Protein AF-A0A2E0V5G5-F1 (afdb_monomer_lite)

Foldseek 3Di:
DDDDDDDDDDDDPQLDFLDDDCDVVNVCVLDDDPVPPPDDDPNSVVLVVVLVLVCVQQLNVQFDQVLADPSCTLSNLCVRFKGKDWAAAQWWPAAFLWQQFKKKAFSDAKKKWFQDHDDCLQQLNDPLAFDDPVRVVVLLPDDPVDFDADAPPPPPRPQWDDDPRDTIGGGPPVVVSPVPTDMDMGHHSDMPSLCSNQLRHGHNIIMGGNHGGGMMMIGGSVSSVSCCVRGPPSVVVSVVVCLVPPVLVLQCVQPLSPPFDPVLSNVQSVPKDKDKFADPCCPVVLVVLVPPPDPVVNQVRWTWPDAAQAAQFFKKAWSAAKKFWWADDPPDTDTQDMDHHSDIDDLLQLLVCLVCVPDRGHHLTIITTDRMIIIITGGSVSCSVTRNVPDDPVRSVQSVVQVVQCVVVVNNDGGDDDQRVLCVLCDPFVVVVCVNLVLLQFQWWKKFQQVLDPPPCLLQVQCCSLNRNDRLWDQDADDDDRMGGTLADSLGPNQQLQRPQGQSQFTAGSVSGTDGNPVRFQQPCSSQVRGSSSSKDKAFHAHPVRHFAFDWDQDPVRDTPPPGDPDGRIGIDGDRQSPSHPVTRRSQVSDPRNRMGIHNSNRSNVVSVVNVD

Radius of gyration: 27.02 Å; chains: 1; bounding box: 72×71×85 Å

pLDDT: mean 75.46, std 17.48, range [23.36, 96.69]

Structure (mmCIF, N/CA/C/O backbone):
data_AF-A0A2E0V5G5-F1
#
_entry.id   AF-A0A2E0V5G5-F1
#
loop_
_atom_site.group_PDB
_atom_site.id
_atom_site.type_symbol
_atom_site.label_atom_id
_atom_site.label_alt_id
_atom_site.label_comp_id
_atom_site.label_asym_id
_atom_site.label_entity_id
_atom_site.label_seq_id
_atom_site.pdbx_PDB_ins_code
_atom_site.Cartn_x
_atom_site.Cartn_y
_atom_site.Cartn_z
_atom_site.occupancy
_atom_site.B_iso_or_equiv
_atom_site.auth_seq_id
_atom_site.auth_comp_id
_atom_site.auth_asym_id
_atom_site.auth_atom_id
_atom_site.pdbx_PDB_model_num
ATOM 1 N N . MET A 1 1 ? -32.215 27.831 48.352 1.00 30.62 1 MET A N 1
ATOM 2 C CA . MET A 1 1 ? -31.601 26.959 49.378 1.00 30.62 1 MET A CA 1
ATOM 3 C C . MET A 1 1 ? -31.902 25.544 48.918 1.00 30.62 1 MET A C 1
ATOM 5 O O . MET A 1 1 ? -33.074 25.254 48.778 1.00 30.62 1 MET A O 1
ATOM 9 N N . SER A 1 2 ? -30.975 24.691 48.521 1.00 26.33 2 SER A N 1
ATOM 10 C CA . SER A 1 2 ? -29.578 24.543 48.910 1.00 26.33 2 SER A CA 1
ATOM 11 C C . SER A 1 2 ? -28.760 23.951 47.762 1.00 26.33 2 SER A C 1
ATOM 13 O O . SER A 1 2 ? -29.231 23.102 47.016 1.00 26.33 2 SER A O 1
ATOM 15 N N . ASP A 1 3 ? -27.536 24.447 47.711 1.00 27.39 3 ASP A N 1
ATOM 16 C CA . ASP A 1 3 ? -26.314 23.922 47.117 1.00 27.39 3 ASP A CA 1
ATOM 17 C C . ASP A 1 3 ? -26.135 22.389 47.219 1.00 27.39 3 ASP A C 1
ATOM 19 O O . ASP A 1 3 ? -26.396 21.824 48.284 1.00 27.39 3 ASP A O 1
ATOM 23 N N . SER A 1 4 ? -25.621 21.754 46.156 1.00 25.94 4 SER A N 1
ATOM 24 C CA . SER A 1 4 ? -24.710 20.594 46.249 1.00 25.94 4 SER A CA 1
ATOM 25 C C . SER A 1 4 ? -24.013 20.307 44.902 1.00 25.94 4 SER A C 1
ATOM 27 O O . SER A 1 4 ? -24.471 19.505 44.090 1.00 25.94 4 SER A O 1
ATOM 29 N N . SER A 1 5 ? -22.916 21.025 44.668 1.00 25.86 5 SER A N 1
ATOM 30 C CA . SER A 1 5 ? -21.619 20.549 44.144 1.00 25.86 5 SER A CA 1
ATOM 31 C C . SER A 1 5 ? -21.494 19.128 43.525 1.00 25.86 5 SER A C 1
ATOM 33 O O . SER A 1 5 ? -21.558 18.128 44.239 1.00 25.86 5 SER A O 1
ATOM 35 N N . VAL A 1 6 ? -21.199 19.106 42.211 1.00 32.19 6 VAL A N 1
ATOM 36 C CA . VAL A 1 6 ? -20.215 18.324 41.385 1.00 32.19 6 VAL A CA 1
ATOM 37 C C . VAL A 1 6 ? -19.184 17.466 42.175 1.00 32.19 6 VAL A C 1
ATOM 39 O O . VAL A 1 6 ? -18.849 17.907 43.275 1.00 32.19 6 VAL A O 1
ATOM 42 N N . PRO A 1 7 ? -18.561 16.352 41.671 1.00 33.03 7 PRO A N 1
ATOM 43 C CA . PRO A 1 7 ? -18.404 15.869 40.270 1.00 33.03 7 PRO A CA 1
ATOM 44 C C . PRO A 1 7 ? -18.601 14.355 40.035 1.00 33.03 7 PRO A C 1
ATOM 46 O O . PRO A 1 7 ? -18.129 13.564 40.833 1.00 33.03 7 PRO A O 1
ATOM 49 N N . HIS A 1 8 ? -19.058 13.926 38.852 1.00 28.05 8 HIS A N 1
ATOM 50 C CA . HIS A 1 8 ? -18.564 12.669 38.260 1.00 28.05 8 HIS A CA 1
ATOM 51 C C . HIS A 1 8 ? -18.526 12.758 36.728 1.00 28.05 8 HIS A C 1
ATOM 53 O O . HIS A 1 8 ? -19.554 12.762 36.061 1.00 28.05 8 HIS A O 1
ATOM 59 N N . SER A 1 9 ? -17.292 12.921 36.236 1.00 27.28 9 SER A N 1
ATOM 60 C CA . SER A 1 9 ? -16.777 12.743 34.871 1.00 27.28 9 SER A CA 1
ATOM 61 C C . SER A 1 9 ? -17.809 12.699 33.741 1.00 27.28 9 SER A C 1
ATOM 63 O O . SER A 1 9 ? -18.197 11.623 33.284 1.00 27.28 9 SER A O 1
ATOM 65 N N . ALA A 1 10 ? -18.147 13.876 33.212 1.00 23.36 10 ALA A N 1
ATOM 66 C CA . ALA A 1 10 ? -18.533 13.966 31.811 1.00 23.36 10 ALA A CA 1
ATOM 67 C C . ALA A 1 10 ? -17.409 13.335 30.960 1.00 23.36 10 ALA A C 1
ATOM 69 O O . ALA A 1 10 ? -16.231 13.551 31.284 1.00 23.36 10 ALA A O 1
ATOM 70 N N . PRO A 1 11 ? -17.725 12.546 29.915 1.00 27.70 11 PRO A N 1
ATOM 71 C CA . PRO A 1 11 ? -16.712 12.092 28.973 1.00 27.70 11 PRO A CA 1
ATOM 72 C C . PRO A 1 11 ? -15.940 13.319 28.495 1.00 27.70 11 PRO A C 1
ATOM 74 O O . PRO A 1 11 ? -16.540 14.330 28.116 1.00 27.70 11 PRO A O 1
ATOM 77 N N . ARG A 1 12 ? -14.605 13.268 28.579 1.00 29.23 12 ARG A N 1
ATOM 78 C CA . ARG A 1 12 ? -13.773 14.332 28.016 1.00 29.23 12 ARG A CA 1
ATOM 79 C C . ARG A 1 12 ? -14.174 14.414 26.555 1.00 29.23 12 ARG A C 1
ATOM 81 O O . ARG A 1 12 ? -14.110 13.417 25.839 1.00 29.23 12 ARG A O 1
ATOM 88 N N . ARG A 1 13 ? -14.671 15.570 26.127 1.00 35.91 13 ARG A N 1
ATOM 89 C CA . ARG A 1 13 ? -15.034 15.806 24.734 1.00 35.91 13 ARG A CA 1
ATOM 90 C C . ARG A 1 13 ? -13.725 15.716 23.944 1.00 35.91 13 ARG A C 1
ATOM 92 O O . ARG A 1 13 ? -12.973 16.681 23.941 1.00 35.91 13 ARG A O 1
ATOM 99 N N . TRP A 1 14 ? -13.443 14.498 23.465 1.00 45.66 14 TRP A N 1
ATOM 100 C CA . TRP A 1 14 ? -12.543 13.967 22.420 1.00 45.66 14 TRP A CA 1
ATOM 101 C C . TRP A 1 14 ? -12.396 12.421 22.538 1.00 45.66 14 TRP A C 1
ATOM 103 O O . TRP A 1 14 ? -11.383 11.858 22.143 1.00 45.66 14 TRP A O 1
ATOM 113 N N . ASP A 1 15 ? -13.451 11.724 22.993 1.00 36.88 15 ASP A N 1
ATOM 114 C CA . ASP A 1 15 ? -13.656 10.271 22.824 1.00 36.88 15 ASP A CA 1
ATOM 115 C C . ASP A 1 15 ? -14.892 9.973 21.934 1.00 36.88 15 ASP A C 1
ATOM 117 O O . ASP A 1 15 ? -15.739 9.142 22.250 1.00 36.88 15 ASP A O 1
ATOM 121 N N . ALA A 1 16 ? -15.013 10.656 20.787 1.00 37.19 16 ALA A N 1
ATOM 122 C CA . ALA A 1 16 ? -15.849 10.220 19.658 1.00 37.19 16 ALA A CA 1
ATOM 123 C C . ALA A 1 16 ? -15.244 10.718 18.323 1.00 37.19 16 ALA A C 1
ATOM 125 O O . ALA A 1 16 ? -14.723 11.831 18.267 1.00 37.19 16 ALA A O 1
ATOM 126 N N . PRO A 1 17 ? -15.217 9.876 17.275 1.00 41.09 17 PRO A N 1
ATOM 127 C CA . PRO A 1 17 ? -14.213 9.891 16.209 1.00 41.09 17 PRO A CA 1
ATOM 128 C C . PRO A 1 17 ? -14.556 10.872 15.083 1.00 41.09 17 PRO A C 1
ATOM 130 O O . PRO A 1 17 ? -15.729 11.071 14.828 1.00 41.09 17 PRO A O 1
ATOM 133 N N . PHE A 1 18 ? -13.537 11.394 14.386 1.00 44.75 18 PHE A N 1
ATOM 134 C CA . PHE A 1 18 ? -13.484 11.849 12.979 1.00 44.75 18 PHE A CA 1
ATOM 135 C C . PHE A 1 18 ? -14.789 11.880 12.110 1.00 44.75 18 PHE A C 1
ATOM 137 O O . PHE A 1 18 ? -14.770 11.372 10.983 1.00 44.75 18 PHE A O 1
ATOM 144 N N . ASP A 1 19 ? -15.917 12.431 12.577 1.00 42.66 19 ASP A N 1
ATOM 145 C CA . ASP A 1 19 ? -17.218 12.349 11.892 1.00 42.66 19 ASP A CA 1
ATOM 146 C C . ASP A 1 19 ? -18.103 13.615 12.023 1.00 42.66 19 ASP A C 1
ATOM 148 O O . ASP A 1 19 ? -18.225 14.224 13.086 1.00 42.66 19 ASP A O 1
ATOM 152 N N . GLN A 1 20 ? -18.708 13.952 10.873 1.00 42.31 20 GLN A N 1
ATOM 153 C CA . GLN A 1 20 ? -19.940 14.680 10.486 1.00 42.31 20 GLN A CA 1
ATOM 154 C C . GLN A 1 20 ? -20.514 15.904 11.235 1.00 42.31 20 GLN A C 1
ATOM 156 O O . GLN A 1 20 ? -21.463 16.496 10.721 1.00 42.31 20 GLN A O 1
ATOM 161 N N . GLY A 1 21 ? -19.979 16.342 12.375 1.00 40.84 21 GLY A N 1
ATOM 162 C CA . GLY A 1 21 ? -20.564 17.457 13.147 1.00 40.84 21 GLY A CA 1
ATOM 163 C C . GLY A 1 21 ? -19.853 18.812 13.045 1.00 40.84 21 GLY A C 1
ATOM 164 O O . GLY A 1 21 ? -20.418 19.835 13.427 1.00 40.84 21 GLY A O 1
ATOM 165 N N . LEU A 1 22 ? -18.610 18.840 12.561 1.00 44.09 22 LEU A N 1
ATOM 166 C CA . LEU A 1 22 ? -17.792 20.053 12.500 1.00 44.09 22 LEU A CA 1
ATOM 167 C C . LEU A 1 22 ? -17.903 20.673 11.105 1.00 44.09 22 LEU A C 1
ATOM 169 O O . LEU A 1 22 ? -17.149 20.335 10.196 1.00 44.09 22 LEU A O 1
ATOM 173 N N . THR A 1 23 ? -18.869 21.571 10.908 1.00 42.75 23 THR A N 1
ATOM 174 C CA . THR A 1 23 ? -18.924 22.370 9.676 1.00 42.75 23 THR A CA 1
ATOM 175 C C . THR A 1 23 ? -17.701 23.289 9.606 1.00 42.75 23 THR A C 1
ATOM 177 O O . THR A 1 23 ? -17.182 23.728 10.639 1.00 42.75 23 THR A O 1
ATOM 180 N N . SER A 1 24 ? -17.233 23.626 8.397 1.00 39.62 24 SER A N 1
ATOM 181 C CA . SER A 1 24 ? -16.130 24.589 8.237 1.00 39.62 24 SER A CA 1
ATOM 182 C C . SER A 1 24 ? -16.457 25.941 8.882 1.00 39.62 24 SER A C 1
ATOM 184 O O . SER A 1 24 ? -15.556 26.640 9.327 1.00 39.62 24 SER A O 1
ATOM 186 N N . GLU A 1 25 ? -17.743 26.285 8.986 1.00 43.31 25 GLU A N 1
ATOM 187 C CA . GLU A 1 25 ? -18.262 27.453 9.703 1.00 43.31 25 GLU A CA 1
ATOM 188 C C . GLU A 1 25 ? -18.026 27.358 11.218 1.00 43.31 25 GLU A C 1
ATOM 190 O O . GLU A 1 25 ? -17.579 28.332 11.820 1.00 43.31 25 GLU A O 1
ATOM 195 N N . LEU A 1 26 ? -18.242 26.189 11.840 1.00 48.34 26 LEU A N 1
ATOM 196 C CA . LEU A 1 26 ? -17.970 25.985 13.266 1.00 48.34 26 LEU A CA 1
ATOM 197 C C . LEU A 1 26 ? -16.462 26.047 13.551 1.00 48.34 26 LEU A C 1
ATOM 199 O O . LEU A 1 26 ? -16.034 26.744 14.468 1.00 48.34 26 LEU A O 1
ATOM 203 N N . VAL A 1 27 ? -15.644 25.396 12.718 1.00 49.78 27 VAL A N 1
ATOM 204 C CA . VAL A 1 27 ? -14.173 25.454 12.809 1.00 49.78 27 VAL A CA 1
ATOM 205 C C . VAL A 1 27 ? -13.663 26.884 12.599 1.00 49.78 27 VAL A C 1
ATOM 207 O O . VAL A 1 27 ? -12.848 27.368 13.380 1.00 49.78 27 VAL A O 1
ATOM 210 N N . SER A 1 28 ? -14.202 27.606 11.612 1.00 49.34 28 SER A N 1
ATOM 211 C CA . SER A 1 28 ? -13.874 29.013 11.361 1.00 49.34 28 SER A CA 1
ATOM 212 C C . SER A 1 28 ? -14.327 29.939 12.496 1.00 49.34 28 SER A C 1
ATOM 214 O O . SER A 1 28 ? -13.685 30.960 12.729 1.00 49.34 28 SER A O 1
ATOM 216 N N . SER A 1 29 ? -15.402 29.600 13.215 1.00 53.12 29 SER A N 1
ATOM 217 C CA . SER A 1 29 ? -15.875 30.358 14.383 1.00 53.12 29 SER A CA 1
ATOM 218 C C . SER A 1 29 ? -15.036 30.118 15.648 1.00 53.12 29 SER A C 1
ATOM 220 O O . SER A 1 29 ? -14.951 30.997 16.503 1.00 53.12 29 SER A O 1
ATOM 222 N N . LEU A 1 30 ? -14.378 28.954 15.748 1.00 50.50 30 LEU A N 1
ATOM 223 C CA . LEU A 1 30 ? -13.464 28.581 16.838 1.00 50.50 30 LEU A CA 1
ATOM 224 C C . LEU A 1 30 ? -12.043 29.140 16.656 1.00 50.50 30 LEU A C 1
ATOM 226 O O . LEU A 1 30 ? -11.263 29.154 17.608 1.00 50.50 30 LEU A O 1
ATOM 230 N N . LEU A 1 31 ? -11.719 29.642 15.462 1.00 56.09 31 LEU A N 1
ATOM 231 C CA . LEU A 1 31 ? -10.439 30.257 15.106 1.00 56.09 31 LEU A CA 1
ATOM 232 C C . LEU A 1 31 ? -10.559 31.787 14.940 1.00 56.09 31 LEU A C 1
ATOM 234 O O . LEU A 1 31 ? -10.153 32.309 13.899 1.00 56.09 31 LEU A O 1
ATOM 238 N N . PRO A 1 32 ? -11.136 32.559 15.884 1.00 48.06 32 PRO A N 1
ATOM 239 C CA . PRO A 1 32 ? -11.338 33.969 15.618 1.00 48.06 32 PRO A CA 1
ATOM 240 C C . PRO A 1 32 ? -10.018 34.750 15.753 1.00 48.06 32 PRO A C 1
ATOM 242 O O . PRO A 1 32 ? -9.059 34.317 16.405 1.00 48.06 32 PRO A O 1
ATOM 245 N N . ALA A 1 33 ? -9.979 35.927 15.121 1.00 51.75 33 ALA A N 1
ATOM 246 C CA . ALA A 1 33 ? -8.854 36.857 15.163 1.00 51.75 33 ALA A CA 1
ATOM 247 C C . ALA A 1 33 ? -8.411 37.152 16.616 1.00 51.75 33 ALA A C 1
ATOM 249 O O . ALA A 1 33 ? -9.256 37.172 17.523 1.00 51.75 33 ALA A O 1
ATOM 250 N N . PRO A 1 34 ? -7.106 37.408 16.853 1.00 49.06 34 PRO A N 1
ATOM 251 C CA . PRO A 1 34 ? -6.499 37.485 18.188 1.00 49.06 34 PRO A CA 1
ATOM 252 C C . PRO A 1 34 ? -7.183 38.448 19.176 1.00 49.06 34 PRO A C 1
ATOM 254 O O . PRO A 1 34 ? -7.040 38.260 20.380 1.00 49.06 34 PRO A O 1
ATOM 257 N N . GLU A 1 35 ? -7.955 39.422 18.691 1.00 44.25 35 GLU A N 1
ATOM 258 C CA . GLU A 1 35 ? -8.615 40.472 19.479 1.00 44.25 35 GLU A CA 1
ATOM 259 C C . GLU A 1 35 ? -9.948 40.053 20.143 1.00 44.25 35 GLU A C 1
ATOM 261 O O . GLU A 1 35 ? -10.527 40.833 20.888 1.00 44.25 35 GLU A O 1
ATOM 266 N N . SER A 1 36 ? -10.447 38.830 19.915 1.00 52.19 36 SER A N 1
ATOM 267 C CA . SER A 1 36 ? -11.775 38.372 20.394 1.00 52.19 36 SER A CA 1
ATOM 268 C C . SER A 1 36 ? -11.743 37.236 21.433 1.00 52.19 36 SER A C 1
ATOM 270 O O . SER A 1 36 ? -12.770 36.632 21.744 1.00 52.19 36 SER A O 1
ATOM 272 N N . ARG A 1 37 ? -10.564 36.931 21.989 1.00 54.06 37 ARG A N 1
ATOM 273 C CA . ARG A 1 37 ? -10.327 35.751 22.844 1.00 54.06 37 ARG A CA 1
ATOM 274 C C . ARG A 1 37 ? -10.920 35.825 24.260 1.00 54.06 37 ARG A C 1
ATOM 276 O O . ARG A 1 37 ? -10.911 34.810 24.949 1.00 54.06 37 ARG A O 1
ATOM 283 N N . ASP A 1 38 ? -11.459 36.968 24.680 1.00 53.81 38 ASP A N 1
ATOM 284 C CA . ASP A 1 38 ? -11.870 37.197 26.074 1.00 53.81 38 ASP A CA 1
ATOM 285 C C . ASP A 1 38 ? -13.242 36.595 26.459 1.00 53.81 38 ASP A C 1
ATOM 287 O O . ASP A 1 38 ? -13.573 36.581 27.640 1.00 53.81 38 ASP A O 1
ATOM 291 N N . ASN A 1 39 ? -14.032 36.059 25.512 1.00 58.25 39 ASN A N 1
ATOM 292 C CA . ASN A 1 39 ? -15.385 35.514 25.765 1.00 58.25 39 ASN A CA 1
ATOM 293 C C . ASN A 1 39 ? -15.689 34.200 25.006 1.00 58.25 39 ASN A C 1
ATOM 295 O O . ASN A 1 39 ? -16.801 33.994 24.515 1.00 58.25 39 ASN A O 1
ATOM 299 N N . LEU A 1 40 ? -14.712 33.301 24.873 1.00 58.81 40 LEU A N 1
ATOM 300 C CA . LEU A 1 40 ? -14.947 31.991 24.253 1.00 58.81 40 LEU A CA 1
ATOM 301 C C . LEU A 1 40 ? -15.635 31.014 25.230 1.00 58.81 40 LEU A C 1
ATOM 303 O O . LEU A 1 40 ? -15.286 31.000 26.412 1.00 58.81 40 LEU A O 1
ATOM 307 N N . PRO A 1 41 ? -16.564 30.155 24.760 1.00 68.56 41 PRO A N 1
ATOM 308 C CA . PRO A 1 41 ? -17.084 29.044 25.555 1.00 68.56 41 PRO A CA 1
ATOM 309 C C . PRO A 1 41 ? -15.953 28.168 26.117 1.00 68.56 41 PRO A C 1
ATOM 311 O O . PRO A 1 41 ? -14.898 28.019 25.493 1.00 68.56 41 PRO A O 1
ATOM 314 N N . GLU A 1 42 ? -16.169 27.552 27.281 1.00 64.75 42 GLU A N 1
ATOM 315 C CA . GLU A 1 42 ? -15.165 26.706 27.952 1.00 64.75 42 GLU A CA 1
ATOM 316 C C . GLU A 1 42 ? -14.665 25.573 27.038 1.00 64.75 42 GLU A C 1
ATOM 318 O O . GLU A 1 42 ? -13.468 25.301 26.951 1.00 64.75 42 GLU A O 1
ATOM 323 N N . GLU A 1 43 ? -15.579 24.999 26.261 1.00 60.94 43 GLU A N 1
ATOM 324 C CA . GLU A 1 43 ? -15.322 23.938 25.288 1.00 60.94 43 GLU A CA 1
ATOM 325 C C . GLU A 1 43 ? -14.390 24.402 24.156 1.00 60.94 43 GLU A C 1
ATOM 327 O O . GLU A 1 43 ? -13.441 23.707 23.800 1.00 60.94 43 GLU A O 1
ATOM 332 N N . ALA A 1 44 ? -14.612 25.609 23.627 1.00 62.91 44 ALA A N 1
ATOM 333 C CA . ALA A 1 44 ? -13.761 26.217 22.604 1.00 62.91 44 ALA A CA 1
ATOM 334 C C . ALA A 1 44 ? -12.361 26.532 23.152 1.00 62.91 44 ALA A C 1
ATOM 336 O O . ALA A 1 44 ? -11.349 26.335 22.478 1.00 62.91 44 ALA A O 1
ATOM 337 N N . THR A 1 45 ? -12.303 26.986 24.405 1.00 66.00 45 THR A N 1
ATOM 338 C CA . THR A 1 45 ? -11.045 27.276 25.097 1.00 66.00 45 THR A CA 1
ATOM 339 C C . THR A 1 45 ? -10.210 26.009 25.273 1.00 66.00 45 THR A C 1
ATOM 341 O O . THR A 1 45 ? -8.998 26.041 25.059 1.00 66.00 45 THR A O 1
ATOM 344 N N . GLU A 1 46 ? -10.839 24.886 25.622 1.00 66.56 46 GLU A N 1
ATOM 345 C CA . GLU A 1 46 ? -10.148 23.605 25.762 1.00 66.56 46 GLU A CA 1
ATOM 346 C C . GLU A 1 46 ? -9.606 23.094 24.421 1.00 66.56 46 GLU A C 1
ATOM 348 O O . GLU A 1 46 ? -8.436 22.717 24.337 1.00 66.56 46 GLU A O 1
ATOM 353 N N . VAL A 1 47 ? -10.393 23.188 23.345 1.00 69.06 47 VAL A N 1
ATOM 354 C CA . VAL A 1 47 ? -9.937 22.834 21.989 1.00 69.06 47 VAL A CA 1
ATOM 355 C C . VAL A 1 47 ? -8.703 23.647 21.587 1.00 69.06 47 VAL A C 1
ATOM 357 O O . VAL A 1 47 ? -7.715 23.084 21.113 1.00 69.06 47 VAL A O 1
ATOM 360 N N . LEU A 1 48 ? -8.703 24.959 21.835 1.00 70.62 48 LEU A N 1
ATOM 361 C CA . LEU A 1 48 ? -7.554 25.817 21.531 1.00 70.62 48 LEU A CA 1
ATOM 362 C C . LEU A 1 48 ? -6.315 25.473 22.370 1.00 70.62 48 LEU A C 1
ATOM 364 O O . LEU A 1 48 ? -5.195 25.550 21.859 1.00 70.62 48 LEU A O 1
ATOM 368 N N . ARG A 1 49 ? -6.479 25.069 23.639 1.00 72.12 49 ARG A N 1
ATOM 369 C CA . ARG A 1 49 ? -5.355 24.589 24.467 1.00 72.12 49 ARG A CA 1
ATOM 370 C C . ARG A 1 49 ? -4.760 23.307 23.899 1.00 72.12 49 ARG A C 1
ATOM 372 O O . ARG A 1 49 ? -3.536 23.202 23.806 1.00 72.12 49 ARG A O 1
ATOM 379 N N . VAL A 1 50 ? -5.606 22.359 23.500 1.00 76.00 50 VAL A N 1
ATOM 380 C CA . VAL A 1 50 ? -5.167 21.093 22.901 1.00 76.00 50 VAL A CA 1
ATOM 381 C C . VAL A 1 50 ? -4.455 21.345 21.573 1.00 76.00 50 VAL A C 1
ATOM 383 O O . VAL A 1 50 ? -3.348 20.845 21.389 1.00 76.00 50 VAL A O 1
ATOM 386 N N . LEU A 1 51 ? -5.013 22.180 20.690 1.00 81.25 51 LEU A N 1
ATOM 387 C CA . LEU A 1 51 ? -4.371 22.560 19.426 1.00 81.25 51 LEU A CA 1
ATOM 388 C C . LEU A 1 51 ? -3.016 23.228 19.644 1.00 81.25 51 LEU A C 1
ATOM 390 O O . LEU A 1 51 ? -2.039 22.877 18.985 1.00 81.25 51 LEU A O 1
ATOM 394 N N . LYS A 1 52 ? -2.927 24.153 20.605 1.00 81.50 52 LYS A N 1
ATOM 395 C CA . LYS A 1 52 ? -1.658 24.788 20.964 1.00 81.50 52 LYS A CA 1
ATOM 396 C C . LYS A 1 52 ? -0.625 23.744 21.392 1.00 81.50 52 LYS A C 1
ATOM 398 O O . LYS A 1 52 ? 0.496 23.763 20.897 1.00 81.50 52 LYS A O 1
ATOM 403 N N . ARG A 1 53 ? -1.015 22.803 22.254 1.00 82.06 53 ARG A N 1
ATOM 404 C CA . ARG A 1 53 ? -0.143 21.717 22.720 1.00 82.06 53 ARG A CA 1
ATOM 405 C C . ARG A 1 53 ? 0.298 20.793 21.582 1.00 82.06 53 ARG A C 1
ATOM 407 O O . ARG A 1 53 ? 1.464 20.424 21.522 1.00 82.06 53 ARG A O 1
ATOM 414 N N . ILE A 1 54 ? -0.610 20.451 20.665 1.00 87.06 54 ILE A N 1
ATOM 415 C CA . ILE A 1 54 ? -0.302 19.664 19.461 1.00 87.06 54 ILE A CA 1
ATOM 416 C C . ILE A 1 54 ? 0.734 20.392 18.599 1.00 87.06 54 ILE A C 1
ATOM 418 O O . ILE A 1 54 ? 1.724 19.794 18.190 1.00 87.06 54 ILE A O 1
ATOM 422 N N . ARG A 1 55 ? 0.548 21.694 18.368 1.00 86.12 55 ARG A N 1
ATOM 423 C CA . ARG A 1 55 ? 1.484 22.522 17.595 1.00 86.12 55 ARG A CA 1
ATOM 424 C C . ARG A 1 55 ? 2.835 22.694 18.272 1.00 86.12 55 ARG A C 1
ATOM 426 O O . ARG A 1 55 ? 3.820 22.938 17.597 1.00 86.12 55 ARG A O 1
ATOM 433 N N . GLU A 1 56 ? 2.899 22.586 19.591 1.00 86.44 56 GLU A N 1
ATOM 434 C CA . GLU A 1 56 ? 4.160 22.639 20.331 1.00 86.44 56 GLU A CA 1
ATOM 435 C C . GLU A 1 56 ? 4.933 21.312 20.291 1.00 86.44 56 GLU A C 1
ATOM 437 O O . GLU A 1 56 ? 6.120 21.299 20.635 1.00 86.44 56 GLU A O 1
ATOM 442 N N . ALA A 1 57 ? 4.311 20.217 19.836 1.00 86.06 57 ALA A N 1
ATOM 443 C CA . ALA A 1 57 ? 4.985 18.936 19.684 1.00 86.06 57 ALA A CA 1
ATOM 444 C C . ALA A 1 57 ? 6.164 19.065 18.697 1.00 86.06 57 ALA A C 1
ATOM 446 O O . ALA A 1 57 ? 5.981 19.621 17.612 1.00 86.06 57 ALA A O 1
ATOM 447 N N . PRO A 1 58 ? 7.361 18.533 19.019 1.00 84.88 58 PRO A N 1
ATOM 448 C CA . PRO A 1 58 ? 8.554 18.636 18.175 1.00 84.88 58 PRO A CA 1
ATOM 449 C C . PRO A 1 58 ? 8.325 18.318 16.695 1.00 84.88 58 PRO A C 1
ATOM 451 O O . PRO A 1 58 ? 8.812 19.057 15.844 1.00 84.88 58 PRO A O 1
ATOM 454 N N . ALA A 1 59 ? 7.528 17.288 16.393 1.00 83.81 59 ALA A N 1
ATOM 455 C CA . ALA A 1 59 ? 7.191 16.903 15.025 1.00 83.81 59 ALA A CA 1
ATOM 456 C C . ALA A 1 59 ? 6.407 17.974 14.237 1.00 83.81 59 ALA A C 1
ATOM 458 O O . ALA A 1 59 ? 6.503 18.005 13.019 1.00 83.81 59 ALA A O 1
ATOM 459 N N . LEU A 1 60 ? 5.630 18.844 14.895 1.00 89.19 60 LEU A N 1
ATOM 460 C CA . LEU A 1 60 ? 4.739 19.825 14.249 1.00 89.19 60 LEU A CA 1
ATOM 461 C C . LEU A 1 60 ? 5.155 21.284 14.496 1.00 89.19 60 LEU A C 1
ATOM 463 O O . LEU A 1 60 ? 4.667 22.192 13.828 1.00 89.19 60 LEU A O 1
ATOM 467 N N . LYS A 1 61 ? 6.076 21.522 15.432 1.00 90.12 61 LYS A N 1
ATOM 468 C CA . LYS A 1 61 ? 6.462 22.859 15.902 1.00 90.12 61 LYS A CA 1
ATOM 469 C C . LYS A 1 61 ? 7.067 23.759 14.833 1.00 90.12 61 LYS A C 1
ATOM 471 O O . LYS A 1 61 ? 6.898 24.974 14.903 1.00 90.12 61 LYS A O 1
ATOM 476 N N . ALA A 1 62 ? 7.786 23.178 13.878 1.00 90.31 62 ALA A N 1
ATOM 477 C CA . ALA A 1 62 ? 8.445 23.924 12.810 1.00 90.31 62 ALA A CA 1
ATOM 478 C C . ALA A 1 62 ? 7.498 24.317 11.664 1.00 90.31 62 ALA A C 1
ATOM 480 O O . ALA A 1 62 ? 7.902 25.077 10.790 1.00 90.31 62 ALA A O 1
ATOM 481 N N . ILE A 1 63 ? 6.258 23.814 11.656 1.00 92.50 63 ILE A N 1
ATOM 482 C CA . ILE A 1 63 ? 5.311 24.059 10.571 1.00 92.50 63 ILE A CA 1
ATOM 483 C C . ILE A 1 63 ? 4.888 25.526 10.570 1.00 92.50 63 ILE A C 1
ATOM 485 O O . ILE A 1 63 ? 4.318 26.014 11.548 1.00 92.50 63 ILE A O 1
ATOM 489 N N . ASP A 1 64 ? 5.112 26.201 9.444 1.00 90.06 64 ASP A N 1
ATOM 490 C CA . ASP A 1 64 ? 4.608 27.548 9.186 1.00 90.06 64 ASP A CA 1
ATOM 491 C C . ASP A 1 64 ? 3.129 27.499 8.745 1.00 90.06 64 ASP A C 1
ATOM 493 O O . ASP A 1 64 ? 2.834 27.068 7.625 1.00 90.06 64 ASP A O 1
ATOM 497 N N . PRO A 1 65 ? 2.171 27.964 9.575 1.00 88.88 65 PRO A N 1
ATOM 498 C CA . PRO A 1 65 ? 0.752 27.923 9.231 1.00 88.88 65 PRO A CA 1
ATOM 499 C C . PRO A 1 65 ? 0.382 28.822 8.044 1.00 88.88 65 PRO A C 1
ATOM 501 O O . PRO A 1 65 ? -0.663 28.606 7.439 1.00 88.88 65 PRO A O 1
ATOM 504 N N . SER A 1 66 ? 1.207 29.819 7.697 1.00 87.44 66 SER A N 1
ATOM 505 C CA . SER A 1 66 ? 0.912 30.767 6.611 1.00 87.44 66 SER A CA 1
ATOM 506 C C . SER A 1 66 ? 1.035 30.159 5.209 1.00 87.44 66 SER A C 1
ATOM 508 O O . SER A 1 66 ? 0.538 30.730 4.241 1.00 87.44 66 SER A O 1
ATOM 510 N N . ARG A 1 67 ? 1.664 28.982 5.092 1.00 88.88 67 ARG A N 1
ATOM 511 C CA . ARG A 1 67 ? 1.789 28.236 3.830 1.00 88.88 67 ARG A CA 1
ATOM 512 C C . ARG A 1 67 ? 0.520 27.475 3.440 1.00 88.88 67 ARG A C 1
ATOM 514 O O . ARG A 1 67 ? 0.438 26.965 2.323 1.00 88.88 67 ARG A O 1
ATOM 521 N N . PHE A 1 68 ? -0.447 27.368 4.350 1.00 88.38 68 PHE A N 1
ATOM 522 C CA . PHE A 1 68 ? -1.679 26.622 4.132 1.00 88.38 68 PHE A CA 1
ATOM 523 C C . PHE A 1 68 ? -2.732 27.502 3.442 1.00 88.38 68 PHE A C 1
ATOM 525 O O . PHE A 1 68 ? -2.882 28.665 3.814 1.00 88.38 68 PHE A O 1
ATOM 532 N N . PRO A 1 69 ? -3.482 26.976 2.456 1.00 82.75 69 PRO A N 1
ATOM 533 C CA . PRO A 1 69 ? -4.576 27.714 1.832 1.00 82.75 69 PRO A CA 1
ATOM 534 C C . PRO A 1 69 ? -5.683 28.071 2.832 1.00 82.75 69 PRO A C 1
ATOM 536 O O . PRO A 1 69 ? -5.998 27.273 3.712 1.00 82.75 69 PRO A O 1
ATOM 539 N N . ASP A 1 70 ? -6.369 29.198 2.626 1.00 77.19 70 ASP A N 1
ATOM 540 C CA . ASP A 1 70 ? -7.449 29.663 3.520 1.00 77.19 70 ASP A CA 1
ATOM 541 C C . ASP A 1 70 ? -8.594 28.648 3.699 1.00 77.19 70 ASP A C 1
ATOM 543 O O . ASP A 1 70 ? -9.225 28.587 4.751 1.00 77.19 70 ASP A O 1
ATOM 547 N N . HIS A 1 71 ? -8.865 27.832 2.676 1.00 76.06 71 HIS A N 1
ATOM 548 C CA . HIS A 1 71 ? -9.898 26.791 2.713 1.00 76.06 71 HIS A CA 1
ATOM 549 C C . HIS A 1 71 ? -9.435 25.491 3.394 1.00 76.06 71 HIS A C 1
ATOM 551 O O . HIS A 1 71 ? -10.251 24.594 3.602 1.00 76.06 71 HIS A O 1
ATOM 557 N N . LEU A 1 72 ? -8.144 25.370 3.718 1.00 78.50 72 LEU A N 1
ATOM 558 C CA . LEU A 1 72 ? -7.548 24.210 4.377 1.00 78.50 72 LEU A CA 1
ATOM 559 C C . LEU A 1 72 ? -6.413 24.640 5.337 1.00 78.50 72 LEU A C 1
ATOM 561 O O . LEU A 1 72 ? -5.254 24.271 5.131 1.00 78.50 72 LEU A O 1
ATOM 565 N N . PRO A 1 73 ? -6.716 25.440 6.379 1.00 85.94 73 PRO A N 1
ATOM 566 C CA . PRO A 1 73 ? -5.712 25.914 7.327 1.00 85.94 73 PRO A CA 1
ATOM 567 C C . PRO A 1 73 ? -5.163 24.761 8.180 1.00 85.94 73 PRO A C 1
ATOM 569 O O . PRO A 1 73 ? -5.868 23.783 8.433 1.00 85.94 73 PRO A O 1
ATOM 572 N N . LEU A 1 74 ? -3.938 24.908 8.703 1.00 87.75 74 LEU A N 1
ATOM 573 C CA . LEU A 1 74 ? -3.285 23.902 9.558 1.00 87.75 74 LEU A CA 1
ATOM 574 C C . LEU A 1 74 ? -4.188 23.419 10.703 1.00 87.75 74 LEU A C 1
ATOM 576 O O . LEU A 1 74 ? -4.357 22.218 10.899 1.00 87.75 74 LEU A O 1
ATOM 580 N N . ASP A 1 75 ? -4.791 24.350 11.442 1.00 85.12 75 ASP A N 1
ATOM 581 C CA . ASP A 1 75 ? -5.665 24.009 12.567 1.00 85.12 75 ASP A CA 1
ATOM 582 C C . ASP A 1 75 ? -6.923 23.266 12.084 1.00 85.12 75 ASP A C 1
ATOM 584 O O . ASP A 1 75 ? -7.389 22.345 12.748 1.00 85.12 75 ASP A O 1
ATOM 588 N N . GLY A 1 76 ? -7.428 23.595 10.890 1.00 80.25 76 GLY A N 1
ATOM 589 C CA . GLY A 1 76 ? -8.521 22.866 10.249 1.00 80.25 76 GLY A CA 1
ATOM 590 C C . GLY A 1 76 ? -8.139 21.426 9.909 1.00 80.25 76 GLY A C 1
ATOM 591 O O . GLY A 1 76 ? -8.922 20.517 10.171 1.00 80.25 76 GLY A O 1
ATOM 592 N N . ILE A 1 77 ? -6.928 21.195 9.399 1.00 83.88 77 ILE A N 1
ATOM 593 C CA . ILE A 1 77 ? -6.419 19.839 9.148 1.00 83.88 77 ILE A CA 1
ATOM 594 C C . ILE A 1 77 ? -6.308 19.062 10.464 1.00 83.88 77 ILE A C 1
ATOM 596 O O . ILE A 1 77 ? -6.797 17.943 10.564 1.00 83.88 77 ILE A O 1
ATOM 600 N N . LEU A 1 78 ? -5.709 19.651 11.501 1.00 86.31 78 LEU A N 1
ATOM 601 C CA . LEU A 1 78 ? -5.538 18.977 12.793 1.00 86.31 78 LEU A CA 1
ATOM 602 C C . LEU A 1 78 ? -6.878 18.663 13.477 1.00 86.31 78 LEU A C 1
ATOM 604 O O . LEU A 1 78 ? -6.995 17.634 14.133 1.00 86.31 78 LEU A O 1
ATOM 608 N N . LEU A 1 79 ? -7.886 19.522 13.319 1.00 78.12 79 LEU A N 1
ATOM 609 C CA . LEU A 1 79 ? -9.221 19.303 13.882 1.00 78.12 79 LEU A CA 1
ATOM 610 C C . LEU A 1 79 ? -10.008 18.210 13.156 1.00 78.12 79 LEU A C 1
ATOM 612 O O . LEU A 1 79 ? -10.738 17.463 13.801 1.00 78.12 79 LEU A O 1
ATOM 616 N N . ASN A 1 80 ? -9.891 18.133 11.830 1.00 74.69 80 ASN A N 1
ATOM 617 C CA . ASN A 1 80 ? -10.687 17.205 11.025 1.00 74.69 80 ASN A CA 1
ATOM 618 C C . ASN A 1 80 ? -9.991 15.855 10.813 1.00 74.69 80 ASN A C 1
ATOM 620 O O . ASN A 1 80 ? -10.660 14.826 10.723 1.00 74.69 80 ASN A O 1
ATOM 624 N N . ASP A 1 81 ? -8.657 15.853 10.759 1.00 81.19 81 ASP A N 1
ATOM 625 C CA . ASP A 1 81 ? -7.836 14.706 10.371 1.00 81.19 81 ASP A CA 1
ATOM 626 C C . ASP A 1 81 ? -6.823 14.278 11.441 1.00 81.19 81 ASP A C 1
ATOM 628 O O . ASP A 1 81 ? -5.981 13.411 11.175 1.00 81.19 81 ASP A O 1
ATOM 632 N N . ALA A 1 82 ? -6.951 14.764 12.678 1.00 84.69 82 ALA A N 1
ATOM 633 C CA . ALA A 1 82 ? -6.257 14.184 13.822 1.00 84.69 82 ALA A CA 1
ATOM 634 C C . ALA A 1 82 ? -7.166 13.992 15.044 1.00 84.69 82 ALA A C 1
ATOM 636 O O . ALA A 1 82 ? -8.216 14.613 15.180 1.00 84.69 82 ALA A O 1
ATOM 637 N N . ARG A 1 83 ? -6.750 13.106 15.954 1.00 83.44 83 ARG A N 1
ATOM 638 C CA . ARG A 1 83 ? -7.376 12.916 17.268 1.00 83.44 83 ARG A CA 1
ATOM 639 C C . ARG A 1 83 ? -6.340 12.657 18.351 1.00 83.44 83 ARG A C 1
ATOM 641 O O . ARG A 1 83 ? -5.301 12.060 18.083 1.00 83.44 83 ARG A O 1
ATOM 648 N N . VAL A 1 84 ? -6.645 13.047 19.581 1.00 84.06 84 VAL A N 1
ATOM 649 C CA . VAL A 1 84 ? -5.842 12.697 20.759 1.00 84.06 84 VAL A CA 1
ATOM 650 C C . VAL A 1 84 ? -6.450 11.462 21.411 1.00 84.06 84 VAL A C 1
ATOM 652 O O . VAL A 1 84 ? -7.660 11.397 21.586 1.00 84.06 84 VAL A O 1
ATOM 655 N N . LEU A 1 85 ? -5.621 10.481 21.750 1.00 84.25 85 LEU A N 1
ATOM 656 C CA . LEU A 1 85 ? -6.016 9.251 22.427 1.00 84.25 85 LEU A CA 1
ATOM 657 C C . LEU A 1 85 ? -5.207 9.091 23.710 1.00 84.25 85 LEU A C 1
ATOM 659 O O . LEU A 1 85 ? -4.010 9.377 23.726 1.00 84.25 85 LEU A O 1
ATOM 663 N N . THR A 1 86 ? -5.840 8.548 24.746 1.00 86.75 86 THR A N 1
ATOM 664 C CA . THR A 1 86 ? -5.172 8.193 26.005 1.00 86.75 86 THR A CA 1
ATOM 665 C C . THR A 1 86 ? -5.074 6.678 26.137 1.00 86.75 86 THR A C 1
ATOM 667 O O . THR A 1 86 ? -6.079 5.965 26.052 1.00 86.75 86 THR A O 1
ATOM 670 N N . LYS A 1 87 ? -3.857 6.180 26.352 1.00 86.75 87 LYS A N 1
ATOM 671 C CA . LYS A 1 87 ? -3.524 4.754 26.387 1.00 86.75 87 LYS A CA 1
ATOM 672 C C . LYS A 1 87 ? -3.081 4.315 27.779 1.00 86.75 87 LYS A C 1
ATOM 674 O O . LYS A 1 87 ? -2.339 5.026 28.453 1.00 86.75 87 LYS A O 1
ATOM 679 N N . HIS A 1 88 ? -3.531 3.131 28.187 1.00 90.25 88 HIS A N 1
ATOM 680 C CA . HIS A 1 88 ? -3.093 2.485 29.429 1.00 90.25 88 HIS A CA 1
ATOM 681 C C . HIS A 1 88 ? -1.781 1.745 29.239 1.00 90.25 88 HIS A C 1
ATOM 683 O O . HIS A 1 88 ? -1.426 1.389 28.120 1.00 90.25 88 HIS A O 1
ATOM 689 N N . LYS A 1 89 ? -1.083 1.427 30.322 1.00 91.56 89 LYS A N 1
ATOM 690 C CA . LYS A 1 89 ? 0.151 0.650 30.248 1.00 91.56 89 LYS A CA 1
ATOM 691 C C . LYS A 1 89 ? -0.066 -0.693 29.537 1.00 91.56 89 LYS A C 1
ATOM 693 O O . LYS A 1 89 ? -1.007 -1.426 29.839 1.00 91.56 89 LYS A O 1
ATOM 698 N N . ASN A 1 90 ? 0.844 -1.043 28.626 1.00 90.44 90 ASN A N 1
ATOM 699 C CA . ASN A 1 90 ? 0.808 -2.241 27.777 1.00 90.44 90 ASN A CA 1
ATOM 700 C C . ASN A 1 90 ? -0.377 -2.313 26.794 1.00 90.44 90 ASN A C 1
ATOM 702 O O . ASN A 1 90 ? -0.609 -3.366 26.189 1.00 90.44 90 ASN A O 1
ATOM 706 N N . GLU A 1 91 ? -1.137 -1.230 26.627 1.00 86.56 91 GLU A N 1
ATOM 707 C CA . GLU A 1 91 ? -2.141 -1.138 25.573 1.00 86.56 91 GLU A CA 1
ATOM 708 C C . GLU A 1 91 ? -1.437 -1.070 24.212 1.00 86.56 91 GLU A C 1
ATOM 710 O O . GLU A 1 91 ? -0.447 -0.361 24.025 1.00 86.56 91 GLU A O 1
ATOM 715 N N . ILE A 1 92 ? -1.930 -1.834 23.243 1.00 85.31 92 ILE A N 1
ATOM 716 C CA . ILE A 1 92 ? -1.354 -1.856 21.907 1.00 85.31 92 ILE A CA 1
ATOM 717 C C . ILE A 1 92 ? -1.791 -0.600 21.148 1.00 85.31 92 ILE A C 1
ATOM 719 O O . ILE A 1 92 ? -2.982 -0.334 20.974 1.00 85.31 92 ILE A O 1
ATOM 723 N N . ILE A 1 93 ? -0.808 0.162 20.670 1.00 89.00 93 ILE A N 1
ATOM 724 C CA . ILE A 1 93 ? -1.006 1.352 19.838 1.00 89.00 93 ILE A CA 1
ATOM 725 C C . ILE A 1 93 ? -0.982 0.958 18.359 1.00 89.00 93 ILE A C 1
ATOM 727 O O . ILE A 1 93 ? -1.857 1.347 17.589 1.00 89.00 93 ILE A O 1
ATOM 731 N N . VAL A 1 94 ? 0.010 0.155 17.966 1.00 86.25 94 VAL A N 1
ATOM 732 C CA . VAL A 1 94 ? 0.213 -0.327 16.595 1.00 86.25 94 VAL A CA 1
ATOM 733 C C . VAL A 1 94 ? 0.529 -1.814 16.636 1.00 86.25 94 VAL A C 1
ATOM 735 O O . VAL A 1 94 ? 1.311 -2.252 17.475 1.00 86.25 94 VAL A O 1
ATOM 738 N N . ARG A 1 95 ? -0.035 -2.595 15.713 1.00 82.38 95 ARG A N 1
ATOM 739 C CA . ARG A 1 95 ? 0.288 -4.018 15.544 1.00 82.38 95 ARG A CA 1
ATOM 740 C C . ARG A 1 95 ? 1.063 -4.228 14.259 1.00 82.38 95 ARG A C 1
ATOM 742 O O . ARG A 1 95 ? 0.631 -3.779 13.201 1.00 82.38 95 ARG A O 1
ATOM 749 N N . GLU A 1 96 ? 2.165 -4.956 14.345 1.00 77.50 96 GLU A N 1
ATOM 750 C CA . GLU A 1 96 ? 2.910 -5.407 13.171 1.00 77.50 96 GLU A CA 1
ATOM 751 C C . GLU A 1 96 ? 2.008 -6.232 12.250 1.00 77.50 96 GLU A C 1
ATOM 753 O O . GLU A 1 96 ? 1.360 -7.169 12.709 1.00 77.50 96 GLU A O 1
ATOM 758 N N . GLY A 1 97 ? 1.981 -5.925 10.957 1.00 68.81 97 GLY A N 1
ATOM 759 C CA . GLY A 1 97 ? 1.141 -6.590 9.959 1.00 68.81 97 GLY A CA 1
ATOM 760 C C . GLY A 1 97 ? -0.192 -5.888 9.695 1.00 68.81 97 GLY A C 1
ATOM 761 O O . GLY A 1 97 ? -0.710 -5.994 8.584 1.00 68.81 97 GLY A O 1
ATOM 762 N N . ASP A 1 98 ? -0.692 -5.074 10.638 1.00 71.62 98 ASP A N 1
ATOM 763 C CA . ASP A 1 98 ? -1.857 -4.227 10.361 1.00 71.62 98 ASP A CA 1
ATOM 764 C C . ASP A 1 98 ? -1.493 -3.226 9.261 1.00 71.62 98 ASP A C 1
ATOM 766 O O . ASP A 1 98 ? -0.359 -2.766 9.169 1.00 71.62 98 ASP A O 1
ATOM 770 N N . TYR A 1 99 ? -2.441 -2.851 8.412 1.00 68.88 99 TYR A N 1
ATOM 771 C CA . TYR A 1 99 ? -2.173 -1.849 7.383 1.00 68.88 99 TYR A CA 1
ATOM 772 C C . TYR A 1 99 ? -2.096 -0.444 7.986 1.00 68.88 99 TYR A C 1
ATOM 774 O O . TYR A 1 99 ? -2.999 -0.030 8.715 1.00 68.88 99 TYR A O 1
ATOM 782 N N . GLY A 1 100 ? -1.038 0.309 7.680 1.00 73.06 100 GLY A N 1
ATOM 783 C CA . GLY A 1 100 ? -0.898 1.675 8.174 1.00 73.06 100 GLY A CA 1
ATOM 784 C C . GLY A 1 100 ? -1.792 2.664 7.428 1.00 73.06 100 GLY A C 1
ATOM 785 O O . GLY A 1 100 ? -1.684 2.811 6.217 1.00 73.06 100 GLY A O 1
ATOM 786 N N . ASN A 1 101 ? -2.655 3.372 8.156 1.00 75.81 101 ASN A N 1
ATOM 787 C CA . ASN A 1 101 ? -3.496 4.459 7.634 1.00 75.81 101 ASN A CA 1
ATOM 788 C C . ASN A 1 101 ? -3.393 5.764 8.446 1.00 75.81 101 ASN A C 1
ATOM 790 O O . ASN A 1 101 ? -4.018 6.755 8.078 1.00 75.81 101 ASN A O 1
ATOM 794 N N . SER A 1 102 ? -2.595 5.765 9.515 1.00 86.31 102 SER A N 1
ATOM 795 C CA . SER A 1 102 ? -2.381 6.915 10.397 1.00 86.31 102 SER A CA 1
ATOM 796 C C . SER A 1 102 ? -0.915 7.008 10.826 1.00 86.31 102 SER A C 1
ATOM 798 O O . SER A 1 102 ? -0.221 5.991 10.914 1.00 86.31 102 SER A O 1
ATOM 800 N N . ALA A 1 103 ? -0.439 8.205 11.125 1.00 91.62 103 ALA A N 1
ATOM 801 C CA . ALA A 1 103 ? 0.800 8.420 11.861 1.00 91.62 103 ALA A CA 1
ATOM 802 C C . ALA A 1 103 ? 0.477 8.821 13.303 1.00 91.62 103 ALA A C 1
ATOM 804 O O . ALA A 1 103 ? -0.624 9.294 13.583 1.00 91.62 103 ALA A O 1
ATOM 805 N N . PHE A 1 104 ? 1.423 8.628 14.212 1.00 93.06 104 PHE A N 1
ATOM 806 C CA . PHE A 1 104 ? 1.226 8.883 15.631 1.00 93.06 104 PHE A CA 1
ATOM 807 C C . PHE A 1 104 ? 2.352 9.739 16.195 1.00 93.06 104 PHE A C 1
ATOM 809 O O . PHE A 1 104 ? 3.513 9.504 15.874 1.00 93.06 104 PHE A O 1
ATOM 816 N N . VAL A 1 105 ? 2.019 10.692 17.063 1.00 93.00 105 VAL A N 1
ATOM 817 C CA . VAL A 1 105 ? 2.988 11.490 17.829 1.00 93.00 105 VAL A CA 1
ATOM 818 C C . VAL A 1 105 ? 2.737 11.263 19.314 1.00 93.00 105 VAL A C 1
ATOM 820 O O . VAL A 1 105 ? 1.602 11.415 19.766 1.00 93.00 105 VAL A O 1
ATOM 823 N N . ILE A 1 106 ? 3.768 10.931 20.095 1.00 92.19 106 ILE A N 1
ATOM 824 C CA . ILE A 1 106 ? 3.626 10.888 21.559 1.00 92.19 106 ILE A CA 1
ATOM 825 C C . ILE A 1 106 ? 3.539 12.328 22.077 1.00 92.19 106 ILE A C 1
ATOM 827 O O . ILE A 1 106 ? 4.503 13.080 21.973 1.00 92.19 106 ILE A O 1
ATOM 831 N N . LEU A 1 107 ? 2.398 12.734 22.635 1.00 89.69 107 LEU A N 1
ATOM 832 C CA . LEU A 1 107 ? 2.239 14.060 23.246 1.00 89.69 107 LEU A CA 1
ATOM 833 C C . LEU A 1 107 ? 2.700 14.064 24.703 1.00 89.69 107 LEU A C 1
ATOM 835 O O . LEU A 1 107 ? 3.228 15.067 25.182 1.00 89.69 107 LEU A O 1
ATOM 839 N N . ARG A 1 108 ? 2.487 12.949 25.407 1.00 90.31 108 ARG A N 1
ATOM 840 C CA . ARG A 1 108 ? 2.900 12.759 26.795 1.00 90.31 108 ARG A CA 1
ATOM 841 C C . ARG A 1 108 ? 3.159 11.286 27.075 1.00 90.31 108 ARG A C 1
ATOM 843 O O . ARG A 1 108 ? 2.345 10.438 26.724 1.00 90.31 108 ARG A O 1
ATOM 850 N N . GLY A 1 109 ? 4.253 11.035 27.781 1.00 92.19 109 GLY A N 1
ATOM 851 C CA . GLY A 1 109 ? 4.670 9.716 28.234 1.00 92.19 109 GLY A CA 1
ATOM 852 C C . GLY A 1 109 ? 5.644 9.039 27.270 1.00 92.19 109 GLY A C 1
ATOM 853 O O . GLY A 1 109 ? 6.349 9.730 26.520 1.00 92.19 109 GLY A O 1
ATOM 854 N N . SER A 1 110 ? 5.684 7.708 27.273 1.00 94.25 110 SER A N 1
ATOM 855 C CA . SER A 1 110 ? 6.473 6.920 26.324 1.00 94.25 110 SER A CA 1
ATOM 856 C C . SER A 1 110 ? 5.760 5.665 25.812 1.00 94.25 110 SER A C 1
ATOM 858 O O . SER A 1 110 ? 4.784 5.158 26.372 1.00 94.25 110 SER A O 1
ATOM 860 N N . ALA A 1 111 ? 6.253 5.166 24.683 1.00 94.94 111 ALA A N 1
ATOM 861 C CA . ALA A 1 111 ? 5.827 3.914 24.080 1.00 94.94 111 ALA A CA 1
ATOM 862 C C . ALA A 1 111 ? 7.032 2.999 23.847 1.00 94.94 111 ALA A C 1
ATOM 864 O O . ALA A 1 111 ? 8.175 3.442 23.787 1.00 94.94 111 ALA A O 1
ATOM 865 N N . THR A 1 112 ? 6.786 1.705 23.707 1.00 94.25 112 THR A N 1
ATOM 866 C CA . THR A 1 112 ? 7.812 0.704 23.429 1.00 94.25 112 THR A CA 1
ATOM 867 C C . THR A 1 112 ? 7.532 0.045 22.090 1.00 94.25 112 THR A C 1
ATOM 869 O O . THR A 1 112 ? 6.489 -0.579 21.893 1.00 94.25 112 THR A O 1
ATOM 872 N N . LEU A 1 113 ? 8.486 0.175 21.173 1.00 92.00 113 LEU A N 1
ATOM 873 C CA . LEU A 1 113 ? 8.540 -0.554 19.916 1.00 92.00 113 LEU A CA 1
ATOM 874 C C . LEU A 1 113 ? 9.151 -1.930 20.155 1.00 92.00 113 LEU A C 1
ATOM 876 O O . LEU A 1 113 ? 10.225 -2.045 20.739 1.00 92.00 113 LEU A O 1
ATOM 880 N N . ILE A 1 114 ? 8.491 -2.964 19.648 1.00 90.00 114 ILE A N 1
ATOM 881 C CA . ILE A 1 114 ? 8.952 -4.350 19.641 1.00 90.00 114 ILE A CA 1
ATOM 882 C C . ILE A 1 114 ? 9.321 -4.684 18.196 1.00 90.00 114 ILE A C 1
ATOM 884 O O . ILE A 1 114 ? 8.453 -4.705 17.321 1.00 90.00 114 ILE A O 1
ATOM 888 N N . ALA A 1 115 ? 10.617 -4.878 17.942 1.00 81.75 115 ALA A N 1
ATOM 889 C CA . ALA A 1 115 ? 11.161 -5.031 16.592 1.00 81.75 115 ALA A CA 1
ATOM 890 C C . ALA A 1 115 ? 11.051 -6.463 16.048 1.00 81.75 115 ALA A C 1
ATOM 892 O O . ALA A 1 115 ? 11.148 -6.672 14.841 1.00 81.75 115 ALA A O 1
ATOM 893 N N . ASP A 1 116 ? 10.893 -7.446 16.931 1.00 82.12 116 ASP A N 1
ATOM 894 C CA . ASP A 1 116 ? 10.789 -8.850 16.552 1.00 82.12 116 ASP A CA 1
ATOM 895 C C . ASP A 1 116 ? 9.323 -9.271 16.402 1.00 82.12 116 ASP A C 1
ATOM 897 O O . ASP A 1 116 ? 8.429 -8.758 17.084 1.00 82.12 116 ASP A O 1
ATOM 901 N N . ARG A 1 117 ? 9.086 -10.239 15.511 1.00 80.12 117 ARG A N 1
ATOM 902 C CA . ARG A 1 117 ? 7.734 -10.629 15.120 1.00 80.12 117 ARG A CA 1
ATOM 903 C C . ARG A 1 117 ? 6.981 -11.345 16.230 1.00 80.12 117 ARG A C 1
ATOM 905 O O . ARG A 1 117 ? 7.413 -12.399 16.703 1.00 80.12 117 ARG A O 1
ATOM 912 N N . LEU A 1 118 ? 5.808 -10.822 16.584 1.00 79.06 118 LEU A N 1
ATOM 913 C CA . LEU A 1 118 ? 4.966 -11.399 17.633 1.00 79.06 118 LEU A CA 1
ATOM 914 C C . LEU A 1 118 ? 3.909 -12.373 17.079 1.00 79.06 118 LEU A C 1
ATOM 916 O O . LEU A 1 118 ? 3.346 -12.148 16.004 1.00 79.06 118 LEU A O 1
ATOM 920 N N . PRO A 1 119 ? 3.585 -13.458 17.810 1.00 72.75 119 PRO A N 1
ATOM 921 C CA . PRO A 1 119 ? 2.474 -14.342 17.469 1.00 72.75 119 PRO A CA 1
ATOM 922 C C . PRO A 1 119 ? 1.132 -13.593 17.422 1.00 72.75 119 PRO A C 1
ATOM 924 O O . PRO A 1 119 ? 0.795 -12.852 18.344 1.00 72.75 119 PRO A O 1
ATOM 927 N N . GLY A 1 120 ? 0.316 -13.829 16.388 1.00 65.75 120 GLY A N 1
ATOM 928 C CA . GLY A 1 120 ? -0.941 -13.090 16.185 1.00 65.75 120 GLY A CA 1
ATOM 929 C C . GLY A 1 120 ? -1.937 -13.179 17.351 1.00 65.75 120 GLY A C 1
ATOM 930 O O . GLY A 1 120 ? -2.624 -12.204 17.650 1.00 65.75 120 GLY A O 1
ATOM 931 N N . ASN A 1 121 ? -1.971 -14.302 18.074 1.00 65.00 121 ASN A N 1
ATOM 932 C CA . ASN A 1 121 ? -2.808 -14.459 19.268 1.00 65.00 121 ASN A CA 1
ATOM 933 C C . ASN A 1 121 ? -2.432 -13.479 20.396 1.00 65.00 121 ASN A C 1
ATOM 935 O O . ASN A 1 121 ? -3.322 -13.023 21.107 1.00 65.00 121 ASN A O 1
ATOM 939 N N . MET A 1 122 ? -1.152 -13.105 20.529 1.00 68.69 122 MET A N 1
ATOM 940 C CA . MET A 1 122 ? -0.704 -12.095 21.504 1.00 68.69 122 MET A CA 1
ATOM 941 C C . MET A 1 122 ? -1.123 -10.673 21.115 1.00 68.69 122 MET A C 1
ATOM 943 O O . MET A 1 122 ? -1.257 -9.812 21.977 1.00 68.69 122 MET A O 1
ATOM 947 N N . LEU A 1 123 ? -1.364 -10.432 19.824 1.00 66.38 123 LEU A N 1
ATOM 948 C CA . LEU A 1 123 ? -1.786 -9.141 19.270 1.00 66.38 123 LEU A CA 1
ATOM 949 C C . LEU A 1 123 ? -3.318 -8.971 19.255 1.00 66.38 123 LEU A C 1
ATOM 951 O O . LEU A 1 123 ? -3.858 -8.088 18.580 1.00 66.38 123 LEU A O 1
ATOM 955 N N . GLY A 1 124 ? -4.043 -9.860 19.941 1.00 60.91 124 GLY A N 1
ATOM 956 C CA . GLY A 1 124 ? -5.504 -9.889 19.928 1.00 60.91 124 GLY A CA 1
ATOM 957 C C . GLY A 1 124 ? -6.100 -10.276 18.571 1.00 60.91 124 GLY A C 1
ATOM 958 O O . GLY A 1 124 ? -7.304 -10.093 18.365 1.00 60.91 124 GLY A O 1
ATOM 959 N N . ARG A 1 125 ? -5.297 -10.815 17.635 1.00 64.81 125 ARG A N 1
ATOM 960 C CA . ARG A 1 125 ? -5.825 -11.372 16.386 1.00 64.81 125 ARG A CA 1
ATOM 961 C C . ARG A 1 125 ? -6.552 -12.660 16.728 1.00 64.81 125 ARG A C 1
ATOM 963 O O . ARG A 1 125 ? -5.940 -13.666 17.086 1.00 64.81 125 ARG A O 1
ATOM 970 N N . GLY A 1 126 ? -7.878 -12.613 16.641 1.00 53.44 126 GLY A N 1
ATOM 971 C CA . GLY A 1 126 ? -8.687 -13.817 16.724 1.00 53.44 126 GLY A CA 1
ATOM 972 C C . GLY A 1 126 ? -8.294 -14.739 15.578 1.00 53.44 126 GLY A C 1
ATOM 973 O O . GLY A 1 126 ? -8.298 -14.323 14.419 1.00 53.44 126 GLY A O 1
ATOM 974 N N . GLN A 1 127 ? -7.970 -15.997 15.874 1.00 50.28 127 GLN A N 1
ATOM 975 C CA . GLN A 1 127 ? -7.981 -16.998 14.820 1.00 50.28 127 GLN A CA 1
ATOM 976 C C . GLN A 1 127 ? -9.432 -17.131 14.370 1.00 50.28 127 GLN A C 1
ATOM 978 O O . GLN A 1 127 ? -10.275 -17.625 15.116 1.00 50.28 127 GLN A O 1
ATOM 983 N N . ARG A 1 128 ? -9.756 -16.635 13.171 1.00 55.56 128 ARG A N 1
ATOM 984 C CA . ARG A 1 128 ? -11.066 -16.901 12.576 1.00 55.56 128 ARG A CA 1
ATOM 985 C C . ARG A 1 128 ? -11.162 -18.409 12.369 1.00 55.56 128 ARG A C 1
ATOM 987 O O . ARG A 1 128 ? -10.514 -18.967 11.484 1.00 55.56 128 ARG A O 1
ATOM 994 N N . GLU A 1 129 ? -11.908 -19.080 13.243 1.00 56.03 129 GLU A N 1
ATOM 995 C CA . GLU A 1 129 ? -12.062 -20.528 13.194 1.00 56.03 129 GLU A CA 1
ATOM 996 C C . GLU A 1 129 ? -12.685 -20.927 11.856 1.00 56.03 129 GLU A C 1
ATOM 998 O O . GLU A 1 129 ? -13.818 -20.560 11.531 1.00 56.03 129 GLU A O 1
ATOM 1003 N N . LYS A 1 130 ? -11.940 -21.699 11.061 1.00 65.88 130 LYS A N 1
ATOM 1004 C CA . LYS A 1 130 ? -12.485 -22.292 9.840 1.00 65.88 130 LYS A CA 1
ATOM 1005 C C . LYS A 1 130 ? -13.641 -23.207 10.224 1.00 65.88 130 LYS A C 1
ATOM 1007 O O . LYS A 1 130 ? -13.492 -24.035 11.127 1.00 65.88 130 LYS A O 1
ATOM 1012 N N . LYS A 1 131 ? -14.760 -23.124 9.499 1.00 65.00 131 LYS A N 1
ATOM 1013 C CA . LYS A 1 131 ? -15.932 -23.967 9.774 1.00 65.00 131 LYS A CA 1
ATOM 1014 C C . LYS A 1 131 ? -15.517 -25.443 9.843 1.00 65.00 131 LYS A C 1
ATOM 1016 O O . LYS A 1 131 ? -14.831 -25.968 8.958 1.00 65.00 131 LYS A O 1
ATOM 1021 N N . GLY A 1 132 ? -15.933 -26.124 10.911 1.00 69.19 132 GLY A N 1
ATOM 1022 C CA . GLY A 1 132 ? -15.798 -27.576 11.018 1.00 69.19 132 GLY A CA 1
ATOM 1023 C C . GLY A 1 132 ? -16.571 -28.278 9.897 1.00 69.19 132 GLY A C 1
ATOM 1024 O O . GLY A 1 132 ? -17.556 -27.742 9.389 1.00 69.19 132 GLY A O 1
ATOM 1025 N N . ILE A 1 133 ? -16.159 -29.497 9.529 1.00 71.19 133 ILE A N 1
ATOM 1026 C CA . ILE A 1 133 ? -16.770 -30.267 8.425 1.00 71.19 133 ILE A CA 1
ATOM 1027 C C . ILE A 1 133 ? -18.291 -30.390 8.622 1.00 71.19 133 ILE A C 1
ATOM 1029 O O . ILE A 1 133 ? -19.063 -30.143 7.700 1.00 71.19 133 ILE A O 1
ATOM 1033 N N . LEU A 1 134 ? -18.731 -30.674 9.852 1.00 74.62 134 LEU A N 1
ATOM 1034 C CA . LEU A 1 134 ? -20.149 -30.807 10.195 1.00 74.62 134 LEU A CA 1
ATOM 1035 C C . LEU A 1 134 ? -20.936 -29.494 10.013 1.00 74.62 134 LEU A C 1
ATOM 1037 O O . LEU A 1 134 ? -22.078 -29.507 9.559 1.00 74.62 134 LEU A O 1
ATOM 1041 N N . ALA A 1 135 ? -20.322 -28.355 10.349 1.00 67.00 135 ALA A N 1
ATOM 1042 C CA . ALA A 1 135 ? -20.929 -27.033 10.203 1.00 67.00 135 ALA A CA 1
ATOM 1043 C C . ALA A 1 135 ? -21.036 -26.620 8.727 1.00 67.00 135 ALA A C 1
ATOM 1045 O O . ALA A 1 135 ? -22.055 -26.061 8.324 1.00 67.00 135 ALA A O 1
ATOM 1046 N N . ALA A 1 136 ? -20.025 -26.951 7.916 1.00 66.44 136 ALA A N 1
ATOM 1047 C CA . ALA A 1 136 ? -20.051 -26.737 6.471 1.00 66.44 136 ALA A CA 1
ATOM 1048 C C . ALA A 1 136 ? -21.170 -27.553 5.797 1.00 66.44 136 ALA A C 1
ATOM 1050 O O . ALA A 1 136 ? -21.955 -27.002 5.027 1.00 66.44 136 ALA A O 1
ATOM 1051 N N . VAL A 1 137 ? -21.313 -28.837 6.154 1.00 69.38 137 VAL A N 1
ATOM 1052 C CA . VAL A 1 137 ? -22.389 -29.707 5.641 1.00 69.38 137 VAL A CA 1
ATOM 1053 C C . VAL A 1 137 ? -23.769 -29.204 6.074 1.00 69.38 137 VAL A C 1
ATOM 1055 O O . VAL A 1 137 ? -24.681 -29.115 5.254 1.00 69.38 137 VAL A O 1
ATOM 1058 N N . LYS A 1 138 ? -23.932 -28.811 7.344 1.00 69.94 138 LYS A N 1
ATOM 1059 C CA . LYS A 1 138 ? -25.199 -28.266 7.852 1.00 69.94 138 LYS A CA 1
ATOM 1060 C C . LYS A 1 138 ? -25.610 -26.979 7.129 1.00 69.94 138 LYS A C 1
ATOM 1062 O O . LYS A 1 138 ? -26.788 -26.819 6.825 1.00 69.94 138 LYS A O 1
ATOM 1067 N N . GLY A 1 139 ? -24.654 -26.092 6.845 1.00 63.53 139 GLY A N 1
ATOM 1068 C CA . GLY A 1 139 ? -24.897 -24.862 6.087 1.00 63.53 139 GLY A CA 1
ATOM 1069 C C . GLY A 1 139 ? -25.313 -25.130 4.640 1.00 63.53 139 GLY A C 1
ATOM 1070 O O . GLY A 1 139 ? -26.264 -24.521 4.163 1.00 63.53 139 GLY A O 1
ATOM 1071 N N . ALA A 1 140 ? -24.679 -26.099 3.971 1.00 64.19 140 ALA A N 1
ATOM 1072 C CA . ALA A 1 140 ? -25.045 -26.499 2.609 1.00 64.19 140 ALA A CA 1
ATOM 1073 C C . ALA A 1 140 ? -26.463 -27.101 2.515 1.00 64.19 140 ALA A C 1
ATOM 1075 O O . ALA A 1 140 ? -27.148 -26.926 1.509 1.00 64.19 140 ALA A O 1
ATOM 1076 N N . LEU A 1 141 ? -26.918 -27.793 3.566 1.00 66.56 141 LEU A N 1
ATOM 1077 C CA . LEU A 1 141 ? -28.254 -28.395 3.630 1.00 66.56 141 LEU A CA 1
ATOM 1078 C C . LEU A 1 141 ? -29.346 -27.406 4.066 1.00 66.56 141 LEU A C 1
ATOM 1080 O O . LEU A 1 141 ? -30.524 -27.633 3.785 1.00 66.56 141 LEU A O 1
ATOM 1084 N N . SER A 1 142 ? -28.991 -26.303 4.733 1.00 61.69 142 SER A N 1
ATOM 1085 C CA . SER A 1 142 ? -29.956 -25.271 5.108 1.00 61.69 142 SER A CA 1
ATOM 1086 C C . SER A 1 142 ? -30.204 -24.320 3.938 1.00 61.69 142 SER A C 1
ATOM 1088 O O . SER A 1 142 ? -29.441 -23.385 3.707 1.00 61.69 142 SER A O 1
ATOM 1090 N N . ARG A 1 143 ? -31.301 -24.524 3.203 1.00 52.56 143 ARG A N 1
ATOM 1091 C CA . ARG A 1 143 ? -31.788 -23.527 2.239 1.00 52.56 143 ARG A CA 1
ATOM 1092 C C . ARG A 1 143 ? -32.400 -22.348 2.995 1.00 52.56 143 ARG A C 1
ATOM 1094 O O . ARG A 1 143 ? -33.535 -22.441 3.456 1.00 52.56 143 ARG A O 1
ATOM 1101 N N . LYS A 1 144 ? -31.669 -21.239 3.121 1.00 54.84 144 LYS A N 1
ATOM 1102 C CA . LYS A 1 144 ? -32.283 -19.950 3.471 1.00 54.84 144 LYS A CA 1
ATOM 1103 C C . LYS A 1 144 ? -33.008 -19.436 2.225 1.00 54.84 144 LYS A C 1
ATOM 1105 O O . LYS A 1 144 ? -32.386 -19.255 1.185 1.00 54.84 144 LYS A O 1
ATOM 1110 N N . GLY A 1 145 ? -34.331 -19.299 2.309 1.00 48.56 145 GLY A N 1
ATOM 1111 C CA . GLY A 1 145 ? -35.188 -18.906 1.182 1.00 48.56 145 GLY A CA 1
ATOM 1112 C C . GLY A 1 145 ? -35.173 -17.409 0.861 1.00 48.56 145 GLY A C 1
ATOM 1113 O O . GLY A 1 145 ? -35.903 -16.986 -0.028 1.00 48.56 145 GLY A O 1
ATOM 1114 N N . ILE A 1 146 ? -34.383 -16.615 1.588 1.00 51.03 146 ILE A N 1
ATOM 1115 C CA . ILE A 1 146 ? -34.346 -15.153 1.505 1.00 51.03 146 ILE A CA 1
ATOM 1116 C C . ILE A 1 146 ? -32.869 -14.709 1.480 1.00 51.03 146 ILE A C 1
ATOM 1118 O O . ILE A 1 146 ? -32.067 -15.285 2.227 1.00 51.03 146 ILE A O 1
ATOM 1122 N N . PRO A 1 147 ? -32.483 -13.736 0.630 1.00 49.81 147 PRO A N 1
ATOM 1123 C CA . PRO A 1 147 ? -31.142 -13.157 0.645 1.00 49.81 147 PRO A CA 1
ATOM 1124 C C . PRO A 1 147 ? -30.875 -12.417 1.970 1.00 49.81 147 PRO A C 1
ATOM 1126 O O . PRO A 1 147 ? -31.606 -11.498 2.318 1.00 49.81 147 PRO A O 1
ATOM 1129 N N . GLU A 1 148 ? -29.812 -12.803 2.683 1.00 54.50 148 GLU A N 1
ATOM 1130 C CA . GLU A 1 148 ? -29.205 -12.089 3.826 1.00 54.50 148 GLU A CA 1
ATOM 1131 C C . GLU A 1 148 ? -29.927 -12.046 5.179 1.00 54.50 148 GLU A C 1
ATOM 1133 O O . GLU A 1 148 ? -30.062 -11.000 5.813 1.00 54.50 148 GLU A O 1
ATOM 1138 N N . ALA A 1 149 ? -30.189 -13.219 5.755 1.00 46.81 149 ALA A N 1
ATOM 1139 C CA . ALA A 1 149 ? -30.339 -13.336 7.209 1.00 46.81 149 ALA A CA 1
ATOM 1140 C C . ALA A 1 149 ? -28.956 -13.446 7.889 1.00 46.81 149 ALA A C 1
ATOM 1142 O O . ALA A 1 149 ? -28.433 -14.561 8.057 1.00 46.81 149 ALA A O 1
ATOM 1143 N N . ARG A 1 150 ? -28.347 -12.314 8.284 1.00 56.12 150 ARG A N 1
ATOM 1144 C CA . ARG A 1 150 ? -27.112 -12.304 9.095 1.00 56.12 150 ARG A CA 1
ATOM 1145 C C . ARG A 1 150 ? -27.444 -12.522 10.571 1.00 56.12 150 ARG A C 1
ATOM 1147 O O . ARG A 1 150 ? -28.233 -11.802 11.164 1.00 56.12 150 ARG A O 1
ATOM 1154 N N . LYS A 1 151 ? -26.797 -13.491 11.221 1.00 45.12 151 LYS A N 1
ATOM 1155 C CA . LYS A 1 151 ? -26.763 -13.513 12.693 1.00 45.12 151 LYS A CA 1
ATOM 1156 C C . LYS A 1 151 ? -25.679 -12.543 13.139 1.00 45.12 151 LYS A C 1
ATOM 1158 O O . LYS A 1 151 ? -24.571 -12.607 12.616 1.00 45.12 151 LYS A O 1
ATOM 1163 N N . HIS A 1 152 ? -25.985 -11.684 14.108 1.00 38.34 152 HIS A N 1
ATOM 1164 C CA . HIS A 1 152 ? -24.991 -10.851 14.779 1.00 38.34 152 HIS A CA 1
ATOM 1165 C C . HIS A 1 152 ? -23.913 -11.779 15.367 1.00 38.34 152 HIS A C 1
ATOM 1167 O O . HIS A 1 152 ? -24.130 -12.409 16.402 1.00 38.34 152 HIS A O 1
ATOM 1173 N N . HIS A 1 153 ? -22.785 -11.950 14.674 1.00 38.12 153 HIS A N 1
ATOM 1174 C CA . HIS A 1 153 ? -21.662 -12.706 15.206 1.00 38.12 153 HIS A CA 1
ATOM 1175 C C . HIS A 1 153 ? -20.935 -11.771 16.164 1.00 38.12 153 HIS A C 1
ATOM 1177 O O . HIS A 1 153 ? -20.113 -10.951 15.769 1.00 38.12 153 HIS A O 1
ATOM 1183 N N . THR A 1 154 ? -21.270 -11.865 17.445 1.00 32.75 154 THR A N 1
ATOM 1184 C CA . THR A 1 154 ? -20.379 -11.418 18.507 1.00 32.75 154 THR A CA 1
ATOM 1185 C C . THR A 1 154 ? -19.163 -12.341 18.483 1.00 32.75 154 THR A C 1
ATOM 1187 O O . THR A 1 154 ? -19.139 -13.383 19.134 1.00 32.75 154 THR A O 1
ATOM 1190 N N . GLN A 1 155 ? -18.153 -12.011 17.675 1.00 37.19 155 GLN A N 1
ATOM 1191 C CA . GLN A 1 155 ? -16.816 -12.538 17.924 1.00 37.19 155 GLN A CA 1
ATOM 1192 C C . GLN A 1 155 ? -16.380 -11.976 19.278 1.00 37.19 155 GLN A C 1
ATOM 1194 O O . GLN A 1 155 ? -16.021 -10.809 19.403 1.00 37.19 155 GLN A O 1
ATOM 1199 N N . ARG A 1 156 ? -16.507 -12.800 20.320 1.00 30.23 156 ARG A N 1
ATOM 1200 C CA . ARG A 1 156 ? -15.868 -12.551 21.608 1.00 30.23 156 ARG A CA 1
ATOM 1201 C C . ARG A 1 156 ? -14.365 -12.668 21.377 1.00 30.23 156 ARG A C 1
ATOM 1203 O O . ARG A 1 156 ? -13.865 -13.766 21.159 1.00 30.23 156 ARG A O 1
ATOM 1210 N N . HIS A 1 157 ? -13.666 -11.541 21.398 1.00 39.50 157 HIS A N 1
ATOM 1211 C CA . HIS A 1 157 ? -12.221 -11.536 21.558 1.00 39.50 157 HIS A CA 1
ATOM 1212 C C . HIS A 1 157 ? -11.932 -11.843 23.035 1.00 39.50 157 HIS A C 1
ATOM 1214 O O . HIS A 1 157 ? -12.344 -11.097 23.918 1.00 39.50 157 HIS A O 1
ATOM 1220 N N . GLU A 1 158 ? -11.240 -12.945 23.325 1.00 34.97 158 GLU A N 1
ATOM 1221 C CA . GLU A 1 158 ? -10.853 -13.316 24.700 1.00 34.97 158 GLU A CA 1
ATOM 1222 C C . GLU A 1 158 ? -9.828 -12.343 25.325 1.00 34.97 158 GLU A C 1
ATOM 1224 O O . GLU A 1 158 ? -9.549 -12.428 26.515 1.00 34.97 158 GLU A O 1
ATOM 1229 N N . ALA A 1 159 ? -9.298 -11.390 24.545 1.00 34.44 159 ALA A N 1
ATOM 1230 C CA . ALA A 1 159 ? -8.284 -10.416 24.964 1.00 34.44 159 ALA A CA 1
ATOM 1231 C C . ALA A 1 159 ? -8.759 -8.945 24.976 1.00 34.44 159 ALA A C 1
ATOM 1233 O O . ALA A 1 159 ? -7.956 -8.054 25.244 1.00 34.44 159 ALA A O 1
ATOM 1234 N N . THR A 1 160 ? -10.032 -8.664 24.680 1.00 38.53 160 THR A N 1
ATOM 1235 C CA . THR A 1 160 ? -10.600 -7.307 24.794 1.00 38.53 160 THR A CA 1
ATOM 1236 C C . THR A 1 160 ? -11.309 -7.152 26.132 1.00 38.53 160 THR A C 1
ATOM 1238 O O . THR A 1 160 ? -12.307 -7.840 26.364 1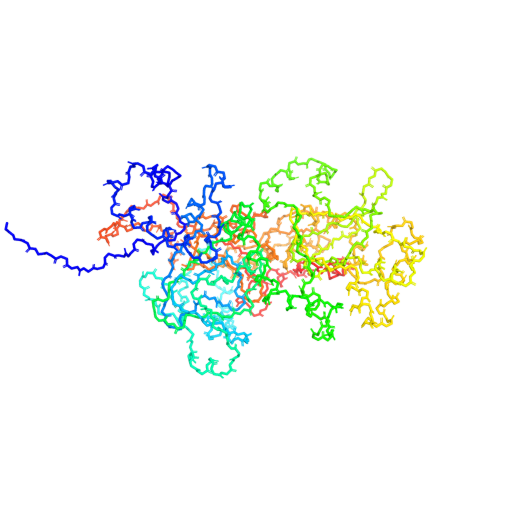.00 38.53 160 THR A O 1
ATOM 1241 N N . SER A 1 161 ? -10.870 -6.217 26.981 1.00 36.06 161 SER A N 1
ATOM 1242 C CA . SER A 1 161 ? -11.810 -5.619 27.929 1.00 36.06 161 SER A CA 1
ATOM 1243 C C . SER A 1 161 ? -12.665 -4.633 27.136 1.00 36.06 161 SER A C 1
ATOM 1245 O O . SER A 1 161 ? -12.160 -3.723 26.479 1.00 36.06 161 SER A O 1
ATOM 1247 N N . VAL A 1 162 ? -13.970 -4.881 27.112 1.00 36.03 162 VAL A N 1
ATOM 1248 C CA . VAL A 1 162 ? -14.936 -3.934 26.563 1.00 36.03 162 VAL A CA 1
ATOM 1249 C C . VAL A 1 162 ? -15.350 -3.066 27.739 1.00 36.03 162 VAL A C 1
ATOM 1251 O O . VAL A 1 162 ? -16.177 -3.484 28.543 1.00 36.03 162 VAL A O 1
ATOM 1254 N N . ASP A 1 163 ? -14.695 -1.920 27.885 1.00 31.97 163 ASP A N 1
ATOM 1255 C CA . ASP A 1 163 ? -15.294 -0.795 28.596 1.00 31.97 163 ASP A CA 1
ATOM 1256 C C . ASP A 1 163 ? -16.127 0.006 27.583 1.00 31.97 163 ASP A C 1
ATOM 1258 O O . ASP A 1 163 ? -15.812 0.008 26.389 1.00 31.97 163 ASP A O 1
ATOM 1262 N N . ASP A 1 164 ? -17.203 0.638 28.041 1.00 36.47 164 ASP A N 1
ATOM 1263 C CA . ASP A 1 164 ? -18.377 1.056 27.248 1.00 36.47 164 ASP A CA 1
ATOM 1264 C C . ASP A 1 164 ? -18.092 2.142 26.179 1.00 36.47 164 ASP A C 1
ATOM 1266 O O . ASP A 1 164 ? -18.986 2.563 25.450 1.00 36.47 164 ASP A O 1
ATOM 1270 N N . GLN A 1 165 ? -16.839 2.604 26.056 1.00 37.25 165 GLN A N 1
ATOM 1271 C CA . GLN A 1 165 ? -16.456 3.745 25.213 1.00 37.25 165 GLN A CA 1
ATOM 1272 C C . GLN A 1 165 ? -15.413 3.433 24.120 1.00 37.25 165 GLN A C 1
ATOM 1274 O O . GLN A 1 165 ? -15.351 4.158 23.130 1.00 37.25 165 GLN A O 1
ATOM 1279 N N . SER A 1 166 ? -14.621 2.352 24.209 1.00 43.81 166 SER A N 1
ATOM 1280 C CA . SER A 1 166 ? -13.760 1.895 23.095 1.00 43.81 166 SER A CA 1
ATOM 1281 C C . SER A 1 166 ? -13.159 0.495 23.327 1.00 43.81 166 SER A C 1
ATOM 1283 O O . SER A 1 166 ? -12.761 0.168 24.446 1.00 43.81 166 SER A O 1
ATOM 1285 N N . PRO A 1 167 ? -13.040 -0.360 22.288 1.00 52.28 167 PRO A N 1
ATOM 1286 C CA . PRO A 1 167 ? -12.379 -1.655 22.423 1.00 52.28 167 PRO A CA 1
ATOM 1287 C C . PRO A 1 167 ? -10.864 -1.465 22.588 1.00 52.28 167 PRO A C 1
ATOM 1289 O O . PRO A 1 167 ? -10.182 -1.033 21.658 1.00 52.28 167 PRO A O 1
ATOM 1292 N N . ARG A 1 168 ? -10.328 -1.819 23.761 1.00 67.06 168 ARG A N 1
ATOM 1293 C CA . ARG A 1 168 ? -8.885 -1.790 24.050 1.00 67.06 168 ARG A CA 1
ATOM 1294 C C . ARG A 1 168 ? -8.278 -3.180 23.890 1.00 67.06 168 ARG A C 1
ATOM 1296 O O . ARG A 1 168 ? -8.897 -4.185 24.244 1.00 67.06 168 ARG A O 1
ATOM 1303 N N . ILE A 1 169 ? -7.058 -3.237 23.360 1.00 70.69 169 ILE A N 1
ATOM 1304 C CA . ILE A 1 169 ? -6.293 -4.479 23.201 1.00 70.69 169 ILE A CA 1
ATOM 1305 C C . ILE A 1 169 ? -4.996 -4.327 23.981 1.00 70.69 169 ILE A C 1
ATOM 1307 O O . ILE A 1 169 ? -4.236 -3.393 23.740 1.00 70.69 169 ILE A O 1
ATOM 1311 N N . PHE A 1 170 ? -4.739 -5.258 24.892 1.00 81.69 170 PHE A N 1
ATOM 1312 C CA . PHE A 1 170 ? -3.530 -5.277 25.708 1.00 81.69 170 PHE A CA 1
ATOM 1313 C C . PHE A 1 170 ? -2.588 -6.382 25.247 1.00 81.69 170 PHE A C 1
ATOM 1315 O O . PHE A 1 170 ? -3.033 -7.469 24.868 1.00 81.69 170 PHE A O 1
ATOM 1322 N N . LEU A 1 171 ? -1.282 -6.119 25.313 1.00 80.00 171 LEU A N 1
ATOM 1323 C CA . LEU A 1 171 ? -0.278 -7.148 25.076 1.00 80.00 171 LEU A CA 1
ATOM 1324 C C . LEU A 1 171 ? -0.267 -8.138 26.248 1.00 80.00 171 LEU A C 1
ATOM 1326 O O . LEU A 1 171 ? 0.025 -7.774 27.389 1.00 80.00 171 LEU A O 1
ATOM 1330 N N . GLN A 1 172 ? -0.568 -9.402 25.958 1.00 76.56 172 GLN A N 1
ATOM 1331 C CA . GLN A 1 172 ? -0.528 -10.472 26.955 1.00 76.56 172 GLN A CA 1
ATOM 1332 C C . GLN A 1 172 ? 0.918 -10.778 27.374 1.00 76.56 172 GLN A C 1
ATOM 1334 O O . GLN A 1 172 ? 1.813 -10.823 26.532 1.00 76.56 172 GLN A O 1
ATOM 1339 N N . ASP A 1 173 ? 1.144 -11.001 28.673 1.00 80.69 173 ASP A N 1
ATOM 1340 C CA . ASP A 1 173 ? 2.460 -11.303 29.262 1.00 80.69 173 ASP A CA 1
ATOM 1341 C C . ASP A 1 173 ? 3.578 -10.304 28.889 1.00 80.69 173 ASP A C 1
ATOM 1343 O O . ASP A 1 173 ? 4.739 -10.689 28.715 1.00 80.69 173 ASP A O 1
ATOM 1347 N N . ALA A 1 174 ? 3.246 -9.008 28.804 1.00 81.69 174 ALA A N 1
ATOM 1348 C CA . ALA A 1 174 ? 4.155 -7.954 28.344 1.00 81.69 174 ALA A CA 1
ATOM 1349 C C . ALA A 1 174 ? 5.586 -8.015 28.931 1.00 81.69 174 ALA A C 1
ATOM 1351 O O . ALA A 1 174 ? 6.518 -7.979 28.131 1.00 81.69 174 ALA A O 1
ATOM 1352 N N . PRO A 1 175 ? 5.831 -8.204 30.250 1.00 84.38 175 PRO A N 1
ATOM 1353 C CA . PRO A 1 175 ? 7.200 -8.250 30.785 1.00 84.38 175 PRO A CA 1
ATOM 1354 C C . PRO A 1 175 ? 8.078 -9.320 30.123 1.00 84.38 175 PRO A C 1
ATOM 1356 O O . PRO A 1 175 ? 9.201 -9.052 29.708 1.00 84.38 175 PRO A O 1
ATOM 1359 N N . ARG A 1 176 ? 7.531 -10.526 29.934 1.00 85.56 176 ARG A N 1
ATOM 1360 C CA . ARG A 1 176 ? 8.249 -11.650 29.323 1.00 85.56 176 ARG A CA 1
ATOM 1361 C C . ARG A 1 176 ? 8.489 -11.433 27.831 1.00 85.56 176 ARG A C 1
ATOM 1363 O O . ARG A 1 176 ? 9.480 -11.925 27.294 1.00 85.56 176 ARG A O 1
ATOM 1370 N N . VAL A 1 177 ? 7.563 -10.754 27.152 1.00 83.94 177 VAL A N 1
ATOM 1371 C CA . VAL A 1 177 ? 7.710 -10.392 25.738 1.00 83.94 177 VAL A CA 1
ATOM 1372 C C . VAL A 1 177 ? 8.813 -9.348 25.584 1.00 83.94 177 VAL A C 1
ATOM 1374 O O . VAL A 1 177 ? 9.695 -9.530 24.752 1.00 83.94 177 VAL A O 1
ATOM 1377 N N . LEU A 1 178 ? 8.814 -8.305 26.412 1.00 86.88 178 LEU A N 1
ATOM 1378 C CA . LEU A 1 178 ? 9.810 -7.236 26.354 1.00 86.88 178 LEU A CA 1
ATOM 1379 C C . LEU A 1 178 ? 11.228 -7.740 26.671 1.00 86.88 178 LEU A C 1
ATOM 1381 O O . LEU A 1 178 ? 12.168 -7.342 26.001 1.00 86.88 178 LEU A O 1
ATOM 1385 N N . GLU A 1 179 ? 11.391 -8.675 27.613 1.00 85.44 179 GLU A N 1
ATOM 1386 C CA . GLU A 1 179 ? 12.703 -9.274 27.929 1.00 85.44 179 GLU A CA 1
ATOM 1387 C C . GLU A 1 179 ? 13.296 -10.127 26.794 1.00 85.44 179 GLU A C 1
ATOM 1389 O O . GLU A 1 179 ? 14.511 -10.302 26.711 1.00 85.44 179 GLU A O 1
ATOM 1394 N N . ARG A 1 180 ? 12.447 -10.726 25.951 1.00 84.88 180 ARG A N 1
ATOM 1395 C CA . ARG A 1 180 ? 12.862 -11.716 24.940 1.00 84.88 180 ARG A CA 1
ATOM 1396 C C . ARG A 1 180 ? 13.073 -11.142 23.550 1.00 84.88 180 ARG A C 1
ATOM 1398 O O . ARG A 1 180 ? 13.615 -11.847 22.704 1.00 84.88 180 ARG A O 1
ATOM 1405 N N . ASN A 1 181 ? 12.604 -9.927 23.311 1.00 85.38 181 ASN A N 1
ATOM 1406 C CA . ASN A 1 181 ? 12.616 -9.304 21.999 1.00 85.38 181 ASN A CA 1
ATOM 1407 C C . ASN A 1 181 ? 13.447 -8.024 22.044 1.00 85.38 181 ASN A C 1
ATOM 1409 O O . ASN A 1 181 ? 13.609 -7.397 23.087 1.00 85.38 181 ASN A O 1
ATOM 1413 N N . ARG A 1 182 ? 13.962 -7.611 20.892 1.00 85.06 182 ARG A N 1
ATOM 1414 C CA . ARG A 1 182 ? 14.627 -6.321 20.740 1.00 85.06 182 ARG A CA 1
ATOM 1415 C C . ARG A 1 182 ? 13.588 -5.213 20.820 1.00 85.06 182 ARG A C 1
ATOM 1417 O O . ARG A 1 182 ? 12.663 -5.154 20.005 1.00 85.06 182 ARG A O 1
ATOM 1424 N N . THR A 1 183 ? 13.765 -4.324 21.787 1.00 89.31 183 THR A N 1
ATOM 1425 C CA . THR A 1 183 ? 12.847 -3.216 22.046 1.00 89.31 183 THR A CA 1
ATOM 1426 C C . THR A 1 183 ? 13.537 -1.870 21.908 1.00 89.31 183 THR A C 1
ATOM 1428 O O . THR A 1 183 ? 14.707 -1.741 22.257 1.00 89.31 183 THR A O 1
ATOM 1431 N N . HIS A 1 184 ? 12.793 -0.864 21.458 1.00 88.56 184 HIS A N 1
ATOM 1432 C CA . HIS A 1 184 ? 13.232 0.531 21.434 1.00 88.56 184 HIS A CA 1
ATOM 1433 C C . HIS A 1 184 ? 12.174 1.400 22.110 1.00 88.56 184 HIS A C 1
ATOM 1435 O O . HIS A 1 184 ? 10.978 1.175 21.922 1.00 88.56 184 HIS A O 1
ATOM 1441 N N . GLU A 1 185 ? 12.602 2.371 22.908 1.00 92.19 185 GLU A N 1
ATOM 1442 C CA . GLU A 1 185 ? 11.686 3.328 23.521 1.00 92.19 185 GLU A CA 1
ATOM 1443 C C . GLU A 1 185 ? 11.403 4.477 22.547 1.00 92.19 185 GLU A C 1
ATOM 1445 O O . GLU A 1 185 ? 12.298 4.937 21.842 1.00 92.19 185 GLU A O 1
ATOM 1450 N N . ILE A 1 186 ? 10.141 4.894 22.487 1.00 90.69 186 ILE A N 1
ATOM 1451 C CA . ILE A 1 186 ? 9.661 6.046 21.731 1.00 90.69 186 ILE A CA 1
ATOM 1452 C C . ILE A 1 186 ? 9.249 7.095 22.752 1.00 90.69 186 ILE A C 1
ATOM 1454 O O . ILE A 1 186 ? 8.348 6.866 23.567 1.00 90.69 186 ILE A O 1
ATOM 1458 N N . HIS A 1 187 ? 9.901 8.245 22.703 1.00 91.19 187 HIS A N 1
ATOM 1459 C CA . HIS A 1 187 ? 9.730 9.291 23.698 1.00 91.19 187 HIS A CA 1
ATOM 1460 C C . HIS A 1 187 ? 8.740 10.371 23.253 1.00 91.19 187 HIS A C 1
ATOM 1462 O O . HIS A 1 187 ? 8.328 10.465 22.094 1.00 91.19 187 HIS A O 1
ATOM 1468 N N . THR A 1 188 ? 8.359 11.222 24.207 1.00 90.25 188 THR A N 1
ATOM 1469 C CA . THR A 1 188 ? 7.510 12.388 23.948 1.00 90.25 188 THR A CA 1
ATOM 1470 C C . THR A 1 188 ? 8.075 13.253 22.815 1.00 90.25 188 THR A C 1
ATOM 1472 O O . THR A 1 188 ? 9.241 13.641 22.817 1.00 90.25 188 THR A O 1
ATOM 1475 N N . GLY A 1 189 ? 7.207 13.583 21.861 1.00 84.94 189 GLY A N 1
ATOM 1476 C CA . GLY A 1 189 ? 7.486 14.393 20.684 1.00 84.94 189 GLY A CA 1
ATOM 1477 C C . GLY A 1 189 ? 7.905 13.612 19.445 1.00 84.94 189 GLY A C 1
ATOM 1478 O O . GLY A 1 189 ? 7.947 14.197 18.362 1.00 84.94 189 GLY A O 1
ATOM 1479 N N . GLU A 1 190 ? 8.185 12.315 19.573 1.00 87.38 190 GLU A N 1
ATOM 1480 C CA . GLU A 1 190 ? 8.558 11.483 18.437 1.00 87.38 190 GLU A CA 1
ATOM 1481 C C . GLU A 1 190 ? 7.348 11.044 17.608 1.00 87.38 190 GLU A C 1
ATOM 1483 O O . GLU A 1 190 ? 6.307 10.649 18.141 1.00 87.38 190 GLU A O 1
ATOM 1488 N N . LEU A 1 191 ? 7.524 11.094 16.285 1.00 90.12 191 LEU A N 1
ATOM 1489 C CA . LEU A 1 191 ? 6.593 10.569 15.291 1.00 90.12 191 LEU A CA 1
ATOM 1490 C C . LEU A 1 191 ? 6.921 9.105 14.972 1.00 90.12 191 LEU A C 1
ATOM 1492 O O . LEU A 1 191 ? 8.091 8.739 14.801 1.00 90.12 191 LEU A O 1
ATOM 1496 N N . PHE A 1 192 ? 5.886 8.282 14.842 1.00 90.81 192 PHE A N 1
ATOM 1497 C CA . PHE A 1 192 ? 5.997 6.909 14.364 1.00 90.81 192 PHE A CA 1
ATOM 1498 C C . PHE A 1 192 ? 4.789 6.500 13.520 1.00 90.81 192 PHE A C 1
ATOM 1500 O O . PHE A 1 192 ? 3.680 7.023 13.642 1.00 90.81 192 PHE A O 1
ATOM 1507 N N . GLY A 1 193 ? 4.994 5.508 12.657 1.00 87.31 193 GLY A N 1
ATOM 1508 C CA . GLY A 1 193 ? 3.949 4.985 11.784 1.00 87.31 193 GLY A CA 1
ATOM 1509 C C . GLY A 1 193 ? 3.663 5.835 10.536 1.00 87.31 193 GLY A C 1
ATOM 1510 O O . GLY A 1 193 ? 2.826 5.465 9.714 1.00 87.31 193 GLY A O 1
ATOM 1511 N N . GLU A 1 194 ? 4.390 6.921 10.338 1.00 86.19 194 GLU A N 1
ATOM 1512 C CA . GLU A 1 194 ? 4.382 7.744 9.135 1.00 86.19 194 GLU A CA 1
ATOM 1513 C C . GLU A 1 194 ? 4.700 6.932 7.878 1.00 86.19 194 GLU A C 1
ATOM 1515 O O . GLU A 1 194 ? 4.032 7.081 6.858 1.00 86.19 194 GLU A O 1
ATOM 1520 N N . ILE A 1 195 ? 5.642 5.991 7.979 1.00 78.06 195 ILE A N 1
ATOM 1521 C CA . ILE A 1 195 ? 6.102 5.179 6.848 1.00 78.06 195 ILE A CA 1
ATOM 1522 C C . ILE A 1 195 ? 4.978 4.320 6.286 1.00 78.06 195 ILE A C 1
ATOM 1524 O O . ILE A 1 195 ? 4.699 4.344 5.090 1.00 78.06 195 ILE A O 1
ATOM 1528 N N . ALA A 1 196 ? 4.323 3.564 7.162 1.00 76.81 196 ALA A N 1
ATOM 1529 C CA . ALA A 1 196 ? 3.256 2.665 6.758 1.00 76.81 196 ALA A CA 1
ATOM 1530 C C . ALA A 1 196 ? 2.012 3.432 6.296 1.00 76.81 196 ALA A C 1
ATOM 1532 O O . ALA A 1 196 ? 1.333 2.974 5.382 1.00 76.81 196 ALA A O 1
ATOM 1533 N N . ALA A 1 197 ? 1.746 4.609 6.876 1.00 79.62 197 ALA A N 1
ATOM 1534 C CA . ALA A 1 197 ? 0.665 5.482 6.431 1.00 79.62 197 ALA A CA 1
ATOM 1535 C C . ALA A 1 197 ? 0.932 6.074 5.037 1.00 79.62 197 ALA A C 1
ATOM 1537 O O . ALA A 1 197 ? 0.063 6.003 4.170 1.00 79.62 197 ALA A O 1
ATOM 1538 N N . LEU A 1 198 ? 2.126 6.623 4.792 1.00 74.81 198 LEU A N 1
ATOM 1539 C CA . LEU A 1 198 ? 2.491 7.234 3.508 1.00 74.81 198 LEU A CA 1
ATOM 1540 C C . LEU A 1 198 ? 2.694 6.201 2.407 1.00 74.81 198 LEU A C 1
ATOM 1542 O O . LEU A 1 198 ? 2.163 6.363 1.312 1.00 74.81 198 LEU A O 1
ATOM 1546 N N . GLY A 1 199 ? 3.442 5.142 2.712 1.00 67.69 199 GLY A N 1
ATOM 1547 C CA . GLY A 1 199 ? 3.734 4.053 1.789 1.00 67.69 199 GLY A CA 1
ATOM 1548 C C . GLY A 1 199 ? 2.572 3.084 1.605 1.00 67.69 199 GLY A C 1
ATOM 1549 O O . GLY A 1 199 ? 2.700 2.165 0.801 1.00 67.69 199 GLY A O 1
ATOM 1550 N N . ARG A 1 200 ? 1.469 3.271 2.352 1.00 68.88 200 ARG A N 1
ATOM 1551 C CA . ARG A 1 200 ? 0.294 2.392 2.374 1.00 68.88 200 ARG A CA 1
ATOM 1552 C C . ARG A 1 200 ? 0.732 0.937 2.412 1.00 68.88 200 ARG A C 1
ATOM 1554 O O . ARG A 1 200 ? 0.466 0.155 1.507 1.00 68.88 200 ARG A O 1
ATOM 1561 N N . CYS A 1 201 ? 1.481 0.593 3.442 1.00 68.50 201 CYS A N 1
ATOM 1562 C CA . CYS A 1 201 ? 2.006 -0.749 3.603 1.00 68.50 201 CYS A CA 1
ATOM 1563 C C . CYS A 1 201 ? 1.683 -1.286 5.001 1.00 68.50 201 CYS A C 1
ATOM 1565 O O . CYS A 1 201 ? 1.277 -0.528 5.892 1.00 68.50 201 CYS A O 1
ATOM 1567 N N . PRO A 1 202 ? 1.807 -2.606 5.207 1.00 70.56 202 PRO A N 1
ATOM 1568 C CA . PRO A 1 202 ? 1.719 -3.185 6.536 1.00 70.56 202 PRO A CA 1
ATOM 1569 C C . PRO A 1 202 ? 2.737 -2.554 7.492 1.00 70.56 202 PRO A C 1
ATOM 1571 O O . PRO A 1 202 ? 3.861 -2.226 7.110 1.00 70.56 202 PRO A O 1
ATOM 1574 N N . ARG A 1 203 ? 2.349 -2.409 8.757 1.00 78.69 203 ARG A N 1
ATOM 1575 C CA . ARG A 1 203 ? 3.242 -2.017 9.848 1.00 78.69 203 ARG A CA 1
ATOM 1576 C C . ARG A 1 203 ? 4.337 -3.066 9.994 1.00 78.69 203 ARG A C 1
ATOM 1578 O O . ARG A 1 203 ? 4.057 -4.260 10.000 1.00 78.69 203 ARG A O 1
ATOM 1585 N N . ASN A 1 204 ? 5.566 -2.612 10.168 1.00 76.56 204 ASN A N 1
ATOM 1586 C CA . ASN A 1 204 ? 6.750 -3.455 10.321 1.00 76.56 204 ASN A CA 1
ATOM 1587 C C . ASN A 1 204 ? 7.086 -3.794 11.782 1.00 76.56 204 ASN A C 1
ATOM 1589 O O . ASN A 1 204 ? 8.010 -4.561 12.018 1.00 76.56 204 ASN A O 1
ATOM 1593 N N . ALA A 1 205 ? 6.377 -3.211 12.749 1.00 84.06 205 ALA A N 1
ATOM 1594 C CA . ALA A 1 205 ? 6.632 -3.416 14.168 1.00 84.06 205 ALA A CA 1
ATOM 1595 C C . ALA A 1 205 ? 5.349 -3.272 14.992 1.00 84.06 205 ALA A C 1
ATOM 1597 O O . ALA A 1 205 ? 4.376 -2.640 14.561 1.00 84.06 205 ALA A O 1
ATOM 1598 N N . THR A 1 206 ? 5.370 -3.852 16.191 1.00 87.56 206 THR A N 1
ATOM 1599 C CA . THR A 1 206 ? 4.321 -3.672 17.200 1.00 87.56 206 THR A CA 1
ATOM 1600 C C . THR A 1 206 ? 4.763 -2.596 18.182 1.00 87.56 206 THR A C 1
ATOM 1602 O O . THR A 1 206 ? 5.916 -2.584 18.604 1.00 87.56 206 THR A O 1
ATOM 1605 N N . ILE A 1 207 ? 3.861 -1.690 18.553 1.00 92.56 207 ILE A N 1
ATOM 1606 C CA . ILE A 1 207 ? 4.130 -0.600 19.493 1.00 92.56 207 ILE A CA 1
ATOM 1607 C C . ILE A 1 207 ? 3.065 -0.623 20.582 1.00 92.56 207 ILE A C 1
ATOM 1609 O O . ILE A 1 207 ? 1.868 -0.657 20.282 1.00 92.56 207 ILE A O 1
ATOM 1613 N N . ILE A 1 208 ? 3.507 -0.585 21.835 1.00 93.56 208 ILE A N 1
ATOM 1614 C CA . ILE A 1 208 ? 2.652 -0.547 23.026 1.00 93.56 208 ILE A CA 1
ATOM 1615 C C . ILE A 1 208 ? 2.959 0.698 23.857 1.00 93.56 208 ILE A C 1
ATOM 1617 O O . ILE A 1 208 ? 4.078 1.197 23.816 1.00 93.56 208 ILE A O 1
ATOM 1621 N N . SER A 1 209 ? 2.009 1.197 24.634 1.00 94.38 209 SER A N 1
ATOM 1622 C CA . SER A 1 209 ? 2.271 2.233 25.644 1.00 94.38 209 SER A CA 1
ATOM 1623 C C . SER A 1 209 ? 3.100 1.666 26.797 1.00 94.38 209 SER A C 1
ATOM 1625 O O . SER A 1 209 ? 2.798 0.593 27.330 1.00 94.38 209 SER A O 1
ATOM 1627 N N . ALA A 1 210 ? 4.143 2.390 27.199 1.00 92.50 210 ALA A N 1
ATOM 1628 C CA . ALA A 1 210 ? 5.049 1.962 28.264 1.00 92.50 210 ALA A CA 1
ATOM 1629 C C . ALA A 1 210 ? 4.483 2.254 29.667 1.00 92.50 210 ALA A C 1
ATOM 1631 O O . ALA A 1 210 ? 4.836 1.583 30.644 1.00 92.50 210 ALA A O 1
ATOM 1632 N N . GLU A 1 211 ? 3.572 3.223 29.765 1.00 92.50 211 GLU A N 1
ATOM 1633 C CA . GLU A 1 211 ? 2.986 3.708 31.012 1.00 92.50 211 GLU A CA 1
ATOM 1634 C C . GLU A 1 211 ? 1.493 4.040 30.877 1.00 92.50 211 GLU A C 1
ATOM 1636 O O . GLU A 1 211 ? 0.936 4.076 29.776 1.00 92.50 211 GLU A O 1
ATOM 1641 N N . ASP A 1 212 ? 0.835 4.230 32.021 1.00 89.94 212 ASP A N 1
ATOM 1642 C CA . ASP A 1 212 ? -0.557 4.670 32.073 1.00 89.94 212 ASP A CA 1
ATOM 1643 C C . ASP A 1 212 ? -0.683 6.147 31.697 1.00 89.94 212 ASP A C 1
ATOM 1645 O O . ASP A 1 212 ? 0.246 6.932 31.879 1.00 89.94 212 ASP A O 1
ATOM 1649 N N . ASP A 1 213 ? -1.850 6.517 31.173 1.00 88.69 213 ASP A N 1
ATOM 1650 C CA . ASP A 1 213 ? -2.158 7.873 30.711 1.00 88.69 213 ASP A CA 1
ATOM 1651 C C . ASP A 1 213 ? -1.185 8.400 29.636 1.00 88.69 213 ASP A C 1
ATOM 1653 O O . ASP A 1 213 ? -0.930 9.605 29.543 1.00 88.69 213 ASP A O 1
ATOM 1657 N N . THR A 1 214 ? -0.660 7.502 28.792 1.00 90.69 214 THR A N 1
ATOM 1658 C CA . THR A 1 214 ? 0.137 7.885 27.618 1.00 90.69 214 THR A CA 1
ATOM 1659 C C . THR A 1 214 ? -0.778 8.598 26.621 1.00 90.69 214 THR A C 1
ATOM 1661 O O . THR A 1 214 ? -1.705 7.988 26.084 1.00 90.69 214 THR A O 1
ATOM 1664 N N . GLU A 1 215 ? -0.532 9.883 26.357 1.00 90.75 215 GLU A N 1
ATOM 1665 C CA . GLU A 1 215 ? -1.309 10.658 25.385 1.00 90.75 215 GLU A CA 1
ATOM 1666 C C . GLU A 1 215 ? -0.628 10.621 24.018 1.00 90.75 215 GLU A C 1
ATOM 1668 O O . GLU A 1 215 ? 0.538 11.003 23.872 1.00 90.75 215 GLU A O 1
ATOM 1673 N N . ILE A 1 216 ? -1.376 10.208 22.999 1.00 91.69 216 ILE A N 1
ATOM 1674 C CA . ILE A 1 216 ? -0.905 10.117 21.618 1.00 91.69 216 ILE A CA 1
ATOM 1675 C C . ILE A 1 216 ? -1.800 10.939 20.695 1.00 91.69 216 ILE A C 1
ATOM 1677 O O . ILE A 1 216 ? -3.020 10.927 20.824 1.00 91.69 216 ILE A O 1
ATOM 1681 N N . LEU A 1 217 ? -1.199 11.637 19.741 1.00 92.12 217 LEU A N 1
ATOM 1682 C CA . LEU A 1 217 ? -1.899 12.238 18.615 1.00 92.12 217 LEU A CA 1
ATOM 1683 C C . LEU A 1 217 ? -1.897 11.240 17.464 1.00 92.12 217 LEU A C 1
ATOM 1685 O O . LEU A 1 217 ? -0.831 10.922 16.951 1.00 92.12 217 LEU A O 1
ATOM 1689 N N . GLU A 1 218 ? -3.059 10.773 17.036 1.00 90.81 218 GLU A N 1
ATOM 1690 C CA . GLU A 1 218 ? -3.220 10.025 15.794 1.00 90.81 218 GLU A CA 1
ATOM 1691 C C . GLU A 1 218 ? -3.609 10.986 14.667 1.00 90.81 218 GLU A C 1
ATOM 1693 O O . GLU A 1 218 ? -4.661 11.614 14.733 1.00 90.81 218 GLU A O 1
ATOM 1698 N N . ILE A 1 219 ? -2.790 11.067 13.620 1.00 90.38 219 ILE A N 1
ATOM 1699 C CA . ILE A 1 219 ? -3.045 11.841 12.400 1.00 90.38 219 ILE A CA 1
ATOM 1700 C C . ILE A 1 219 ? -3.396 10.856 11.286 1.00 90.38 219 ILE A C 1
ATOM 1702 O O . ILE A 1 219 ? -2.588 9.989 10.950 1.00 90.38 219 ILE A O 1
ATOM 1706 N N . ARG A 1 220 ? -4.580 10.980 10.687 1.00 84.19 220 ARG A N 1
ATOM 1707 C CA . ARG A 1 220 ? -4.980 10.148 9.543 1.00 84.19 220 ARG A CA 1
ATOM 1708 C C . ARG A 1 220 ? -4.144 10.438 8.312 1.00 84.19 220 ARG A C 1
ATOM 1710 O O . ARG A 1 220 ? -3.539 11.497 8.176 1.00 84.19 220 ARG A O 1
ATOM 1717 N N . TRP A 1 221 ? -4.180 9.511 7.363 1.00 80.50 221 TRP A N 1
ATOM 1718 C CA . TRP A 1 221 ? -3.520 9.667 6.074 1.00 80.50 221 TRP A CA 1
ATOM 1719 C C . TRP A 1 221 ? -3.879 10.975 5.352 1.00 80.50 221 TRP A C 1
ATOM 1721 O O . TRP A 1 221 ? -2.987 11.577 4.768 1.00 80.50 221 TRP A O 1
ATOM 1731 N N . GLN A 1 222 ? -5.136 11.428 5.389 1.00 78.81 222 GLN A N 1
ATOM 1732 C CA . GLN A 1 222 ? -5.574 12.678 4.755 1.00 78.81 222 GLN A CA 1
ATOM 1733 C C . GLN A 1 222 ? -4.826 13.876 5.342 1.00 78.81 222 GLN A C 1
ATOM 1735 O O . GLN A 1 222 ? -4.134 14.582 4.610 1.00 78.81 222 GLN A O 1
ATOM 1740 N N . GLY A 1 223 ? -4.861 14.017 6.669 1.00 86.62 223 GLY A N 1
ATOM 1741 C CA . GLY A 1 223 ? -4.122 15.064 7.362 1.00 86.62 223 GLY A CA 1
ATOM 1742 C C . GLY A 1 223 ? -2.622 14.944 7.134 1.00 86.62 223 GLY A C 1
ATOM 1743 O O . GLY A 1 223 ? -1.966 15.930 6.826 1.00 86.62 223 GLY A O 1
ATOM 1744 N N . LEU A 1 224 ? -2.072 13.728 7.171 1.00 87.69 224 LEU A N 1
ATOM 1745 C CA . LEU A 1 224 ? -0.658 13.496 6.896 1.00 87.69 224 LEU A CA 1
ATOM 1746 C C . LEU A 1 224 ? -0.274 13.914 5.468 1.00 87.69 224 LEU A C 1
ATOM 1748 O O . LEU A 1 224 ? 0.739 14.576 5.280 1.00 87.69 224 LEU A O 1
ATOM 1752 N N . ARG A 1 225 ? -1.077 13.564 4.458 1.00 83.88 225 ARG A N 1
ATOM 1753 C CA . ARG A 1 225 ? -0.878 13.961 3.055 1.00 83.88 225 ARG A CA 1
ATOM 1754 C C . ARG A 1 225 ? -0.887 15.481 2.909 1.00 83.88 225 ARG A C 1
ATOM 1756 O O . ARG A 1 225 ? -0.036 16.020 2.200 1.00 83.88 225 ARG A O 1
ATOM 1763 N N . ASP A 1 226 ? -1.836 16.151 3.547 1.00 85.69 226 ASP A N 1
ATOM 1764 C CA . ASP A 1 226 ? -1.993 17.600 3.436 1.00 85.69 226 ASP A CA 1
ATOM 1765 C C . ASP A 1 226 ? -0.851 18.327 4.166 1.00 85.69 226 ASP A C 1
ATOM 1767 O O . ASP A 1 226 ? -0.235 19.221 3.586 1.00 85.69 226 ASP A O 1
ATOM 1771 N N . LEU A 1 227 ? -0.434 17.851 5.346 1.00 90.69 227 LEU A N 1
ATOM 1772 C CA . LEU A 1 227 ? 0.792 18.312 6.012 1.00 90.69 227 LEU A CA 1
ATOM 1773 C C . LEU A 1 227 ? 2.024 18.133 5.110 1.00 90.69 227 LEU A C 1
ATOM 1775 O O . LEU A 1 227 ? 2.773 19.081 4.903 1.00 90.69 227 LEU A O 1
ATOM 1779 N N . MET A 1 228 ? 2.200 16.961 4.491 1.00 86.69 228 MET A N 1
ATOM 1780 C CA . MET A 1 228 ? 3.306 16.706 3.553 1.00 86.69 228 MET A CA 1
ATOM 1781 C C . MET A 1 228 ? 3.272 17.590 2.294 1.00 86.69 228 MET A C 1
ATOM 1783 O O . MET A 1 228 ? 4.304 17.749 1.640 1.00 86.69 228 MET A O 1
ATOM 1787 N N . SER A 1 229 ? 2.106 18.129 1.924 1.00 83.56 229 SER A N 1
ATOM 1788 C CA . SER A 1 229 ? 1.938 18.965 0.728 1.00 83.56 229 SER A CA 1
ATOM 1789 C C . SER A 1 229 ? 2.241 20.439 0.997 1.00 83.56 229 SER A C 1
ATOM 1791 O O . SER A 1 229 ? 2.812 21.105 0.135 1.00 83.56 229 SER A O 1
ATOM 1793 N N . PHE A 1 230 ? 1.877 20.944 2.179 1.00 87.19 230 PHE A N 1
ATOM 1794 C CA . PHE A 1 230 ? 1.941 22.376 2.501 1.00 87.19 230 PHE A CA 1
ATOM 1795 C C . PHE A 1 230 ? 3.034 22.745 3.516 1.00 87.19 230 PHE A C 1
ATOM 1797 O O . PHE A 1 230 ? 3.402 23.916 3.590 1.00 87.19 230 PHE A O 1
ATOM 1804 N N . ALA A 1 231 ? 3.598 21.775 4.247 1.00 90.75 231 ALA A N 1
ATOM 1805 C CA . ALA A 1 231 ? 4.647 21.991 5.245 1.00 90.75 231 ALA A CA 1
ATOM 1806 C C . ALA A 1 231 ? 5.970 21.297 4.853 1.00 90.75 231 ALA A C 1
ATOM 1808 O O . ALA A 1 231 ? 6.184 20.127 5.192 1.00 90.75 231 ALA A O 1
ATOM 1809 N N . PRO A 1 232 ? 6.885 21.998 4.152 1.00 87.94 232 PRO A N 1
ATOM 1810 C CA . PRO A 1 232 ? 8.207 21.473 3.811 1.00 87.94 232 PRO A CA 1
ATOM 1811 C C . PRO A 1 232 ? 9.004 21.006 5.030 1.00 87.94 232 PRO A C 1
ATOM 1813 O O . PRO A 1 232 ? 9.657 19.973 4.968 1.00 87.94 232 PRO A O 1
ATOM 1816 N N . GLU A 1 233 ? 8.892 21.715 6.152 1.00 90.44 233 GLU A N 1
ATOM 1817 C CA . GLU A 1 233 ? 9.602 21.412 7.396 1.00 90.44 233 GLU A CA 1
ATOM 1818 C C . GLU A 1 233 ? 9.154 20.059 7.971 1.00 90.44 233 GLU A C 1
ATOM 1820 O O . GLU A 1 233 ? 9.965 19.250 8.420 1.00 90.44 233 GLU A O 1
ATOM 1825 N N . PHE A 1 234 ? 7.848 19.779 7.905 1.00 89.44 234 PHE A N 1
ATOM 1826 C CA . PHE A 1 234 ? 7.291 18.487 8.299 1.00 89.44 234 PHE A CA 1
ATOM 1827 C C . PHE A 1 234 ? 7.706 17.376 7.333 1.00 89.44 234 PHE A C 1
ATOM 1829 O O . PHE A 1 234 ? 8.059 16.277 7.759 1.00 89.44 234 PHE A O 1
ATOM 1836 N N . LYS A 1 235 ? 7.692 17.667 6.028 1.00 85.88 235 LYS A N 1
ATOM 1837 C CA . LYS A 1 235 ? 8.139 16.731 4.995 1.00 85.88 235 LYS A CA 1
ATOM 1838 C C . LYS A 1 235 ? 9.597 16.324 5.199 1.00 85.88 235 LYS A C 1
ATOM 1840 O O . LYS A 1 235 ? 9.887 15.132 5.177 1.00 85.88 235 LYS A O 1
ATOM 1845 N N . GLU A 1 236 ? 10.488 17.281 5.435 1.00 84.88 236 GLU A N 1
ATOM 1846 C CA . GLU A 1 236 ? 11.903 17.023 5.718 1.00 84.88 236 GLU A CA 1
ATOM 1847 C C . GLU A 1 236 ? 12.076 16.163 6.975 1.00 84.88 236 GLU A C 1
ATOM 1849 O O . GLU A 1 236 ? 12.786 15.158 6.930 1.00 84.88 236 GLU A O 1
ATOM 1854 N N . TYR A 1 237 ? 11.356 16.484 8.057 1.00 85.50 237 TYR A N 1
ATOM 1855 C CA . TYR A 1 237 ? 11.363 15.697 9.293 1.00 85.50 237 TYR A CA 1
ATOM 1856 C C . TYR A 1 237 ? 10.929 14.236 9.068 1.00 85.50 237 TYR A C 1
ATOM 1858 O O . TYR A 1 237 ? 11.568 13.300 9.556 1.00 85.50 237 TYR A O 1
ATOM 1866 N N . VAL A 1 238 ? 9.859 14.019 8.298 1.00 83.88 238 VAL A N 1
ATOM 1867 C CA . VAL A 1 238 ? 9.375 12.675 7.948 1.00 83.88 238 VAL A CA 1
ATOM 1868 C C . VAL A 1 238 ? 10.374 11.930 7.062 1.00 83.88 238 VAL A C 1
ATOM 1870 O O . VAL A 1 238 ? 10.643 10.751 7.297 1.00 83.88 238 VAL A O 1
ATOM 1873 N N . GLU A 1 239 ? 10.946 12.592 6.056 1.00 78.94 239 GLU A N 1
ATOM 1874 C CA . GLU A 1 239 ? 11.940 11.987 5.166 1.00 78.94 239 GLU A CA 1
ATOM 1875 C C . GLU A 1 239 ? 13.223 11.586 5.907 1.00 78.94 239 GLU A C 1
ATOM 1877 O O . GLU A 1 239 ? 13.769 10.512 5.648 1.00 78.94 239 GLU A O 1
ATOM 1882 N N . GLU A 1 240 ? 13.702 12.406 6.844 1.00 80.00 240 GLU A N 1
ATOM 1883 C CA . GLU A 1 240 ? 14.873 12.096 7.667 1.00 80.00 240 GLU A CA 1
ATOM 1884 C C . GLU A 1 240 ? 14.642 10.847 8.527 1.00 80.00 240 GLU A C 1
ATOM 1886 O O . GLU A 1 240 ? 15.478 9.937 8.553 1.00 80.00 240 GLU A O 1
ATOM 1891 N N . ARG A 1 241 ? 13.475 10.740 9.173 1.00 79.69 241 ARG A N 1
ATOM 1892 C CA . ARG A 1 241 ? 13.107 9.541 9.944 1.00 79.69 241 ARG A CA 1
ATOM 1893 C C . ARG A 1 241 ? 12.934 8.316 9.053 1.00 79.69 241 ARG A C 1
ATOM 1895 O O . ARG A 1 241 ? 13.414 7.241 9.411 1.00 79.69 241 ARG A O 1
ATOM 1902 N N . TYR A 1 242 ? 12.336 8.471 7.873 1.00 76.25 242 TYR A N 1
ATOM 1903 C CA . TYR A 1 242 ? 12.231 7.387 6.899 1.00 76.25 242 TYR A CA 1
ATOM 1904 C C . TYR A 1 242 ? 13.612 6.866 6.480 1.00 76.25 242 TYR A C 1
ATOM 1906 O O . TYR A 1 242 ? 13.824 5.650 6.487 1.00 76.25 242 TYR A O 1
ATOM 1914 N N . ARG A 1 243 ? 14.571 7.758 6.185 1.00 76.44 243 ARG A N 1
ATOM 1915 C CA . ARG A 1 243 ? 15.964 7.374 5.889 1.00 76.44 243 ARG A CA 1
ATOM 1916 C C . ARG A 1 243 ? 16.609 6.654 7.071 1.00 76.44 243 ARG A C 1
ATOM 1918 O O . ARG A 1 243 ? 17.225 5.612 6.876 1.00 76.44 243 ARG A O 1
ATOM 1925 N N . THR A 1 244 ? 16.415 7.170 8.282 1.00 72.19 244 THR A N 1
ATOM 1926 C CA . THR A 1 244 ? 17.051 6.646 9.499 1.00 72.19 244 THR A CA 1
ATOM 1927 C C . THR A 1 244 ? 16.524 5.262 9.890 1.00 72.19 244 THR A C 1
ATOM 1929 O O . THR A 1 244 ? 17.307 4.386 10.249 1.00 72.19 244 THR A O 1
ATOM 1932 N N . TYR A 1 245 ? 15.208 5.042 9.814 1.00 72.56 245 TYR A N 1
ATOM 1933 C CA . TYR A 1 245 ? 14.567 3.871 10.425 1.00 72.56 245 TYR A CA 1
ATOM 1934 C C . TYR A 1 245 ? 13.905 2.905 9.435 1.00 72.56 245 TYR A C 1
ATOM 1936 O O . TYR A 1 245 ? 13.771 1.720 9.738 1.00 72.56 245 TYR A O 1
ATOM 1944 N N . GLY A 1 246 ? 13.462 3.376 8.266 1.00 72.12 246 GLY A N 1
ATOM 1945 C CA . GLY A 1 246 ? 12.644 2.576 7.346 1.00 72.12 246 GLY A CA 1
ATOM 1946 C C . GLY A 1 246 ? 13.325 2.161 6.051 1.00 72.12 246 GLY A C 1
ATOM 1947 O O . GLY A 1 246 ? 12.964 1.135 5.477 1.00 72.12 246 GLY A O 1
ATOM 1948 N N . LEU A 1 247 ? 14.298 2.938 5.579 1.00 80.75 247 LEU A N 1
ATOM 1949 C CA . LEU A 1 247 ? 14.883 2.737 4.260 1.00 80.75 247 LEU A CA 1
ATOM 1950 C C . LEU A 1 247 ? 15.748 1.473 4.186 1.00 80.75 247 LEU A C 1
ATOM 1952 O O . LEU A 1 247 ? 15.662 0.741 3.203 1.00 80.75 247 LEU A O 1
ATOM 1956 N N . ARG A 1 248 ? 16.527 1.172 5.234 1.00 84.62 248 ARG A N 1
ATOM 1957 C CA . ARG A 1 248 ? 17.420 0.002 5.262 1.00 84.62 248 ARG A CA 1
ATOM 1958 C C . ARG A 1 248 ? 16.685 -1.323 4.989 1.00 84.62 248 ARG A C 1
ATOM 1960 O O . ARG A 1 248 ? 17.035 -1.963 3.999 1.00 84.62 248 ARG A O 1
ATOM 1967 N N . PRO A 1 249 ? 15.640 -1.716 5.751 1.00 78.06 249 PRO A N 1
ATOM 1968 C CA . PRO A 1 249 ? 14.915 -2.960 5.478 1.00 78.06 249 PRO A CA 1
ATOM 1969 C C . PRO A 1 249 ? 14.306 -3.020 4.072 1.00 78.06 249 PRO A C 1
ATOM 1971 O O . PRO A 1 249 ? 14.160 -4.096 3.498 1.00 78.06 249 PRO A O 1
ATOM 1974 N N . LEU A 1 250 ? 13.928 -1.865 3.514 1.00 76.69 250 LEU A N 1
ATOM 1975 C CA . LEU A 1 250 ? 13.349 -1.785 2.176 1.00 76.69 250 LEU A CA 1
ATOM 1976 C C . LEU A 1 250 ? 14.393 -2.009 1.088 1.00 76.69 250 LEU A C 1
ATOM 1978 O O . LEU A 1 250 ? 14.107 -2.732 0.139 1.00 76.69 250 LEU A O 1
ATOM 1982 N N . LEU A 1 251 ? 15.580 -1.416 1.228 1.00 85.88 251 LEU A N 1
ATOM 1983 C CA . LEU A 1 251 ? 16.685 -1.642 0.301 1.00 85.88 251 LEU A CA 1
ATOM 1984 C C . LEU A 1 251 ? 17.171 -3.092 0.380 1.00 85.88 251 LEU A C 1
ATOM 1986 O O . LEU A 1 251 ? 17.319 -3.728 -0.653 1.00 85.88 251 LEU A O 1
ATOM 1990 N N . GLU A 1 252 ? 17.314 -3.657 1.580 1.00 85.69 252 GLU A N 1
ATOM 1991 C CA . GLU A 1 252 ? 17.745 -5.053 1.775 1.00 85.69 252 GLU A 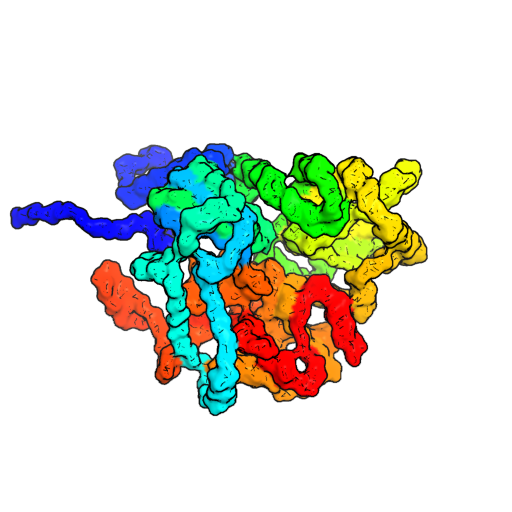CA 1
ATOM 1992 C C . GLU A 1 252 ? 16.764 -6.089 1.187 1.00 85.69 252 GLU A C 1
ATOM 1994 O O . GLU A 1 252 ? 17.155 -7.216 0.871 1.00 85.69 252 GLU A O 1
ATOM 1999 N N . ALA A 1 253 ? 15.490 -5.723 1.008 1.00 82.25 253 ALA A N 1
ATOM 2000 C CA . ALA A 1 253 ? 14.501 -6.580 0.359 1.00 82.25 253 ALA A CA 1
ATOM 2001 C C . ALA A 1 253 ? 14.676 -6.658 -1.171 1.00 82.25 253 ALA A C 1
ATOM 2003 O O . ALA A 1 253 ? 14.260 -7.655 -1.778 1.00 82.25 253 ALA A O 1
ATOM 2004 N N . VAL A 1 254 ? 15.288 -5.637 -1.786 1.00 84.75 254 VAL A N 1
ATOM 2005 C CA . VAL A 1 254 ? 15.525 -5.559 -3.234 1.00 84.75 254 VAL A CA 1
ATOM 2006 C C . VAL A 1 254 ? 16.555 -6.607 -3.639 1.00 84.75 254 VAL A C 1
ATOM 2008 O O . VAL A 1 254 ? 17.619 -6.709 -3.037 1.00 84.75 254 VAL A O 1
ATOM 2011 N N . GLU A 1 255 ? 16.246 -7.379 -4.681 1.00 84.31 255 GLU A N 1
ATOM 2012 C CA . GLU A 1 255 ? 17.049 -8.531 -5.111 1.00 84.31 255 GLU A CA 1
ATOM 2013 C C . GLU A 1 255 ? 18.526 -8.181 -5.335 1.00 84.31 255 GLU A C 1
ATOM 2015 O O . GLU A 1 255 ? 19.387 -8.830 -4.757 1.00 84.31 255 GLU A O 1
ATOM 2020 N N . VAL A 1 256 ? 18.810 -7.093 -6.055 1.00 85.94 256 VAL A N 1
ATOM 2021 C CA . VAL A 1 256 ? 20.184 -6.677 -6.402 1.00 85.94 256 VAL A CA 1
ATOM 2022 C C . VAL A 1 256 ? 20.968 -6.040 -5.248 1.00 85.94 256 VAL A C 1
ATOM 2024 O O . VAL A 1 256 ? 22.153 -5.764 -5.383 1.00 85.94 256 VAL A O 1
ATOM 2027 N N . ILE A 1 257 ? 20.315 -5.777 -4.116 1.00 90.06 257 ILE A N 1
ATOM 2028 C CA . ILE A 1 257 ? 20.930 -5.228 -2.893 1.00 90.06 257 ILE A CA 1
ATOM 2029 C C . ILE A 1 257 ? 21.045 -6.323 -1.821 1.00 90.06 257 ILE A C 1
ATOM 2031 O O . ILE A 1 257 ? 21.808 -6.210 -0.858 1.00 90.06 257 ILE A O 1
ATOM 2035 N N . ARG A 1 258 ? 20.285 -7.410 -1.972 1.00 85.31 258 ARG A N 1
ATOM 2036 C CA . ARG A 1 258 ? 20.242 -8.504 -1.013 1.00 85.31 258 ARG A CA 1
ATOM 2037 C C . ARG A 1 258 ? 21.620 -9.147 -0.894 1.00 85.31 258 ARG A C 1
ATOM 2039 O O . ARG A 1 258 ? 22.153 -9.684 -1.855 1.00 85.31 258 ARG A O 1
ATOM 2046 N N . GLY A 1 259 ? 22.157 -9.160 0.322 1.00 82.19 259 GLY A N 1
ATOM 2047 C CA . GLY A 1 259 ? 23.448 -9.786 0.611 1.00 82.19 259 GLY A CA 1
ATOM 2048 C C . GLY A 1 259 ? 24.659 -8.867 0.452 1.00 82.19 259 GLY A C 1
ATOM 2049 O O . GLY A 1 259 ? 25.772 -9.337 0.681 1.00 82.19 259 GLY A O 1
ATOM 2050 N N . LEU A 1 260 ? 24.464 -7.580 0.133 1.00 91.50 260 LEU A N 1
ATOM 2051 C CA . LEU A 1 260 ? 25.517 -6.579 0.302 1.00 91.50 260 LEU A CA 1
ATOM 2052 C C . LEU A 1 260 ? 25.952 -6.490 1.769 1.00 91.50 260 LEU A C 1
ATOM 2054 O O . LEU A 1 260 ? 25.161 -6.711 2.692 1.00 91.50 260 LEU A O 1
ATOM 2058 N N . ASP A 1 261 ? 27.218 -6.146 1.989 1.00 91.56 261 ASP A N 1
ATOM 2059 C CA . ASP A 1 261 ? 27.733 -5.917 3.332 1.00 91.56 261 ASP A CA 1
ATOM 2060 C C . ASP A 1 261 ? 27.065 -4.693 3.986 1.00 91.56 261 ASP A C 1
ATOM 2062 O O . ASP A 1 261 ? 26.623 -3.753 3.315 1.00 91.56 261 ASP A O 1
ATOM 2066 N N . SER A 1 262 ? 27.015 -4.677 5.320 1.00 89.06 262 SER A N 1
ATOM 2067 C CA . SER A 1 262 ? 26.308 -3.628 6.061 1.00 89.06 262 SER A CA 1
ATOM 2068 C C . SER A 1 262 ? 26.800 -2.213 5.749 1.00 89.06 262 SER A C 1
ATOM 2070 O O . SER A 1 262 ? 25.970 -1.302 5.749 1.00 89.06 262 SER A O 1
ATOM 2072 N N . SER A 1 263 ? 28.099 -2.040 5.465 1.00 91.69 263 SER A N 1
ATOM 2073 C CA . SER A 1 263 ? 28.706 -0.731 5.199 1.00 91.69 263 SER A CA 1
ATOM 2074 C C . SER A 1 263 ? 28.315 -0.193 3.825 1.00 91.69 263 SER A C 1
ATOM 2076 O O . SER A 1 263 ? 27.975 0.983 3.707 1.00 91.69 263 SER A O 1
ATOM 2078 N N . SER A 1 264 ? 28.247 -1.058 2.810 1.00 92.81 264 SER A N 1
ATOM 2079 C CA . SER A 1 264 ? 27.684 -0.715 1.504 1.00 92.81 264 SER A CA 1
ATOM 2080 C C . SER A 1 264 ? 26.217 -0.305 1.636 1.00 92.81 264 SER A C 1
ATOM 2082 O O . SER A 1 264 ? 25.817 0.739 1.125 1.00 92.81 264 SER A O 1
ATOM 2084 N N . VAL A 1 265 ? 25.413 -1.057 2.398 1.00 91.44 265 VAL A N 1
ATOM 2085 C CA . VAL A 1 265 ? 24.001 -0.704 2.623 1.00 91.44 265 VAL A CA 1
ATOM 2086 C C . VAL A 1 265 ? 23.857 0.631 3.361 1.00 91.44 265 VAL A C 1
ATOM 2088 O O . VAL A 1 265 ? 23.003 1.427 2.978 1.00 91.44 265 VAL A O 1
ATOM 2091 N N . ASP A 1 266 ? 24.697 0.929 4.359 1.00 90.50 266 ASP A N 1
ATOM 2092 C CA . ASP A 1 266 ? 24.689 2.233 5.049 1.00 90.50 266 ASP A CA 1
ATOM 2093 C C . ASP A 1 266 ? 24.900 3.391 4.065 1.00 90.50 266 ASP A C 1
ATOM 2095 O O . ASP A 1 266 ? 24.177 4.388 4.101 1.00 90.50 266 ASP A O 1
ATOM 2099 N N . ARG A 1 267 ? 25.849 3.236 3.135 1.00 92.69 267 ARG A N 1
ATOM 2100 C CA . ARG A 1 267 ? 26.146 4.240 2.103 1.00 92.69 267 ARG A CA 1
ATOM 2101 C C . ARG A 1 267 ? 24.980 4.435 1.139 1.00 92.69 267 ARG A C 1
ATOM 2103 O O . ARG A 1 267 ? 24.653 5.574 0.799 1.00 92.69 267 ARG A O 1
ATOM 2110 N N . LEU A 1 268 ? 24.320 3.346 0.741 1.00 93.19 268 LEU A N 1
ATOM 2111 C CA . LEU A 1 268 ? 23.106 3.411 -0.074 1.00 93.19 268 LEU A CA 1
ATOM 2112 C C . LEU A 1 268 ? 21.985 4.147 0.669 1.00 93.19 268 LEU A C 1
ATOM 2114 O O . LEU A 1 268 ? 21.380 5.061 0.108 1.00 93.19 268 LEU A O 1
ATOM 2118 N N . VAL A 1 269 ? 21.735 3.805 1.935 1.00 89.50 269 VAL A N 1
ATOM 2119 C CA . VAL A 1 269 ? 20.706 4.441 2.775 1.00 89.50 269 VAL A CA 1
ATOM 2120 C C . VAL A 1 269 ? 20.945 5.948 2.908 1.00 89.50 269 VAL A C 1
ATOM 2122 O O . VAL A 1 269 ? 20.007 6.728 2.765 1.00 89.50 269 VAL A O 1
ATOM 2125 N N . GLU A 1 270 ? 22.196 6.367 3.117 1.00 88.12 270 GLU A N 1
ATOM 2126 C CA . GLU A 1 270 ? 22.569 7.776 3.305 1.00 88.12 270 GLU A CA 1
ATOM 2127 C C . GLU A 1 270 ? 22.226 8.655 2.088 1.00 88.12 270 GLU A C 1
ATOM 2129 O O . GLU A 1 270 ? 21.854 9.821 2.233 1.00 88.12 270 GLU A O 1
ATOM 2134 N N . LYS A 1 271 ? 22.375 8.117 0.872 1.00 90.81 271 LYS A N 1
ATOM 2135 C CA . LYS A 1 271 ? 22.333 8.903 -0.375 1.00 90.81 271 LYS A CA 1
ATOM 2136 C C . LYS A 1 271 ? 21.146 8.604 -1.287 1.00 90.81 271 LYS A C 1
ATOM 2138 O O . LYS A 1 271 ? 20.947 9.338 -2.259 1.00 90.81 271 LYS A O 1
ATOM 2143 N N . THR A 1 272 ? 20.369 7.562 -1.005 1.00 91.00 272 THR A N 1
ATOM 2144 C CA . THR A 1 272 ? 19.160 7.246 -1.776 1.00 91.00 272 THR A CA 1
ATOM 2145 C C . THR A 1 272 ? 18.157 8.392 -1.675 1.00 91.00 272 THR A C 1
ATOM 2147 O O . THR A 1 272 ? 17.861 8.910 -0.592 1.00 91.00 272 THR A O 1
ATOM 2150 N N . ARG A 1 273 ? 17.613 8.788 -2.824 1.00 87.06 273 ARG A N 1
ATOM 2151 C CA . ARG A 1 273 ? 16.621 9.860 -2.933 1.00 87.06 273 ARG A CA 1
ATOM 2152 C C . ARG A 1 273 ? 15.223 9.267 -3.007 1.00 87.06 273 ARG A C 1
ATOM 2154 O O . ARG A 1 273 ? 15.027 8.229 -3.630 1.00 87.06 273 ARG A O 1
ATOM 2161 N N . PHE A 1 274 ? 14.266 9.938 -2.378 1.00 82.62 274 PHE A N 1
ATOM 2162 C CA . PHE A 1 274 ? 12.850 9.628 -2.522 1.00 82.62 274 PHE A CA 1
ATOM 2163 C C . PHE A 1 274 ? 12.251 10.602 -3.534 1.00 82.62 274 PHE A C 1
ATOM 2165 O O . PHE A 1 274 ? 12.356 11.815 -3.356 1.00 82.62 274 PHE A O 1
ATOM 2172 N N . GLU A 1 275 ? 11.639 10.077 -4.589 1.00 84.94 275 GLU A N 1
ATOM 2173 C CA . GLU A 1 275 ? 10.965 10.873 -5.609 1.00 84.94 275 GLU A CA 1
ATOM 2174 C C . GLU A 1 275 ? 9.492 10.492 -5.687 1.00 84.94 275 GLU A C 1
ATOM 2176 O O . GLU A 1 275 ? 9.129 9.320 -5.603 1.00 84.94 275 GLU A O 1
ATOM 2181 N N . ARG A 1 276 ? 8.636 11.495 -5.867 1.00 81.50 276 ARG A N 1
ATOM 2182 C CA . ARG A 1 276 ? 7.196 11.314 -6.024 1.00 81.50 276 ARG A CA 1
ATOM 2183 C C . ARG A 1 276 ? 6.747 11.980 -7.306 1.00 81.50 276 ARG A C 1
ATOM 2185 O O . ARG A 1 276 ? 6.920 13.186 -7.467 1.00 81.50 276 ARG A O 1
ATOM 2192 N N . HIS A 1 277 ? 6.114 11.197 -8.166 1.00 84.25 277 HIS A N 1
ATOM 2193 C CA . HIS A 1 277 ? 5.605 11.634 -9.457 1.00 84.25 277 HIS A CA 1
ATOM 2194 C C . HIS A 1 277 ? 4.081 11.502 -9.481 1.00 84.25 277 HIS A C 1
ATOM 2196 O O . HIS A 1 277 ? 3.534 10.487 -9.052 1.00 84.25 277 HIS A O 1
ATOM 2202 N N . GLY A 1 278 ? 3.387 12.534 -9.966 1.00 76.69 278 GLY A N 1
ATOM 2203 C CA . GLY A 1 278 ? 1.922 12.583 -10.032 1.00 76.69 278 GLY A CA 1
ATOM 2204 C C . GLY A 1 278 ? 1.203 13.009 -8.752 1.00 76.69 278 GLY A C 1
ATOM 2205 O O . GLY A 1 278 ? 1.810 13.479 -7.788 1.00 76.69 278 GLY A O 1
ATOM 2206 N N . ARG A 1 279 ? -0.133 12.920 -8.773 1.00 64.69 279 ARG A N 1
ATOM 2207 C CA . ARG A 1 279 ? -1.016 13.389 -7.690 1.00 64.69 279 ARG A CA 1
ATOM 2208 C C . ARG A 1 279 ? -1.769 12.221 -7.056 1.00 64.69 279 ARG A C 1
ATOM 2210 O O . ARG A 1 279 ? -2.298 11.355 -7.740 1.00 64.69 279 ARG A O 1
ATOM 2217 N N . PHE A 1 280 ? -1.873 12.245 -5.725 1.00 54.81 280 PHE A N 1
ATOM 2218 C CA . PHE A 1 280 ? -2.561 11.221 -4.923 1.00 54.81 280 PHE A CA 1
ATOM 2219 C C . PHE A 1 280 ? -4.090 11.245 -5.021 1.00 54.81 280 PHE A C 1
ATOM 2221 O O . PHE A 1 280 ? -4.740 10.380 -4.428 1.00 54.81 280 PHE A O 1
ATOM 2228 N N . ASP A 1 281 ? -4.676 12.220 -5.723 1.00 54.47 281 ASP A N 1
ATOM 2229 C CA . ASP A 1 281 ? -6.114 12.259 -5.983 1.00 54.47 281 ASP A CA 1
ATOM 2230 C C . ASP A 1 281 ? -6.488 11.179 -7.006 1.00 54.47 281 ASP A C 1
ATOM 2232 O O . ASP A 1 281 ? -6.758 11.437 -8.178 1.00 54.47 281 ASP A O 1
ATOM 2236 N N . TRP A 1 282 ? -6.463 9.928 -6.556 1.00 45.53 282 TRP A N 1
ATOM 2237 C CA . TRP A 1 282 ? -6.791 8.780 -7.382 1.00 45.53 282 TRP A CA 1
ATOM 2238 C C . TRP A 1 282 ? -8.249 8.818 -7.841 1.00 45.53 282 TRP A C 1
ATOM 2240 O O . TRP A 1 282 ? -8.541 8.210 -8.855 1.00 45.53 282 TRP A O 1
ATOM 2250 N N . TYR A 1 283 ? -9.159 9.509 -7.146 1.00 45.75 283 TYR A N 1
ATOM 2251 C CA . TYR A 1 283 ? -10.591 9.500 -7.461 1.00 45.75 283 TYR A CA 1
ATOM 2252 C C . TYR A 1 283 ? -10.980 10.607 -8.452 1.00 45.75 283 TYR A C 1
ATOM 2254 O O . TYR A 1 283 ? -11.562 10.310 -9.496 1.00 45.75 283 TYR A O 1
ATOM 2262 N N . GLY A 1 284 ? -10.599 11.860 -8.185 1.00 51.91 284 GLY A N 1
ATOM 2263 C CA . GLY A 1 284 ? -10.844 12.995 -9.078 1.00 51.91 284 GLY A CA 1
ATOM 2264 C C . GLY A 1 284 ? -10.091 12.853 -10.398 1.00 51.91 284 GLY A C 1
ATOM 2265 O O . GLY A 1 284 ? -10.689 12.979 -11.469 1.00 51.91 284 GLY A O 1
ATOM 2266 N N . THR A 1 285 ? -8.819 12.443 -10.340 1.00 48.59 285 THR A N 1
ATOM 2267 C CA . THR A 1 285 ? -8.027 12.164 -11.550 1.00 48.59 285 THR A CA 1
ATOM 2268 C C . THR A 1 285 ? -8.573 10.942 -12.305 1.00 48.59 285 THR A C 1
ATOM 2270 O O . THR A 1 285 ? -8.543 10.915 -13.528 1.00 48.59 285 THR A O 1
ATOM 2273 N N . TYR A 1 286 ? -9.123 9.924 -11.625 1.00 46.88 286 TYR A N 1
ATOM 2274 C CA . TYR A 1 286 ? -9.720 8.754 -12.293 1.00 46.88 286 TYR A CA 1
ATOM 2275 C C . TYR A 1 286 ? -11.006 9.086 -13.049 1.00 46.88 286 TYR A C 1
ATOM 2277 O O . TYR A 1 286 ? -11.145 8.641 -14.184 1.00 46.88 286 TYR A O 1
ATOM 2285 N N . GLN A 1 287 ? -11.910 9.897 -12.487 1.00 50.19 287 GLN A N 1
ATOM 2286 C CA . GLN A 1 287 ? -13.101 10.339 -13.226 1.00 50.19 287 GLN A CA 1
ATOM 2287 C C . GLN A 1 287 ? -12.733 11.203 -14.442 1.00 50.19 287 GLN A C 1
ATOM 2289 O O . GLN A 1 287 ? -13.322 11.043 -15.509 1.00 50.19 287 GLN A O 1
ATOM 2294 N N . GLN A 1 288 ? -11.712 12.057 -14.315 1.00 53.41 288 GLN A N 1
ATOM 2295 C CA . GLN A 1 288 ? -11.185 12.847 -15.433 1.00 53.41 288 GLN A CA 1
ATOM 2296 C C . GLN A 1 288 ? -10.535 11.961 -16.511 1.00 53.41 288 GLN A C 1
ATOM 2298 O O . GLN A 1 288 ? -10.844 12.110 -17.690 1.00 53.41 288 GLN A O 1
ATOM 2303 N N . ILE A 1 289 ? -9.721 10.972 -16.128 1.00 50.06 289 ILE A N 1
ATOM 2304 C CA . ILE A 1 289 ? -9.081 10.026 -17.062 1.00 50.06 289 ILE A CA 1
ATOM 2305 C C . ILE A 1 289 ? -10.109 9.098 -17.735 1.00 50.06 289 ILE A C 1
ATOM 2307 O O . ILE A 1 289 ? -9.954 8.769 -18.909 1.00 50.06 289 ILE A O 1
ATOM 2311 N N . LEU A 1 290 ? -11.180 8.697 -17.039 1.00 47.66 290 LEU A N 1
ATOM 2312 C CA . LEU A 1 290 ? -12.289 7.944 -17.641 1.00 47.66 290 LEU A CA 1
ATOM 2313 C C . LEU A 1 290 ? -13.077 8.776 -18.662 1.00 47.66 290 LEU A C 1
ATOM 2315 O O . LEU A 1 290 ? -13.627 8.208 -19.603 1.00 47.66 290 LEU A O 1
ATOM 2319 N N . SER A 1 291 ? -13.134 10.100 -18.487 1.00 48.78 291 SER A N 1
ATOM 2320 C CA . SER A 1 291 ? -13.770 11.008 -19.450 1.00 48.78 291 SER A CA 1
ATOM 2321 C C . SER A 1 291 ? -12.920 11.262 -20.704 1.00 48.78 291 SER A C 1
ATOM 2323 O O . SER A 1 291 ? -13.454 11.692 -21.728 1.00 48.78 291 SER A O 1
ATOM 2325 N N . ALA A 1 292 ? -11.618 10.948 -20.657 1.00 50.53 292 ALA A N 1
ATOM 2326 C CA . ALA A 1 292 ? -10.735 11.018 -21.814 1.00 50.53 292 ALA A CA 1
ATOM 2327 C C . ALA A 1 292 ? -11.113 9.921 -22.823 1.00 50.53 292 ALA A C 1
ATOM 2329 O O . ALA A 1 292 ? -11.043 8.718 -22.542 1.00 50.53 292 ALA A O 1
ATOM 2330 N N . SER A 1 293 ? -11.562 10.361 -23.997 1.00 46.62 293 SER A N 1
ATOM 2331 C CA . SER A 1 293 ? -12.192 9.505 -25.006 1.00 46.62 293 SER A CA 1
ATOM 2332 C C . SER A 1 293 ? -11.176 8.689 -25.817 1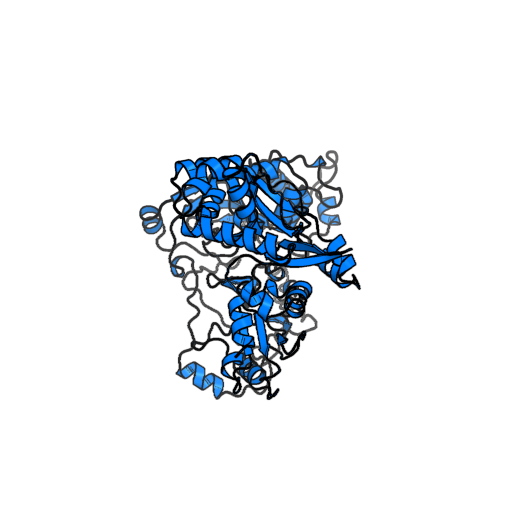.00 46.62 293 SER A C 1
ATOM 2334 O O . SER A 1 293 ? -11.555 7.657 -26.368 1.00 46.62 293 SER A O 1
ATOM 2336 N N . ASN A 1 294 ? -9.897 9.098 -25.841 1.00 58.97 294 ASN A N 1
ATOM 2337 C CA . ASN A 1 294 ? -8.823 8.451 -26.599 1.00 58.97 294 ASN A CA 1
ATOM 2338 C C . ASN A 1 294 ? -7.604 8.076 -25.720 1.00 58.97 294 ASN A C 1
ATOM 2340 O O . ASN A 1 294 ? -7.282 8.806 -24.782 1.00 58.97 294 ASN A O 1
ATOM 2344 N N . PRO A 1 295 ? -6.874 6.982 -26.035 1.00 59.06 295 PRO A N 1
ATOM 2345 C CA . PRO A 1 295 ? -5.640 6.585 -25.338 1.00 59.06 295 PRO A CA 1
ATOM 2346 C C . PRO A 1 295 ? -4.535 7.656 -25.340 1.00 59.06 295 PRO A C 1
ATOM 2348 O O . PRO A 1 295 ? -3.812 7.794 -24.356 1.00 59.06 295 PRO A O 1
ATOM 2351 N N . SER A 1 296 ? -4.435 8.450 -26.412 1.00 60.62 296 SER A N 1
ATOM 2352 C CA . SER A 1 296 ? -3.460 9.544 -26.547 1.00 60.62 296 SER A CA 1
ATOM 2353 C C . SER A 1 296 ? -3.658 10.637 -25.491 1.00 60.62 296 SER A C 1
ATOM 2355 O O . SER A 1 296 ? -2.702 11.022 -24.826 1.00 60.62 296 SER A O 1
ATOM 2357 N N . ASP A 1 297 ? -4.907 11.038 -25.237 1.00 60.75 297 ASP A N 1
ATOM 2358 C CA . ASP A 1 297 ? -5.245 12.035 -24.211 1.00 60.75 297 ASP A CA 1
ATOM 2359 C C . ASP A 1 297 ? -4.890 11.537 -22.795 1.00 60.75 297 ASP A C 1
ATOM 2361 O O . ASP A 1 297 ? -4.667 12.323 -21.876 1.00 60.75 297 ASP A O 1
ATOM 2365 N N . ARG A 1 298 ? -4.835 10.214 -22.579 1.00 64.00 298 ARG A N 1
ATOM 2366 C CA . ARG A 1 298 ? -4.447 9.633 -21.283 1.00 64.00 298 ARG A CA 1
ATOM 2367 C C . ARG A 1 298 ? -2.943 9.713 -21.053 1.00 64.00 298 ARG A C 1
ATOM 2369 O O . ARG A 1 298 ? -2.537 10.061 -19.950 1.00 64.00 298 ARG A O 1
ATOM 2376 N N . LEU A 1 299 ? -2.139 9.436 -22.082 1.00 67.31 299 LEU A N 1
ATOM 2377 C CA . LEU A 1 299 ? -0.675 9.556 -22.037 1.00 67.31 299 LEU A CA 1
ATOM 2378 C C . LEU A 1 299 ? -0.227 10.987 -21.720 1.00 67.31 299 LEU A C 1
ATOM 2380 O O . LEU A 1 299 ? 0.706 11.170 -20.942 1.00 67.31 299 LEU A O 1
ATOM 2384 N N . GLU A 1 300 ? -0.921 11.994 -22.256 1.00 66.69 300 GLU A N 1
ATOM 2385 C CA . GLU A 1 300 ? -0.642 13.408 -21.963 1.00 66.69 300 GLU A CA 1
ATOM 2386 C C . GLU A 1 300 ? -0.865 13.772 -20.487 1.00 66.69 300 GLU A C 1
ATOM 2388 O O . GLU A 1 300 ? -0.186 14.647 -19.951 1.00 66.69 300 GLU A O 1
ATOM 2393 N N . ASN A 1 301 ? -1.785 13.081 -19.811 1.00 71.50 301 ASN A N 1
ATOM 2394 C CA . ASN A 1 301 ? -2.101 13.309 -18.401 1.00 71.50 301 ASN A CA 1
ATOM 2395 C C . ASN A 1 301 ? -1.229 12.489 -17.436 1.00 71.50 301 ASN A C 1
ATOM 2397 O O . ASN A 1 301 ? -1.305 12.694 -16.222 1.00 71.50 301 ASN A O 1
ATOM 2401 N N . GLU A 1 302 ? -0.415 11.561 -17.942 1.00 83.25 302 GLU A N 1
ATOM 2402 C CA . GLU A 1 302 ? 0.521 10.782 -17.136 1.00 83.25 302 GLU A CA 1
ATOM 2403 C C . GLU A 1 302 ? 1.869 11.515 -17.020 1.00 83.25 302 GLU A C 1
ATOM 2405 O O . GLU A 1 302 ? 2.563 11.696 -18.028 1.00 83.25 302 GLU A O 1
ATOM 2410 N N . PRO A 1 303 ? 2.278 11.924 -15.802 1.00 87.00 303 PRO A N 1
ATOM 2411 C CA . PRO A 1 303 ? 3.539 12.624 -15.592 1.00 87.00 303 PRO A CA 1
ATOM 2412 C C . PRO A 1 303 ? 4.733 11.810 -16.092 1.00 87.00 303 PRO A C 1
ATOM 2414 O O . PRO A 1 303 ? 4.878 10.635 -15.744 1.00 87.00 303 PRO A O 1
ATOM 2417 N N . MET A 1 304 ? 5.601 12.453 -16.873 1.00 89.94 304 MET A N 1
ATOM 2418 C CA . MET A 1 304 ? 6.867 11.870 -17.309 1.00 89.94 304 MET A CA 1
ATOM 2419 C C . MET A 1 304 ? 7.828 11.756 -16.121 1.00 89.94 304 MET A C 1
ATOM 2421 O O . MET A 1 304 ? 8.060 12.737 -15.417 1.00 89.94 304 MET A O 1
ATOM 2425 N N . ILE A 1 305 ? 8.377 10.561 -15.918 1.00 92.81 305 ILE A N 1
ATOM 2426 C CA . ILE A 1 305 ? 9.410 10.262 -14.917 1.00 92.81 305 ILE A CA 1
ATOM 2427 C C . ILE A 1 305 ? 10.795 10.333 -15.571 1.00 92.81 305 ILE A C 1
ATOM 2429 O O . ILE A 1 305 ? 11.707 10.944 -15.025 1.00 92.81 305 ILE A O 1
ATOM 2433 N N . LEU A 1 306 ? 10.945 9.692 -16.732 1.00 92.44 306 LEU A N 1
ATOM 2434 C CA . LEU A 1 306 ? 12.188 9.597 -17.498 1.00 92.44 306 LEU A CA 1
ATOM 2435 C C . LEU A 1 306 ? 11.819 9.517 -18.974 1.00 92.44 306 LEU A C 1
ATOM 2437 O O . LEU A 1 306 ? 10.988 8.683 -19.322 1.00 92.44 306 LEU A O 1
ATOM 2441 N N . GLN A 1 307 ? 12.410 10.341 -19.831 1.00 91.75 307 GLN A N 1
ATOM 2442 C CA . GLN A 1 307 ? 12.167 10.246 -21.267 1.00 91.75 307 GLN A CA 1
ATOM 2443 C C . GLN A 1 307 ? 13.132 9.240 -21.909 1.00 91.75 307 GLN A C 1
ATOM 2445 O O . GLN A 1 307 ? 14.268 9.069 -21.462 1.00 91.75 307 GLN A O 1
ATOM 2450 N N . GLU A 1 308 ? 12.692 8.548 -22.959 1.00 88.75 308 GLU A N 1
ATOM 2451 C CA . GLU A 1 308 ? 13.596 7.759 -23.791 1.00 88.75 308 GLU A CA 1
ATOM 2452 C C . GLU A 1 308 ? 14.754 8.631 -24.294 1.00 88.75 308 GLU A C 1
ATOM 2454 O O . GLU A 1 308 ? 14.586 9.811 -24.598 1.00 88.75 308 GLU A O 1
ATOM 2459 N N . SER A 1 309 ? 15.946 8.042 -24.383 1.00 89.06 309 SER A N 1
ATOM 2460 C CA . SER A 1 309 ? 17.195 8.722 -24.736 1.00 89.06 309 SER A CA 1
ATOM 2461 C C . SER A 1 309 ? 17.724 9.733 -23.707 1.00 89.06 309 SER A C 1
ATOM 2463 O O . SER A 1 309 ? 18.809 10.281 -23.918 1.00 89.06 309 SER A O 1
ATOM 2465 N N . ASP A 1 310 ? 17.062 9.920 -22.560 1.00 92.38 310 ASP A N 1
ATOM 2466 C CA . ASP A 1 310 ? 17.651 10.657 -21.439 1.00 92.38 310 ASP A CA 1
ATOM 2467 C C . ASP A 1 310 ? 18.736 9.844 -20.725 1.00 92.38 310 ASP A C 1
ATOM 2469 O O . ASP A 1 310 ? 18.738 8.610 -20.692 1.00 92.38 310 ASP A O 1
ATOM 2473 N N . TYR A 1 311 ? 19.667 10.554 -20.092 1.00 89.44 311 TYR A N 1
ATOM 2474 C CA . TYR A 1 311 ? 20.727 9.941 -19.302 1.00 89.44 311 TYR A CA 1
ATOM 2475 C C . TYR A 1 311 ? 20.194 9.353 -17.987 1.00 89.44 311 TYR A C 1
ATOM 2477 O O . TYR A 1 311 ? 19.529 10.038 -17.206 1.00 89.44 311 TYR A O 1
ATOM 2485 N N . ILE A 1 312 ? 20.564 8.105 -17.688 1.00 90.19 312 ILE A N 1
ATOM 2486 C CA . ILE A 1 312 ? 20.195 7.444 -16.432 1.00 90.19 312 ILE A CA 1
ATOM 2487 C C . ILE A 1 312 ? 21.162 7.855 -15.323 1.00 90.19 312 ILE A C 1
ATOM 2489 O O . ILE A 1 312 ? 22.340 7.505 -15.317 1.00 90.19 312 ILE A O 1
ATOM 2493 N N . ASN A 1 313 ? 20.636 8.587 -14.343 1.00 90.06 313 ASN A N 1
ATOM 2494 C CA . ASN A 1 313 ? 21.398 9.116 -13.210 1.00 90.06 313 ASN A CA 1
ATOM 2495 C C . ASN A 1 313 ? 21.366 8.215 -11.959 1.00 90.06 313 ASN A C 1
ATOM 2497 O O . ASN A 1 313 ? 21.973 8.554 -10.937 1.00 90.06 313 ASN A O 1
ATOM 2501 N N . GLY A 1 314 ? 20.675 7.076 -12.022 1.00 94.25 314 GLY A N 1
ATOM 2502 C CA . GLY A 1 314 ? 20.542 6.166 -10.896 1.00 94.25 314 GLY A CA 1
ATOM 2503 C C . GLY A 1 314 ? 19.618 4.981 -11.151 1.00 94.25 314 GLY A C 1
ATOM 2504 O O . GLY A 1 314 ? 18.840 4.963 -12.101 1.00 94.25 314 GLY A O 1
ATOM 2505 N N . LEU A 1 315 ? 19.721 3.981 -10.277 1.00 95.50 315 LEU A N 1
ATOM 2506 C CA . LEU A 1 315 ? 18.834 2.824 -10.251 1.00 95.50 315 LEU A CA 1
ATOM 2507 C C . LEU A 1 315 ? 17.517 3.231 -9.589 1.00 95.50 315 LEU A C 1
ATOM 2509 O O . LEU A 1 315 ? 17.502 3.619 -8.418 1.00 95.50 315 LEU A O 1
ATOM 2513 N N . MET A 1 316 ? 16.419 3.128 -10.332 1.00 95.06 316 MET A N 1
ATOM 2514 C CA . MET A 1 316 ? 15.080 3.467 -9.854 1.00 95.06 316 MET A CA 1
ATOM 2515 C C . MET A 1 316 ? 14.391 2.216 -9.309 1.00 95.06 316 MET A C 1
ATOM 2517 O O . MET A 1 316 ? 14.388 1.177 -9.965 1.00 95.06 316 MET A O 1
ATOM 2521 N N . ILE A 1 317 ? 13.783 2.312 -8.128 1.00 91.50 317 ILE A N 1
ATOM 2522 C CA . ILE A 1 317 ? 13.035 1.232 -7.474 1.00 91.50 317 ILE A CA 1
ATOM 2523 C C . ILE A 1 317 ? 11.619 1.732 -7.199 1.00 91.50 317 ILE A C 1
ATOM 2525 O O . ILE A 1 317 ? 11.426 2.698 -6.455 1.00 91.50 317 ILE A O 1
ATOM 2529 N N . VAL A 1 318 ? 10.614 1.053 -7.748 1.00 86.56 318 VAL A N 1
ATOM 2530 C CA . VAL A 1 318 ? 9.210 1.409 -7.521 1.00 86.56 318 VAL A CA 1
ATOM 2531 C C . VAL A 1 318 ? 8.804 1.015 -6.103 1.00 86.56 318 VAL A C 1
ATOM 2533 O O . VAL A 1 318 ? 8.872 -0.152 -5.711 1.00 86.56 318 VAL A O 1
ATOM 2536 N N . ARG A 1 319 ? 8.356 1.982 -5.302 1.00 81.88 319 ARG A N 1
ATOM 2537 C CA . ARG A 1 319 ? 7.882 1.747 -3.930 1.00 81.88 319 ARG A CA 1
ATOM 2538 C C . ARG A 1 319 ? 6.376 1.754 -3.788 1.00 81.88 319 ARG A C 1
ATOM 2540 O O . ARG A 1 319 ? 5.860 0.980 -2.985 1.00 81.88 319 ARG A O 1
ATOM 2547 N N . GLY A 1 320 ? 5.699 2.576 -4.572 1.00 76.94 320 GLY A N 1
ATOM 2548 C CA . GLY A 1 320 ? 4.248 2.662 -4.608 1.00 76.94 320 GLY A CA 1
ATOM 2549 C C . GLY A 1 320 ? 3.780 3.120 -5.981 1.00 76.94 320 GLY A C 1
ATOM 2550 O O . GLY A 1 320 ? 4.502 3.840 -6.667 1.00 76.94 320 GLY A O 1
ATOM 2551 N N . GLY A 1 321 ? 2.581 2.697 -6.375 1.00 76.69 321 GLY A N 1
ATOM 2552 C CA . GLY A 1 321 ? 2.025 3.002 -7.691 1.00 76.69 321 GLY A CA 1
ATOM 2553 C C . GLY A 1 321 ? 2.529 2.091 -8.811 1.00 76.69 321 GLY A C 1
ATOM 2554 O O . GLY A 1 321 ? 3.087 1.018 -8.561 1.00 76.69 321 GLY A O 1
ATOM 2555 N N . PHE A 1 322 ? 2.285 2.523 -10.050 1.00 78.56 322 PHE A N 1
ATOM 2556 C CA . PHE A 1 322 ? 2.656 1.804 -11.269 1.00 78.56 322 PHE A CA 1
ATOM 2557 C C . PHE A 1 322 ? 3.309 2.745 -12.279 1.00 78.56 322 PHE A C 1
ATOM 2559 O O . PHE A 1 322 ? 2.814 3.847 -12.524 1.00 78.56 322 PHE A O 1
ATOM 2566 N N . VAL A 1 323 ? 4.389 2.277 -12.896 1.00 84.31 323 VAL A N 1
ATOM 2567 C CA . VAL A 1 323 ? 5.106 2.983 -13.960 1.00 84.31 323 VAL A CA 1
ATOM 2568 C C . VAL A 1 323 ? 4.792 2.317 -15.295 1.00 84.31 323 VAL A C 1
ATOM 2570 O O . VAL A 1 323 ? 4.938 1.100 -15.416 1.00 84.31 323 VAL A O 1
ATOM 2573 N N . ARG A 1 324 ? 4.376 3.091 -16.301 1.00 83.88 324 ARG A N 1
ATOM 2574 C CA . ARG A 1 324 ? 4.346 2.645 -17.702 1.00 83.88 324 ARG A CA 1
ATOM 2575 C C . ARG A 1 324 ? 5.746 2.735 -18.284 1.00 83.88 324 ARG A C 1
ATOM 2577 O O . ARG A 1 324 ? 6.399 3.752 -18.097 1.00 83.88 324 ARG A O 1
ATOM 2584 N N . VAL A 1 325 ? 6.159 1.693 -19.001 1.00 85.00 325 VAL A N 1
ATOM 2585 C CA . VAL A 1 325 ? 7.395 1.657 -19.790 1.00 85.00 325 VAL A CA 1
ATOM 2586 C C . VAL A 1 325 ? 7.005 1.640 -21.264 1.00 85.00 325 VAL A C 1
ATOM 2588 O O . VAL A 1 325 ? 6.371 0.681 -21.723 1.00 85.00 325 VAL A O 1
ATOM 2591 N N . SER A 1 326 ? 7.351 2.692 -21.995 1.00 82.75 326 SER A N 1
ATOM 2592 C CA . SER A 1 326 ? 7.064 2.856 -23.422 1.00 82.75 326 SER A CA 1
ATOM 2593 C C . SER A 1 326 ? 8.334 3.078 -24.239 1.00 82.75 326 SER A C 1
ATOM 2595 O O . SER A 1 326 ? 9.370 3.454 -23.704 1.00 82.75 326 SER A O 1
ATOM 2597 N N . HIS A 1 327 ? 8.240 2.810 -25.536 1.00 81.00 327 HIS A N 1
ATOM 2598 C CA . HIS A 1 327 ? 9.263 3.115 -26.527 1.00 81.00 327 HIS A CA 1
ATOM 2599 C C . HIS A 1 327 ? 8.654 3.956 -27.640 1.00 81.00 327 HIS A C 1
ATOM 2601 O O . HIS A 1 327 ? 7.516 3.700 -28.061 1.00 81.00 327 HIS A O 1
ATOM 2607 N N . ASP A 1 328 ? 9.410 4.933 -28.112 1.00 80.69 328 ASP A N 1
ATOM 2608 C CA . ASP A 1 328 ? 9.028 5.778 -29.230 1.00 80.69 328 ASP A CA 1
ATOM 2609 C C . ASP A 1 328 ? 9.010 4.946 -30.521 1.00 80.69 328 ASP A C 1
ATOM 2611 O O . ASP A 1 328 ? 9.999 4.341 -30.929 1.00 80.69 328 ASP A O 1
ATOM 2615 N N . TYR A 1 329 ? 7.855 4.880 -31.185 1.00 71.88 329 TYR A N 1
ATOM 2616 C CA . TYR A 1 329 ? 7.666 4.074 -32.387 1.00 71.88 329 TYR A CA 1
ATOM 2617 C C . TYR A 1 329 ? 6.819 4.823 -33.425 1.00 71.88 329 TYR A C 1
ATOM 2619 O O . TYR A 1 329 ? 5.602 4.955 -33.286 1.00 71.88 329 TYR A O 1
ATOM 2627 N N . HIS A 1 330 ? 7.466 5.262 -34.512 1.00 75.06 330 HIS A N 1
ATOM 2628 C CA . HIS A 1 330 ? 6.924 6.223 -35.492 1.00 75.06 330 HIS A CA 1
ATOM 2629 C C . HIS A 1 330 ? 6.551 7.559 -34.824 1.00 75.06 330 HIS A C 1
ATOM 2631 O O . HIS A 1 330 ? 7.376 8.119 -34.115 1.00 75.06 330 HIS A O 1
ATOM 2637 N N . ASP A 1 331 ? 5.331 8.062 -35.042 1.00 68.88 331 ASP A N 1
ATOM 2638 C CA . ASP A 1 331 ? 4.813 9.316 -34.469 1.00 68.88 331 ASP A CA 1
ATOM 2639 C C . ASP A 1 331 ? 4.042 9.091 -33.146 1.00 68.88 331 ASP A C 1
ATOM 2641 O O . ASP A 1 331 ? 3.152 9.869 -32.796 1.00 68.88 331 ASP A O 1
ATOM 2645 N N . GLY A 1 332 ? 4.312 7.999 -32.420 1.00 69.25 332 GLY A N 1
ATOM 2646 C CA . GLY A 1 332 ? 3.620 7.681 -31.170 1.00 69.25 332 GLY A CA 1
ATOM 2647 C C . GLY A 1 332 ? 4.424 6.800 -30.218 1.00 69.25 332 GLY A C 1
ATOM 2648 O O . GLY A 1 332 ? 5.464 6.256 -30.571 1.00 69.25 332 GLY A O 1
ATOM 2649 N N . GLU A 1 333 ? 3.919 6.638 -28.998 1.00 74.50 333 GLU A N 1
ATOM 2650 C CA . GLU A 1 333 ? 4.531 5.771 -27.987 1.00 74.50 333 GLU A CA 1
ATOM 2651 C C . GLU A 1 333 ? 3.884 4.383 -27.990 1.00 74.50 333 GLU A C 1
ATOM 2653 O O . GLU A 1 333 ? 2.660 4.237 -27.904 1.00 74.50 333 GLU A O 1
ATOM 2658 N N . ARG A 1 334 ? 4.712 3.337 -28.016 1.00 74.75 334 ARG A N 1
ATOM 2659 C CA . ARG A 1 334 ? 4.273 1.955 -27.825 1.00 74.75 334 ARG A CA 1
ATOM 2660 C C . ARG A 1 334 ? 4.615 1.495 -26.418 1.00 74.75 334 ARG A C 1
ATOM 2662 O O . ARG A 1 334 ? 5.773 1.463 -26.023 1.00 74.75 334 ARG A O 1
ATOM 2669 N N . THR A 1 335 ? 3.609 1.061 -25.669 1.00 75.81 335 THR A N 1
ATOM 2670 C CA . THR A 1 335 ? 3.836 0.447 -24.357 1.00 75.81 335 THR A CA 1
ATOM 2671 C C . THR A 1 335 ? 4.498 -0.924 -24.504 1.00 75.81 335 THR A C 1
ATOM 2673 O O . THR A 1 335 ? 3.995 -1.784 -25.230 1.00 75.81 335 THR A O 1
ATOM 2676 N N . ILE A 1 336 ? 5.582 -1.139 -23.761 1.00 72.56 336 ILE A N 1
ATOM 2677 C CA . ILE A 1 336 ? 6.331 -2.402 -23.704 1.00 72.56 336 ILE A CA 1
ATOM 2678 C C . ILE A 1 336 ? 6.020 -3.140 -22.406 1.00 72.56 336 ILE A C 1
ATOM 2680 O O . ILE A 1 336 ? 5.770 -4.345 -22.400 1.00 72.56 336 ILE A O 1
ATOM 2684 N N . ALA A 1 337 ? 6.045 -2.418 -21.286 1.00 72.88 337 ALA A N 1
ATOM 2685 C CA . ALA A 1 337 ? 5.966 -3.020 -19.968 1.00 72.88 337 ALA A CA 1
ATOM 2686 C C . ALA A 1 337 ? 5.309 -2.089 -18.954 1.00 72.88 337 ALA A C 1
ATOM 2688 O O . ALA A 1 337 ? 5.020 -0.924 -19.220 1.00 72.88 337 ALA A O 1
ATOM 2689 N N . TYR A 1 338 ? 5.106 -2.630 -17.758 1.00 76.75 338 TYR A N 1
ATOM 2690 C CA . TYR A 1 338 ? 4.704 -1.856 -16.597 1.00 76.75 338 TYR A CA 1
ATOM 2691 C C . TYR A 1 338 ? 5.462 -2.346 -15.375 1.00 76.75 338 TYR A C 1
ATOM 2693 O O . TYR A 1 338 ? 5.593 -3.561 -15.201 1.00 76.75 338 TYR A O 1
ATOM 2701 N N . LEU A 1 339 ? 5.913 -1.410 -14.542 1.00 80.19 339 LEU A N 1
ATOM 2702 C CA . LEU A 1 339 ? 6.626 -1.687 -13.300 1.00 80.19 339 LEU A CA 1
ATOM 2703 C C . LEU A 1 339 ? 5.714 -1.419 -12.103 1.00 80.19 339 LEU A C 1
ATOM 2705 O O . LEU A 1 339 ? 5.082 -0.366 -12.015 1.00 80.19 339 LEU A O 1
ATOM 2709 N N . GLY A 1 340 ? 5.645 -2.375 -11.185 1.00 77.19 340 GLY A N 1
ATOM 2710 C CA . GLY A 1 340 ? 4.953 -2.269 -9.905 1.00 77.19 340 GLY A CA 1
ATOM 2711 C C . GLY A 1 340 ? 5.920 -2.285 -8.722 1.00 77.19 340 GLY A C 1
ATOM 2712 O O . GLY A 1 340 ? 7.137 -2.354 -8.883 1.00 77.19 340 GLY A O 1
ATOM 2713 N N . MET A 1 341 ? 5.364 -2.238 -7.512 1.00 77.75 341 MET A N 1
ATOM 2714 C CA . MET A 1 341 ? 6.120 -2.231 -6.255 1.00 77.75 341 MET A CA 1
ATOM 2715 C C . MET A 1 341 ? 7.217 -3.311 -6.204 1.00 77.75 341 MET A C 1
ATOM 2717 O O . MET A 1 341 ? 6.958 -4.488 -6.428 1.00 77.75 341 MET A O 1
ATOM 2721 N N . GLY A 1 342 ? 8.434 -2.898 -5.845 1.00 76.56 342 GLY A N 1
ATOM 2722 C CA . GLY A 1 342 ? 9.618 -3.749 -5.710 1.00 76.56 342 GLY A CA 1
ATOM 2723 C C . GLY A 1 342 ? 10.421 -3.931 -7.000 1.00 76.56 342 GLY A C 1
ATOM 2724 O O . GLY A 1 342 ? 11.569 -4.358 -6.925 1.00 76.56 342 GLY A O 1
ATOM 2725 N N . GLN A 1 343 ? 9.860 -3.584 -8.161 1.00 82.44 343 GLN A N 1
ATOM 2726 C CA . GLN A 1 343 ? 10.557 -3.699 -9.442 1.00 82.44 343 GLN A CA 1
ATOM 2727 C C . GLN A 1 343 ? 11.495 -2.512 -9.679 1.00 82.44 343 GLN A C 1
ATOM 2729 O O . GLN A 1 343 ? 11.272 -1.410 -9.168 1.00 82.44 343 GLN A O 1
ATOM 2734 N N . THR A 1 344 ? 12.554 -2.756 -10.451 1.00 90.19 344 THR A N 1
ATOM 2735 C CA . THR A 1 344 ? 13.629 -1.792 -10.702 1.00 90.19 344 THR A CA 1
ATOM 2736 C C . THR A 1 344 ? 13.760 -1.439 -12.182 1.00 90.19 344 THR A C 1
ATOM 2738 O O . THR A 1 344 ? 13.354 -2.209 -13.053 1.00 90.19 344 THR A O 1
ATOM 2741 N N . TYR A 1 345 ? 14.328 -0.266 -12.468 1.00 91.81 345 TYR A N 1
ATOM 2742 C CA . TYR A 1 345 ? 14.666 0.189 -13.818 1.00 91.81 345 TYR A CA 1
ATOM 2743 C C . TYR A 1 345 ? 16.018 0.908 -13.840 1.00 91.81 345 TYR A C 1
ATOM 2745 O O . TYR A 1 345 ? 16.378 1.591 -12.880 1.00 91.81 345 TYR A O 1
ATOM 2753 N N . GLY A 1 346 ? 16.751 0.764 -14.946 1.00 91.62 346 GLY A N 1
ATOM 2754 C CA . GLY A 1 346 ? 18.017 1.453 -15.212 1.00 91.62 346 GLY A CA 1
ATOM 2755 C C . GLY A 1 346 ? 19.278 0.628 -14.944 1.00 91.62 346 GLY A C 1
ATOM 2756 O O . GLY A 1 346 ? 20.374 1.059 -15.285 1.00 91.62 346 GLY A O 1
ATOM 2757 N N . LEU A 1 347 ? 19.160 -0.566 -14.346 1.00 91.62 347 LEU A N 1
ATOM 2758 C CA . LEU A 1 347 ? 20.331 -1.398 -14.035 1.00 91.62 347 LEU A CA 1
ATOM 2759 C C . LEU A 1 347 ? 21.086 -1.844 -15.294 1.00 91.62 347 LEU A C 1
ATOM 2761 O O . LEU A 1 347 ? 22.311 -1.878 -15.285 1.00 91.62 347 LEU A O 1
ATOM 2765 N N . THR A 1 348 ? 20.368 -2.173 -16.370 1.00 89.25 348 THR A N 1
ATOM 2766 C CA . THR A 1 348 ? 20.968 -2.626 -17.633 1.00 89.25 348 THR A CA 1
ATOM 2767 C C . THR A 1 348 ? 21.873 -1.549 -18.232 1.00 89.25 348 THR A C 1
ATOM 2769 O O . THR A 1 348 ? 23.004 -1.830 -18.625 1.00 89.25 348 THR A O 1
ATOM 2772 N N . GLU A 1 349 ? 21.392 -0.311 -18.267 1.00 90.94 349 GLU A N 1
ATOM 2773 C CA . GLU A 1 349 ? 22.110 0.835 -18.809 1.00 90.94 349 GLU A CA 1
ATOM 2774 C C . GLU A 1 349 ? 23.291 1.223 -17.916 1.00 90.94 349 GLU A C 1
ATOM 2776 O O . GLU A 1 349 ? 24.396 1.429 -18.412 1.00 90.94 349 GLU A O 1
ATOM 2781 N N . LEU A 1 350 ? 23.101 1.224 -16.592 1.00 93.38 350 LEU A N 1
ATOM 2782 C CA . LEU A 1 350 ? 24.180 1.476 -15.632 1.00 93.38 350 LEU A CA 1
ATOM 2783 C C . LEU A 1 350 ? 25.293 0.424 -15.717 1.00 93.38 350 LEU A C 1
ATOM 2785 O O . LEU A 1 350 ? 26.469 0.779 -15.686 1.00 93.38 350 LEU A O 1
ATOM 2789 N N . LEU A 1 351 ? 24.941 -0.855 -15.881 1.00 92.50 351 LEU A N 1
ATOM 2790 C CA . LEU A 1 351 ? 25.911 -1.932 -16.090 1.00 92.50 351 LEU A CA 1
ATOM 2791 C C . LEU A 1 351 ? 26.735 -1.723 -17.359 1.00 92.50 351 LEU A C 1
ATOM 2793 O O . LEU A 1 351 ? 27.957 -1.867 -17.331 1.00 92.50 351 LEU A O 1
ATOM 2797 N N . HIS A 1 352 ? 26.080 -1.363 -18.465 1.00 90.25 352 HIS A N 1
ATOM 2798 C CA . HIS A 1 352 ? 26.777 -1.082 -19.716 1.00 90.25 352 HIS A CA 1
ATOM 2799 C C . HIS A 1 352 ? 27.720 0.114 -19.581 1.00 90.25 352 HIS A C 1
ATOM 2801 O O . HIS A 1 352 ? 28.891 -0.000 -19.939 1.00 90.25 352 HIS A O 1
ATOM 2807 N N . ASN A 1 353 ? 27.218 1.226 -19.040 1.00 92.62 353 ASN A N 1
ATOM 2808 C CA . ASN A 1 353 ? 27.948 2.488 -18.918 1.00 92.62 353 ASN A CA 1
ATOM 2809 C C . ASN A 1 353 ? 29.141 2.368 -17.966 1.00 92.62 353 ASN A C 1
ATOM 2811 O O . ASN A 1 353 ? 30.192 2.945 -18.227 1.00 92.62 353 ASN A O 1
ATOM 2815 N N . SER A 1 354 ? 29.008 1.561 -16.909 1.00 91.31 354 SER A N 1
ATOM 2816 C CA . SER A 1 354 ? 30.112 1.232 -16.005 1.00 91.31 354 SER A CA 1
ATOM 2817 C C . SER A 1 354 ? 31.219 0.439 -16.709 1.00 91.31 354 SER A C 1
ATOM 2819 O O . SER A 1 354 ? 32.403 0.714 -16.518 1.00 91.31 354 SER A O 1
ATOM 2821 N N . ALA A 1 355 ? 30.851 -0.526 -17.559 1.00 89.81 355 ALA A N 1
ATOM 2822 C CA . ALA A 1 355 ? 31.809 -1.347 -18.299 1.00 89.81 355 ALA A CA 1
ATOM 2823 C C . ALA A 1 355 ? 32.422 -0.635 -19.524 1.00 89.81 355 ALA A C 1
ATOM 2825 O O . ALA A 1 355 ? 33.531 -0.981 -19.934 1.00 89.81 355 ALA A O 1
ATOM 2826 N N . HIS A 1 356 ? 31.720 0.345 -20.103 1.00 90.44 356 HIS A N 1
ATOM 2827 C CA . HIS A 1 356 ? 32.099 1.036 -21.339 1.00 90.44 356 HIS A CA 1
ATOM 2828 C C . HIS A 1 356 ? 31.981 2.563 -21.178 1.00 90.44 356 HIS A C 1
ATOM 2830 O O . HIS A 1 356 ? 31.090 3.180 -21.760 1.00 90.44 356 HIS A O 1
ATOM 2836 N N . PRO A 1 357 ? 32.890 3.205 -20.424 1.00 87.88 357 PRO A N 1
ATOM 2837 C CA . PRO A 1 357 ? 32.824 4.647 -20.164 1.00 87.88 357 PRO A CA 1
ATOM 2838 C C . PRO A 1 357 ? 32.960 5.514 -21.429 1.00 87.88 357 PRO A C 1
ATOM 2840 O O . PRO A 1 357 ? 32.529 6.665 -21.426 1.00 87.88 357 PRO A O 1
ATOM 2843 N N . ASP A 1 358 ? 33.525 4.967 -22.510 1.00 91.69 358 ASP A N 1
ATOM 2844 C CA . ASP A 1 358 ? 33.664 5.644 -23.807 1.00 91.69 358 ASP A CA 1
ATOM 2845 C C . ASP A 1 358 ? 32.452 5.436 -24.746 1.00 91.69 358 ASP A C 1
ATOM 2847 O O . ASP A 1 358 ? 32.376 6.076 -25.794 1.00 91.69 358 ASP A O 1
ATOM 2851 N N . ASP A 1 359 ? 31.509 4.553 -24.391 1.00 89.62 359 ASP A N 1
ATOM 2852 C CA . ASP A 1 359 ? 30.301 4.220 -25.168 1.00 89.62 359 ASP A CA 1
ATOM 2853 C C . ASP A 1 359 ? 29.073 4.211 -24.246 1.00 89.62 359 ASP A C 1
ATOM 2855 O O . ASP A 1 359 ? 28.487 3.176 -23.928 1.00 89.62 359 ASP A O 1
ATOM 2859 N N . ILE A 1 360 ? 28.716 5.391 -23.743 1.00 89.31 360 ILE A N 1
ATOM 2860 C CA . ILE A 1 360 ? 27.582 5.551 -22.832 1.00 89.31 360 ILE A CA 1
ATOM 2861 C C . ILE A 1 360 ? 26.273 5.419 -23.614 1.00 89.31 360 ILE A C 1
ATOM 2863 O O . ILE A 1 360 ? 26.024 6.161 -24.565 1.00 89.31 360 ILE A O 1
ATOM 2867 N N . ILE A 1 361 ? 25.399 4.530 -23.148 1.00 89.00 361 ILE A N 1
ATOM 2868 C CA . ILE A 1 361 ? 24.025 4.407 -23.625 1.00 89.00 361 ILE A CA 1
ATOM 2869 C C . ILE A 1 361 ? 23.053 5.184 -22.723 1.00 89.00 361 ILE A C 1
ATOM 2871 O O . ILE A 1 361 ? 23.192 5.163 -21.493 1.00 89.00 361 ILE A O 1
ATOM 2875 N N . PRO A 1 362 ? 22.069 5.883 -23.312 1.00 90.56 362 PRO A N 1
ATOM 2876 C CA . PRO A 1 362 ? 20.989 6.506 -22.561 1.00 90.56 362 PRO A CA 1
ATOM 2877 C C . PRO A 1 362 ? 19.889 5.487 -22.212 1.00 90.56 362 PRO A C 1
ATOM 2879 O O . PRO A 1 362 ? 19.999 4.304 -22.531 1.00 90.56 362 PRO A O 1
ATOM 2882 N N . SER A 1 363 ? 18.808 5.948 -21.577 1.00 89.00 363 SER A N 1
ATOM 2883 C CA . SER A 1 363 ? 17.605 5.141 -21.361 1.00 89.00 363 SER A CA 1
ATOM 2884 C C . SER A 1 363 ? 17.023 4.647 -22.680 1.00 89.00 363 SER A C 1
ATOM 2886 O O . SER A 1 363 ? 16.815 5.428 -23.607 1.00 89.00 363 SER A O 1
ATOM 2888 N N . HIS A 1 364 ? 16.679 3.365 -22.732 1.00 84.38 364 HIS A N 1
ATOM 2889 C CA . HIS A 1 364 ? 16.005 2.766 -23.884 1.00 84.38 364 HIS A CA 1
ATOM 2890 C C . HIS A 1 364 ? 14.498 3.015 -23.933 1.00 84.38 364 HIS A C 1
ATOM 2892 O O . HIS A 1 364 ? 13.860 2.700 -24.933 1.00 84.38 364 HIS A O 1
ATOM 2898 N N . HIS A 1 365 ? 13.921 3.493 -22.833 1.00 88.25 365 HIS A N 1
ATOM 2899 C CA . HIS A 1 365 ? 12.480 3.610 -22.679 1.00 88.25 365 HIS A CA 1
ATOM 2900 C C . HIS A 1 365 ? 12.097 4.910 -21.984 1.00 88.25 365 HIS A C 1
ATOM 2902 O O . HIS A 1 365 ? 12.837 5.437 -21.145 1.00 88.25 365 HIS A O 1
ATOM 2908 N N . SER A 1 366 ? 10.885 5.351 -22.288 1.00 90.06 366 SER A N 1
ATOM 2909 C CA . SER A 1 366 ? 10.153 6.365 -21.548 1.00 90.06 366 SER A CA 1
ATOM 2910 C C . SER A 1 366 ? 9.437 5.723 -20.356 1.00 90.06 366 SER A C 1
ATOM 2912 O O . SER A 1 366 ? 8.862 4.635 -20.458 1.00 90.06 366 SER A O 1
ATOM 2914 N N . LEU A 1 367 ? 9.461 6.401 -19.210 1.00 91.50 367 LEU A N 1
ATOM 2915 C CA . LEU A 1 367 ? 8.781 6.019 -17.978 1.00 91.50 367 LEU A CA 1
ATOM 2916 C C . LEU A 1 367 ? 7.733 7.066 -17.610 1.00 91.50 367 LEU A C 1
ATOM 2918 O O . LEU A 1 367 ? 8.061 8.241 -17.451 1.00 91.50 367 LEU A O 1
ATOM 2922 N N . ARG A 1 368 ? 6.486 6.643 -17.389 1.00 89.56 368 ARG A N 1
ATOM 2923 C CA . ARG A 1 368 ? 5.385 7.537 -16.985 1.00 89.56 368 ARG A CA 1
ATOM 2924 C C . ARG A 1 368 ? 4.669 7.045 -15.732 1.00 89.56 368 ARG A C 1
ATOM 2926 O O . ARG A 1 368 ? 4.483 5.843 -15.541 1.00 89.56 368 ARG A O 1
ATOM 2933 N N . ALA A 1 369 ? 4.261 7.977 -14.873 1.00 86.62 369 ALA A N 1
ATOM 2934 C CA . ALA A 1 369 ? 3.531 7.690 -13.643 1.00 86.62 369 ALA A CA 1
ATOM 2935 C C . ALA A 1 369 ? 2.033 7.502 -13.914 1.00 86.62 369 ALA A C 1
ATOM 2937 O O . ALA A 1 369 ? 1.356 8.414 -14.386 1.00 86.62 369 ALA A O 1
ATOM 2938 N N . ILE A 1 370 ? 1.475 6.353 -13.530 1.00 78.81 370 ILE A N 1
ATOM 2939 C CA . ILE A 1 370 ? 0.036 6.103 -13.662 1.00 78.81 370 ILE A CA 1
ATOM 2940 C C . ILE A 1 370 ? -0.665 6.522 -12.370 1.00 78.81 370 ILE A C 1
ATOM 2942 O O . ILE A 1 370 ? -0.728 5.772 -11.394 1.00 78.81 370 ILE A O 1
ATOM 2946 N N . GLY A 1 371 ? -1.205 7.742 -12.364 1.00 75.38 371 GLY A N 1
ATOM 2947 C CA . GLY A 1 371 ? -1.799 8.363 -11.178 1.00 75.38 371 GLY A CA 1
ATOM 2948 C C . GLY A 1 371 ? -0.728 8.953 -10.264 1.00 75.38 371 GLY A C 1
ATOM 2949 O O . GLY A 1 371 ? -0.396 10.130 -10.394 1.00 75.38 371 GLY A O 1
ATOM 2950 N N . TYR A 1 372 ? -0.183 8.135 -9.360 1.00 76.75 372 TYR A N 1
ATOM 2951 C CA . TYR A 1 372 ? 0.988 8.493 -8.560 1.00 76.75 372 TYR A CA 1
ATOM 2952 C C . TYR A 1 372 ? 2.009 7.359 -8.560 1.00 76.75 372 TYR A C 1
ATOM 2954 O O . TYR A 1 372 ? 1.641 6.185 -8.633 1.00 76.75 372 TYR A O 1
ATOM 2962 N N . VAL A 1 373 ? 3.284 7.715 -8.437 1.00 82.94 373 VAL A N 1
ATOM 2963 C CA . VAL A 1 373 ? 4.385 6.777 -8.233 1.00 82.94 373 VAL A CA 1
ATOM 2964 C C . VAL A 1 373 ? 5.324 7.333 -7.174 1.00 82.94 373 VAL A C 1
ATOM 2966 O O . VAL A 1 373 ? 5.726 8.492 -7.242 1.00 82.94 373 VAL A O 1
ATOM 2969 N N . ASP A 1 374 ? 5.689 6.479 -6.224 1.00 83.50 374 ASP A N 1
ATOM 2970 C CA . ASP A 1 374 ? 6.768 6.726 -5.272 1.00 83.50 374 ASP A CA 1
ATOM 2971 C C . ASP A 1 374 ? 7.986 5.893 -5.692 1.00 83.50 374 ASP A C 1
ATOM 2973 O O . ASP A 1 374 ? 7.882 4.669 -5.827 1.00 83.50 374 ASP A O 1
ATOM 2977 N N . LEU A 1 375 ? 9.132 6.542 -5.895 1.00 89.12 375 LEU A N 1
ATOM 2978 C CA . LEU A 1 375 ? 10.393 5.936 -6.320 1.00 89.12 375 LEU A CA 1
ATOM 2979 C C . LEU A 1 375 ? 11.480 6.125 -5.262 1.00 89.12 375 LEU A C 1
ATOM 2981 O O . LEU A 1 375 ? 11.578 7.172 -4.621 1.00 89.12 375 LEU A O 1
ATOM 2985 N N . LEU A 1 376 ? 12.345 5.121 -5.136 1.00 90.31 376 LEU A N 1
ATOM 2986 C CA . LEU A 1 376 ? 13.681 5.299 -4.574 1.00 90.31 376 LEU A CA 1
ATOM 2987 C C . LEU A 1 376 ? 14.680 5.341 -5.719 1.00 90.31 376 LEU A C 1
ATOM 2989 O O . LEU A 1 376 ? 14.682 4.442 -6.557 1.00 90.31 376 LEU A O 1
ATOM 2993 N N . VAL A 1 377 ? 15.529 6.361 -5.737 1.00 94.25 377 VAL A N 1
ATOM 2994 C CA . VAL A 1 377 ? 16.578 6.517 -6.745 1.00 94.25 377 VAL A CA 1
ATOM 2995 C C . VAL A 1 377 ? 17.930 6.407 -6.058 1.00 94.25 377 VAL A C 1
ATOM 2997 O O . VAL A 1 377 ? 18.294 7.254 -5.236 1.00 94.25 377 VAL A O 1
ATOM 3000 N N . ILE A 1 378 ? 18.667 5.346 -6.386 1.00 95.81 378 ILE A N 1
ATOM 3001 C CA . ILE A 1 378 ? 20.046 5.136 -5.941 1.00 95.81 378 ILE A CA 1
ATOM 3002 C C . ILE A 1 378 ? 20.973 5.771 -6.982 1.00 95.81 378 ILE A C 1
ATOM 3004 O O . ILE A 1 378 ? 20.984 5.304 -8.120 1.00 95.81 378 ILE A O 1
ATOM 3008 N N . PRO A 1 379 ? 21.756 6.807 -6.633 1.00 96.69 379 PRO A N 1
ATOM 3009 C CA . PRO A 1 379 ? 22.665 7.467 -7.570 1.00 96.69 379 PRO A CA 1
ATOM 3010 C C . PRO A 1 379 ? 23.618 6.502 -8.295 1.00 96.69 379 PRO A C 1
ATOM 3012 O O . PRO A 1 379 ? 24.167 5.602 -7.662 1.00 96.69 379 PRO A O 1
ATOM 3015 N N . SER A 1 380 ? 23.870 6.737 -9.589 1.00 95.38 380 SER A N 1
ATOM 3016 C CA . SER A 1 380 ? 24.665 5.845 -10.459 1.00 95.38 380 SER A CA 1
ATOM 3017 C C . SER A 1 380 ? 26.025 5.461 -9.868 1.00 95.38 380 SER A C 1
ATOM 3019 O O . SER A 1 380 ? 26.339 4.280 -9.783 1.00 95.38 380 SER A O 1
ATOM 3021 N N . HIS A 1 381 ? 26.777 6.434 -9.345 1.00 95.19 381 HIS A N 1
ATOM 3022 C CA . HIS A 1 381 ? 28.093 6.193 -8.743 1.00 95.19 381 HIS A CA 1
ATOM 3023 C C . HIS A 1 381 ? 28.062 5.186 -7.581 1.00 95.19 381 HIS A C 1
ATOM 3025 O O . HIS A 1 381 ? 29.018 4.444 -7.395 1.00 95.19 381 HIS A O 1
ATOM 3031 N N . LEU A 1 382 ? 26.966 5.114 -6.817 1.00 96.38 382 LEU A N 1
ATOM 3032 C CA . LEU A 1 382 ? 26.828 4.127 -5.740 1.00 96.38 382 LEU A CA 1
ATOM 3033 C C . LEU A 1 382 ? 26.425 2.754 -6.264 1.00 96.38 382 LEU A C 1
ATOM 3035 O O . LEU A 1 382 ? 26.788 1.743 -5.670 1.00 96.38 382 LEU A O 1
ATOM 3039 N N . VAL A 1 383 ? 25.678 2.709 -7.368 1.00 95.75 383 VAL A N 1
ATOM 3040 C CA . VAL A 1 383 ? 25.391 1.454 -8.070 1.00 95.75 383 VAL A CA 1
ATOM 3041 C C . VAL A 1 383 ? 26.705 0.858 -8.576 1.00 95.75 383 VAL A C 1
ATOM 3043 O O . VAL A 1 383 ? 26.973 -0.315 -8.335 1.00 95.75 383 VAL A O 1
ATOM 3046 N N . GLU A 1 384 ? 27.551 1.681 -9.193 1.00 94.25 384 GLU A N 1
ATOM 3047 C CA . GLU A 1 384 ? 28.878 1.301 -9.687 1.00 94.25 384 GLU A CA 1
ATOM 3048 C C . GLU A 1 384 ? 29.828 0.856 -8.567 1.00 94.25 384 GLU A C 1
ATOM 3050 O O . GLU A 1 384 ? 30.502 -0.161 -8.705 1.00 94.25 384 GLU A O 1
ATOM 3055 N N . GLU A 1 385 ? 29.858 1.584 -7.448 1.00 94.94 385 GLU A N 1
ATOM 3056 C CA . GLU A 1 385 ? 30.753 1.300 -6.321 1.00 94.94 385 GLU A CA 1
ATOM 3057 C C . GLU A 1 385 ? 30.313 0.078 -5.499 1.00 94.94 385 GLU A C 1
ATOM 3059 O O . GLU A 1 385 ? 31.152 -0.730 -5.101 1.00 94.94 385 GLU A O 1
ATOM 3064 N N . HIS A 1 386 ? 29.009 -0.071 -5.237 1.00 95.19 386 HIS A N 1
ATOM 3065 C CA . HIS A 1 386 ? 28.509 -1.025 -4.242 1.00 95.19 386 HIS A CA 1
ATOM 3066 C C . HIS A 1 386 ? 27.666 -2.164 -4.819 1.00 95.19 386 HIS A C 1
ATOM 3068 O O . HIS A 1 386 ? 27.701 -3.261 -4.271 1.00 95.19 386 HIS A O 1
ATOM 3074 N N . ILE A 1 387 ? 26.905 -1.948 -5.896 1.00 94.50 387 ILE A N 1
ATOM 3075 C CA . ILE A 1 387 ? 25.960 -2.956 -6.413 1.00 94.50 387 ILE A CA 1
ATOM 3076 C C . ILE A 1 387 ? 26.622 -3.819 -7.489 1.00 94.50 387 ILE A C 1
ATOM 3078 O O . ILE A 1 387 ? 26.682 -5.037 -7.344 1.00 94.50 387 ILE A O 1
ATOM 3082 N N . ILE A 1 388 ? 27.162 -3.197 -8.542 1.00 93.75 388 ILE A N 1
ATOM 3083 C CA . ILE A 1 388 ? 27.747 -3.895 -9.698 1.00 93.75 388 ILE A CA 1
ATOM 3084 C C . ILE A 1 388 ? 28.812 -4.935 -9.295 1.00 93.75 388 ILE A C 1
ATOM 3086 O O . ILE A 1 388 ? 28.744 -6.052 -9.811 1.00 93.75 388 ILE A O 1
ATOM 3090 N N . PRO A 1 389 ? 29.747 -4.656 -8.361 1.00 92.31 389 PRO A N 1
ATOM 3091 C CA . PRO A 1 389 ? 30.787 -5.620 -7.989 1.00 92.31 389 PRO A CA 1
ATOM 3092 C C . PRO A 1 389 ? 30.268 -6.912 -7.343 1.00 92.31 389 PRO A C 1
ATOM 3094 O O . PRO A 1 389 ? 30.996 -7.902 -7.297 1.00 92.31 389 PRO A O 1
ATOM 3097 N N . HIS A 1 390 ? 29.035 -6.904 -6.832 1.00 90.50 390 HIS A N 1
ATOM 3098 C CA . HIS A 1 390 ? 28.422 -8.036 -6.137 1.00 90.50 390 HIS A CA 1
ATOM 3099 C C . HIS A 1 390 ? 27.480 -8.854 -7.023 1.00 90.50 390 HIS A C 1
ATOM 3101 O O . HIS A 1 390 ? 26.997 -9.900 -6.588 1.00 90.50 390 HIS A O 1
ATOM 3107 N N . LEU A 1 391 ? 27.233 -8.413 -8.259 1.00 89.69 391 LEU A N 1
ATOM 3108 C CA . LEU A 1 391 ? 26.427 -9.172 -9.205 1.00 89.69 391 LEU A CA 1
ATOM 3109 C C . LEU A 1 391 ? 27.192 -10.404 -9.695 1.00 89.69 391 LEU A C 1
ATOM 3111 O O . LEU A 1 391 ? 28.378 -10.358 -10.031 1.00 89.69 391 LEU A O 1
ATOM 3115 N N . SER A 1 392 ? 26.488 -11.526 -9.769 1.00 89.25 392 SER A N 1
ATOM 3116 C CA . SER A 1 392 ? 26.993 -12.755 -10.365 1.00 89.25 392 SER A CA 1
ATOM 3117 C C . SER A 1 392 ? 27.223 -12.591 -11.871 1.00 89.25 392 SER A C 1
ATOM 3119 O O . SER A 1 392 ? 26.579 -11.793 -12.552 1.00 89.25 392 SER A O 1
ATOM 3121 N N . GLN A 1 393 ? 28.116 -13.411 -12.429 1.00 87.00 393 GLN A N 1
ATOM 3122 C CA . GLN A 1 393 ? 28.343 -13.440 -13.880 1.00 87.00 393 GLN A CA 1
ATOM 3123 C C . GLN A 1 393 ? 27.066 -13.786 -14.661 1.00 87.00 393 GLN A C 1
ATOM 3125 O O . GLN A 1 393 ? 26.845 -13.255 -15.745 1.00 87.00 393 GLN A O 1
ATOM 3130 N N . GLU A 1 394 ? 26.197 -14.625 -14.091 1.00 86.06 394 GLU A N 1
ATOM 3131 C CA . GLU A 1 394 ? 24.893 -14.950 -14.678 1.00 86.06 394 GLU A CA 1
ATOM 3132 C C . GLU A 1 394 ? 23.947 -13.739 -14.697 1.00 86.06 394 GLU A C 1
ATOM 3134 O O . GLU A 1 394 ? 23.207 -13.551 -15.656 1.00 86.06 394 GLU A O 1
ATOM 3139 N N . GLU A 1 395 ? 23.950 -12.891 -13.664 1.00 84.75 395 GLU A N 1
ATOM 3140 C CA . GLU A 1 395 ? 23.197 -11.627 -13.658 1.00 84.75 395 GLU A CA 1
ATOM 3141 C C . GLU A 1 395 ? 23.713 -10.658 -14.716 1.00 84.75 395 GLU A C 1
ATOM 3143 O O . GLU A 1 395 ? 22.927 -10.128 -15.502 1.00 84.75 395 GLU A O 1
ATOM 3148 N N . ILE A 1 396 ? 25.029 -10.469 -14.776 1.00 86.50 396 ILE A N 1
ATOM 3149 C CA . ILE A 1 396 ? 25.660 -9.554 -15.729 1.00 86.50 396 ILE A CA 1
ATOM 3150 C C . ILE A 1 396 ? 25.364 -9.985 -17.171 1.00 86.50 396 ILE A C 1
ATOM 3152 O O . ILE A 1 396 ? 24.920 -9.162 -17.976 1.00 86.50 396 ILE A O 1
ATOM 3156 N N . GLU A 1 397 ? 25.549 -11.268 -17.502 1.00 85.00 397 GLU A N 1
ATOM 3157 C CA . GLU A 1 397 ? 25.313 -11.749 -18.867 1.00 85.00 397 GLU A CA 1
ATOM 3158 C C . GLU A 1 397 ? 23.835 -11.636 -19.258 1.00 85.00 397 GLU A C 1
ATOM 3160 O O . GLU A 1 397 ? 23.539 -11.221 -20.376 1.00 85.00 397 GLU A O 1
ATOM 3165 N N . ARG A 1 398 ? 22.896 -11.868 -18.327 1.00 79.38 398 ARG A N 1
ATOM 3166 C CA . ARG A 1 398 ? 21.458 -11.648 -18.575 1.00 79.38 398 ARG A CA 1
ATOM 3167 C C . ARG A 1 398 ? 21.149 -10.212 -19.000 1.00 79.38 398 ARG A C 1
ATOM 3169 O O . ARG A 1 398 ? 20.406 -9.994 -19.959 1.00 79.38 398 ARG A O 1
ATOM 3176 N N . HIS A 1 399 ? 21.719 -9.221 -18.314 1.00 82.62 399 HIS A N 1
ATOM 3177 C CA . HIS A 1 399 ? 21.548 -7.814 -18.691 1.00 82.62 399 HIS A CA 1
ATOM 3178 C C . HIS A 1 399 ? 22.213 -7.494 -20.039 1.00 82.62 399 HIS A C 1
ATOM 3180 O O . HIS A 1 399 ? 21.679 -6.713 -20.828 1.00 82.62 399 HIS A O 1
ATOM 3186 N N . ARG A 1 400 ? 23.338 -8.140 -20.359 1.00 81.81 400 ARG A N 1
ATOM 3187 C CA . ARG A 1 400 ? 24.032 -7.965 -21.642 1.00 81.81 400 ARG A CA 1
ATOM 3188 C C . ARG A 1 400 ? 23.258 -8.557 -22.823 1.00 81.81 400 ARG A C 1
ATOM 3190 O O . ARG A 1 400 ? 23.145 -7.920 -23.874 1.00 81.81 400 ARG A O 1
ATOM 3197 N N . GLU A 1 401 ? 22.687 -9.746 -22.651 1.00 78.19 401 GLU A N 1
ATOM 3198 C CA . GLU A 1 401 ? 21.811 -10.391 -23.634 1.00 78.19 401 GLU A CA 1
ATOM 3199 C C . GLU A 1 401 ? 20.566 -9.538 -23.905 1.00 78.19 401 GLU A C 1
ATOM 3201 O O . GLU A 1 401 ? 20.177 -9.361 -25.059 1.00 78.19 401 GLU A O 1
ATOM 3206 N N . SER A 1 402 ? 19.998 -8.938 -22.854 1.00 71.69 402 SER A N 1
ATOM 3207 C CA . SER A 1 402 ? 18.882 -7.988 -22.939 1.00 71.69 402 SER A CA 1
ATOM 3208 C C . SER A 1 402 ? 19.162 -6.808 -23.848 1.00 71.69 402 SER A C 1
ATOM 3210 O O . SER A 1 402 ? 18.430 -6.557 -24.807 1.00 71.69 402 SER A O 1
ATOM 3212 N N . LEU A 1 403 ? 20.272 -6.124 -23.583 1.00 75.88 403 LEU A N 1
ATOM 3213 C CA . LEU A 1 403 ? 20.722 -4.997 -24.380 1.00 75.88 403 LEU A CA 1
ATOM 3214 C C . LEU A 1 403 ? 20.970 -5.405 -25.839 1.00 75.88 403 LEU A C 1
ATOM 3216 O O . LEU A 1 403 ? 20.603 -4.688 -26.769 1.00 75.88 403 LEU A O 1
ATOM 3220 N N . THR A 1 404 ? 21.577 -6.573 -26.048 1.00 75.94 404 THR A N 1
ATOM 3221 C CA . THR A 1 404 ? 21.877 -7.094 -27.387 1.00 75.94 404 THR A CA 1
ATOM 3222 C C . THR A 1 404 ? 20.591 -7.372 -28.170 1.00 75.94 404 THR A C 1
ATOM 3224 O O . THR A 1 404 ? 20.465 -6.960 -29.324 1.00 75.94 404 THR A O 1
ATOM 3227 N N . ALA A 1 405 ? 19.600 -8.003 -27.536 1.00 68.31 405 ALA A N 1
ATOM 3228 C CA . ALA A 1 405 ? 18.289 -8.247 -28.131 1.00 68.31 405 ALA A CA 1
ATOM 3229 C C . ALA A 1 405 ? 17.565 -6.935 -28.483 1.00 68.31 405 ALA A C 1
ATOM 3231 O O . ALA A 1 405 ? 17.020 -6.802 -29.585 1.00 68.31 405 ALA A O 1
ATOM 3232 N N . TRP A 1 406 ? 17.605 -5.943 -27.590 1.00 69.19 406 TRP A N 1
ATOM 3233 C CA . TRP A 1 406 ? 17.031 -4.616 -27.828 1.00 69.19 406 TRP A CA 1
ATOM 3234 C C . TRP A 1 406 ? 17.666 -3.926 -29.048 1.00 69.19 406 TRP A C 1
ATOM 3236 O O . TRP A 1 406 ? 16.955 -3.498 -29.960 1.00 69.19 406 TRP A O 1
ATOM 3246 N N . ARG A 1 407 ? 19.004 -3.931 -29.151 1.00 71.69 407 ARG A N 1
ATOM 3247 C CA . ARG A 1 407 ? 19.732 -3.360 -30.303 1.00 71.69 407 ARG A CA 1
ATOM 3248 C C . ARG A 1 407 ? 19.361 -4.038 -31.627 1.00 71.69 407 ARG A C 1
ATOM 3250 O O . ARG A 1 407 ? 19.214 -3.364 -32.643 1.00 71.69 407 ARG A O 1
ATOM 3257 N N . HIS A 1 408 ? 19.189 -5.361 -31.637 1.00 67.38 408 HIS A N 1
ATOM 3258 C CA . HIS A 1 408 ? 18.868 -6.110 -32.861 1.00 67.38 408 HIS A CA 1
ATOM 3259 C C . HIS A 1 408 ? 17.415 -5.982 -33.325 1.00 67.38 408 HIS A C 1
ATOM 3261 O O . HIS A 1 408 ? 17.129 -6.171 -34.506 1.00 67.38 408 HIS A O 1
ATOM 3267 N N . SER A 1 409 ? 16.501 -5.676 -32.414 1.00 61.03 409 SER A N 1
ATOM 3268 C CA . SER A 1 409 ? 15.065 -5.578 -32.691 1.00 61.03 409 SER A CA 1
ATOM 3269 C C . SER A 1 409 ? 14.599 -4.164 -33.039 1.00 61.03 409 SER A C 1
ATOM 3271 O O . SER A 1 409 ? 13.408 -3.969 -33.274 1.00 61.03 409 SER A O 1
ATOM 3273 N N . GLY A 1 410 ? 15.510 -3.185 -33.062 1.00 58.97 410 GLY A N 1
ATOM 3274 C CA . GLY A 1 410 ? 15.158 -1.779 -33.254 1.00 58.97 410 GLY A CA 1
ATOM 3275 C C . GLY A 1 410 ? 14.271 -1.253 -32.127 1.00 58.97 410 GLY A C 1
ATOM 3276 O O . GLY A 1 410 ? 13.282 -0.591 -32.408 1.00 58.97 410 GLY A O 1
ATOM 3277 N N . GLY A 1 411 ? 14.576 -1.629 -30.882 1.00 56.34 411 GLY A N 1
ATOM 3278 C CA . GLY A 1 411 ? 13.857 -1.169 -29.692 1.00 56.34 411 GLY A CA 1
ATOM 3279 C C . GLY A 1 411 ? 12.601 -1.962 -29.317 1.00 56.34 411 GLY A C 1
ATOM 3280 O O . GLY A 1 411 ? 11.943 -1.664 -28.324 1.00 56.34 411 GLY A O 1
ATOM 3281 N N . LEU A 1 412 ? 12.270 -3.012 -30.077 1.00 49.25 412 LEU A N 1
ATOM 3282 C CA . LEU A 1 412 ? 11.057 -3.812 -29.873 1.00 49.25 412 LEU A CA 1
ATOM 3283 C C . LEU A 1 412 ? 11.246 -5.046 -28.976 1.00 49.25 412 LEU A C 1
ATOM 3285 O O . LEU A 1 412 ? 10.250 -5.630 -28.550 1.00 49.25 412 LEU A O 1
ATOM 3289 N N . ALA A 1 413 ? 12.481 -5.481 -28.711 1.00 45.44 413 ALA A N 1
ATOM 3290 C CA . ALA A 1 413 ? 12.746 -6.659 -27.890 1.00 45.44 413 ALA A CA 1
ATOM 3291 C C . ALA A 1 413 ? 12.782 -6.306 -26.407 1.00 45.44 413 ALA A C 1
ATOM 3293 O O . ALA A 1 413 ? 13.580 -5.492 -25.944 1.00 45.44 413 ALA A O 1
ATOM 3294 N N . SER A 1 414 ? 11.959 -7.024 -25.657 1.00 46.59 414 SER A N 1
ATOM 3295 C CA . SER A 1 414 ? 12.037 -7.122 -24.209 1.00 46.59 414 SER A CA 1
ATOM 3296 C C . SER A 1 414 ? 13.172 -8.045 -23.745 1.00 46.59 414 SER A C 1
ATOM 3298 O O . SER A 1 414 ? 13.457 -9.064 -24.371 1.00 46.59 414 SER A O 1
ATOM 3300 N N . SER A 1 415 ? 13.760 -7.702 -22.596 1.00 42.47 415 SER A N 1
ATOM 3301 C CA . SER A 1 415 ? 14.786 -8.454 -21.850 1.00 42.47 415 SER A CA 1
ATOM 3302 C C . SER A 1 415 ? 14.575 -9.986 -21.766 1.00 42.47 415 SER A C 1
ATOM 3304 O O . SER A 1 415 ? 13.421 -10.431 -21.723 1.00 42.47 415 SER A O 1
ATOM 3306 N N . PRO A 1 416 ? 15.632 -10.826 -21.639 1.00 41.22 416 PRO A N 1
ATOM 3307 C CA . PRO A 1 416 ? 15.532 -12.276 -21.603 1.00 41.22 416 PRO A CA 1
ATOM 3308 C C . PRO A 1 416 ? 15.055 -12.744 -20.210 1.00 41.22 416 PRO A C 1
ATOM 3310 O O . PRO A 1 416 ? 15.850 -13.054 -19.329 1.00 41.22 416 PRO A O 1
ATOM 3313 N N . A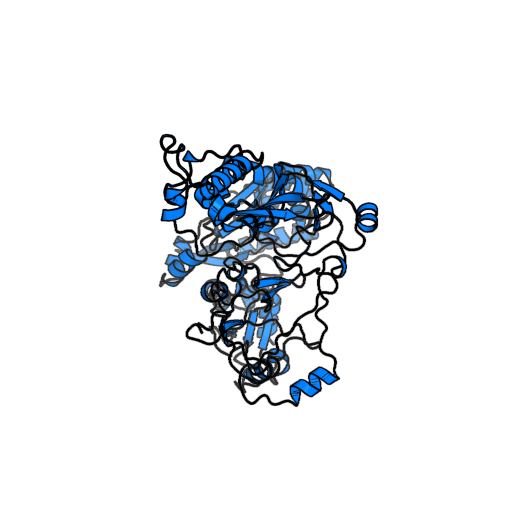RG A 1 417 ? 13.718 -12.838 -20.074 1.00 43.97 417 ARG A N 1
ATOM 3314 C CA . ARG A 1 417 ? 12.883 -13.548 -19.059 1.00 43.97 417 ARG A CA 1
ATOM 3315 C C . ARG A 1 417 ? 12.823 -12.973 -17.625 1.00 43.97 417 ARG A C 1
ATOM 3317 O O . ARG A 1 417 ? 13.794 -12.439 -17.120 1.00 43.97 417 ARG A O 1
ATOM 3324 N N . GLY A 1 418 ? 11.714 -13.077 -16.870 1.00 38.62 418 GLY A N 1
ATOM 3325 C CA . GLY A 1 418 ? 10.475 -13.866 -17.046 1.00 38.62 418 GLY A CA 1
ATOM 3326 C C . GLY A 1 418 ? 9.171 -13.077 -17.262 1.00 38.62 418 GLY A C 1
ATOM 3327 O O . GLY A 1 418 ? 8.362 -13.520 -18.062 1.00 38.62 418 GLY A O 1
ATOM 3328 N N . HIS A 1 419 ? 9.021 -11.863 -16.724 1.00 44.19 419 HIS A N 1
ATOM 3329 C CA . HIS A 1 419 ? 7.744 -11.116 -16.732 1.00 44.19 419 HIS A CA 1
ATOM 3330 C C . HIS A 1 419 ? 7.292 -10.491 -18.068 1.00 44.19 419 HIS A C 1
ATOM 3332 O O . HIS A 1 419 ? 6.235 -9.852 -18.128 1.00 44.19 419 HIS A O 1
ATOM 3338 N N . LEU A 1 420 ? 8.093 -10.610 -19.132 1.00 43.38 420 LEU A N 1
ATOM 3339 C CA . LEU A 1 420 ? 7.801 -10.041 -20.458 1.00 43.38 420 LEU A CA 1
ATOM 3340 C C . LEU A 1 420 ? 7.427 -11.100 -21.505 1.00 43.38 420 LEU A C 1
ATOM 3342 O O . LEU A 1 420 ? 6.670 -10.801 -22.423 1.00 43.38 420 LEU A O 1
ATOM 3346 N N . GLN A 1 421 ? 7.836 -12.360 -21.327 1.00 41.41 421 GLN A N 1
ATOM 3347 C CA . GLN A 1 421 ? 7.507 -13.426 -22.282 1.00 41.41 421 GLN A CA 1
ATOM 3348 C C . GLN A 1 421 ? 6.023 -13.830 -22.202 1.00 41.41 421 GLN A C 1
ATOM 3350 O O . GLN A 1 421 ? 5.404 -14.155 -23.211 1.00 41.41 421 GLN A O 1
ATOM 3355 N N . ALA A 1 422 ? 5.409 -13.728 -21.022 1.00 43.94 422 ALA A N 1
ATOM 3356 C CA . ALA A 1 422 ? 3.961 -13.855 -20.875 1.00 43.94 422 ALA A CA 1
ATOM 3357 C C . ALA A 1 422 ? 3.176 -12.646 -21.391 1.00 43.94 422 ALA A C 1
ATOM 3359 O O . ALA A 1 422 ? 2.027 -12.783 -21.805 1.00 43.94 422 ALA A O 1
ATOM 3360 N N . ARG A 1 423 ? 3.788 -11.456 -21.387 1.00 50.22 423 ARG A N 1
ATOM 3361 C CA . ARG A 1 423 ? 3.179 -10.239 -21.941 1.00 50.22 423 ARG A CA 1
ATOM 3362 C C . ARG A 1 423 ? 3.085 -10.294 -23.464 1.00 50.22 423 ARG A C 1
ATOM 3364 O O . ARG A 1 423 ? 2.091 -9.832 -24.013 1.00 50.22 423 ARG A O 1
ATOM 3371 N N . GLU A 1 424 ? 4.050 -10.926 -24.133 1.00 48.59 424 GLU A N 1
ATOM 3372 C CA . GLU A 1 424 ? 3.934 -11.270 -25.557 1.00 48.59 424 GLU A CA 1
ATOM 3373 C C . GLU A 1 424 ? 2.808 -12.288 -25.817 1.00 48.59 424 GLU A C 1
ATOM 3375 O O . GLU A 1 424 ? 2.111 -12.176 -26.823 1.00 48.59 424 GLU A O 1
ATOM 3380 N N . GLN A 1 425 ? 2.578 -13.237 -24.898 1.00 53.50 425 GLN A N 1
ATOM 3381 C CA . GLN A 1 425 ? 1.514 -14.249 -25.015 1.00 53.50 425 GLN A CA 1
ATOM 3382 C C . GLN A 1 425 ? 0.102 -13.698 -24.769 1.00 53.50 425 GLN A C 1
ATOM 3384 O O . GLN A 1 425 ? -0.840 -14.138 -25.419 1.00 53.50 425 GLN A O 1
ATOM 3389 N N . LEU A 1 426 ? -0.056 -12.739 -23.853 1.00 63.25 426 LEU A N 1
ATOM 3390 C CA . LEU A 1 426 ? -1.334 -12.054 -23.609 1.00 63.25 426 LEU A CA 1
ATOM 3391 C C . LEU A 1 426 ? -1.682 -11.039 -24.703 1.00 63.25 426 LEU A C 1
ATOM 3393 O O . LEU A 1 426 ? -2.830 -10.622 -24.811 1.00 63.25 426 LEU A O 1
ATOM 3397 N N . GLY A 1 427 ? -0.698 -10.632 -25.505 1.00 64.69 427 GLY A N 1
ATOM 3398 C CA . GLY A 1 427 ? -0.848 -9.574 -26.491 1.00 64.69 427 GLY A CA 1
ATOM 3399 C C . GLY A 1 427 ? -0.974 -8.174 -25.861 1.00 64.69 427 GLY A C 1
ATOM 3400 O O . GLY A 1 427 ? -1.400 -8.009 -24.712 1.00 64.69 427 GLY A O 1
ATOM 3401 N N . PRO A 1 428 ? -0.625 -7.115 -26.613 1.00 65.56 428 PRO A N 1
ATOM 3402 C CA . PRO A 1 428 ? -0.691 -5.737 -26.119 1.00 65.56 428 PRO A CA 1
ATOM 3403 C C . PRO A 1 428 ? -2.119 -5.309 -25.738 1.00 65.56 428 PRO A C 1
ATOM 3405 O O . PRO A 1 428 ? -2.288 -4.527 -24.805 1.00 65.56 428 PRO A O 1
ATOM 3408 N N . GLY A 1 429 ? -3.141 -5.867 -26.399 1.00 75.06 429 GLY A N 1
ATOM 3409 C CA . GLY A 1 429 ? -4.548 -5.528 -26.173 1.00 75.06 429 GLY A CA 1
ATOM 3410 C C . GLY A 1 429 ? -5.079 -5.939 -24.797 1.00 75.06 429 GLY A C 1
ATOM 3411 O O . GLY A 1 429 ? -5.780 -5.149 -24.162 1.00 75.06 429 GLY A O 1
ATOM 3412 N N . ILE A 1 430 ? -4.730 -7.132 -24.297 1.00 78.75 430 ILE A N 1
ATOM 3413 C CA . ILE A 1 430 ? -5.117 -7.555 -22.941 1.00 78.75 430 ILE A CA 1
ATOM 3414 C C . ILE A 1 430 ? -4.370 -6.730 -21.895 1.00 78.75 430 ILE A C 1
ATOM 3416 O O . ILE A 1 430 ? -4.976 -6.304 -20.915 1.00 78.75 430 ILE A O 1
ATOM 3420 N N . MET A 1 431 ? -3.075 -6.464 -22.092 1.00 75.19 431 MET A N 1
ATOM 3421 C CA . MET A 1 431 ? -2.318 -5.665 -21.129 1.00 75.19 431 MET A CA 1
ATOM 3422 C C . MET A 1 431 ? -2.898 -4.253 -21.015 1.00 75.19 431 MET A C 1
ATOM 3424 O O . MET A 1 431 ? -3.200 -3.814 -19.911 1.00 75.19 431 MET A O 1
ATOM 3428 N N . GLU A 1 432 ? -3.115 -3.566 -22.136 1.00 76.31 432 GLU A N 1
ATOM 3429 C CA . GLU A 1 432 ? -3.741 -2.239 -22.158 1.00 76.31 432 GLU A CA 1
ATOM 3430 C C . GLU A 1 432 ? -5.122 -2.258 -21.497 1.00 76.31 432 GLU A C 1
ATOM 3432 O O . GLU A 1 432 ? -5.411 -1.426 -20.644 1.00 76.31 432 GLU A O 1
ATOM 3437 N N . PHE A 1 433 ? -5.929 -3.283 -21.775 1.00 82.81 433 PHE A N 1
ATOM 3438 C CA . PHE A 1 433 ? -7.209 -3.489 -21.110 1.00 82.81 433 PHE A CA 1
ATOM 3439 C C . PHE A 1 433 ? -7.090 -3.582 -19.575 1.00 82.81 433 PHE A C 1
ATOM 3441 O O . PHE A 1 433 ? -7.809 -2.883 -18.857 1.00 82.81 433 PHE A O 1
ATOM 3448 N N . LEU A 1 434 ? -6.173 -4.402 -19.050 1.00 81.44 434 LEU A N 1
ATOM 3449 C CA . LEU A 1 434 ? -5.975 -4.567 -17.602 1.00 81.44 434 LEU A CA 1
ATOM 3450 C C . LEU A 1 434 ? -5.456 -3.287 -16.926 1.00 81.44 434 LEU A C 1
ATOM 3452 O O . LEU A 1 434 ? -5.700 -3.051 -15.739 1.00 81.44 434 LEU A O 1
ATOM 3456 N N . MET A 1 435 ? -4.730 -2.467 -17.676 1.00 76.56 435 MET A N 1
ATOM 3457 C CA . MET A 1 435 ? -4.155 -1.199 -17.237 1.00 76.56 435 MET A CA 1
ATOM 3458 C C . MET A 1 435 ? -5.200 -0.092 -17.211 1.00 76.56 435 MET A C 1
ATOM 3460 O O . MET A 1 435 ? -5.367 0.571 -16.189 1.00 76.56 435 MET A O 1
ATOM 3464 N N . ASP A 1 436 ? -5.944 0.051 -18.306 1.00 75.25 436 ASP A N 1
ATOM 3465 C CA . ASP A 1 436 ? -7.041 1.002 -18.468 1.00 75.25 436 ASP A CA 1
ATOM 3466 C C . ASP A 1 436 ? -8.109 0.788 -17.408 1.00 75.25 436 ASP A C 1
ATOM 3468 O O . ASP A 1 436 ? -8.577 1.724 -16.755 1.00 75.25 436 ASP A O 1
ATOM 3472 N N . LYS A 1 437 ? -8.462 -0.480 -17.191 1.00 79.44 437 LYS A N 1
ATOM 3473 C CA . LYS A 1 437 ? -9.393 -0.866 -16.137 1.00 79.44 437 LYS A CA 1
ATOM 3474 C C . LYS A 1 437 ? -8.741 -0.914 -14.764 1.00 79.44 437 LYS A C 1
ATOM 3476 O O . LYS A 1 437 ? -9.441 -1.164 -13.795 1.00 79.44 437 LYS A O 1
ATOM 3481 N N . ARG A 1 438 ? -7.430 -0.661 -14.657 1.00 78.19 438 ARG A N 1
ATOM 3482 C CA . ARG A 1 438 ? -6.614 -0.665 -13.426 1.00 78.19 438 ARG A CA 1
ATOM 3483 C C . ARG A 1 438 ? -6.690 -1.963 -12.620 1.00 78.19 438 ARG A C 1
ATOM 3485 O O . ARG A 1 438 ? -6.286 -2.017 -11.458 1.00 78.19 438 ARG A O 1
ATOM 3492 N N . THR A 1 439 ? -7.134 -3.046 -13.246 1.00 84.88 439 THR A N 1
ATOM 3493 C CA . THR A 1 439 ? -7.253 -4.363 -12.622 1.00 84.88 439 THR A CA 1
ATOM 3494 C C . THR A 1 439 ? -5.884 -4.953 -12.293 1.00 84.88 439 THR A C 1
ATOM 3496 O O . THR A 1 439 ? -5.809 -5.832 -11.440 1.00 84.88 439 THR A O 1
ATOM 3499 N N . ILE A 1 440 ? -4.802 -4.413 -12.875 1.00 79.25 440 ILE A N 1
ATOM 3500 C CA . ILE A 1 440 ? -3.406 -4.726 -12.529 1.00 79.25 440 ILE A CA 1
ATOM 3501 C C . ILE A 1 440 ? -3.078 -4.528 -11.040 1.00 79.25 440 ILE A C 1
ATOM 3503 O O . ILE A 1 440 ? -2.213 -5.200 -10.486 1.00 79.25 440 ILE A O 1
ATOM 3507 N N . ASN A 1 441 ? -3.817 -3.648 -10.357 1.00 79.69 441 ASN A N 1
ATOM 3508 C CA . ASN A 1 441 ? -3.678 -3.443 -8.920 1.00 79.69 441 ASN A CA 1
ATOM 3509 C C . ASN A 1 441 ? -4.257 -4.615 -8.102 1.00 79.69 441 ASN A C 1
ATOM 3511 O O . ASN A 1 441 ? -4.043 -4.687 -6.899 1.00 79.69 441 ASN A O 1
ATOM 3515 N N . GLY A 1 442 ? -5.018 -5.533 -8.702 1.00 88.38 442 GLY A N 1
ATOM 3516 C CA . GLY A 1 442 ? -5.631 -6.667 -8.012 1.00 88.38 442 GLY A CA 1
ATOM 3517 C C . GLY A 1 442 ? -4.611 -7.699 -7.528 1.00 88.38 442 GLY A C 1
ATOM 3518 O O . GLY A 1 442 ? -3.963 -8.348 -8.339 1.00 88.38 442 GLY A O 1
ATOM 3519 N N . SER A 1 443 ? -4.522 -7.921 -6.213 1.00 88.69 443 SER A N 1
ATOM 3520 C CA . SER A 1 443 ? -3.728 -9.030 -5.652 1.00 88.69 443 SER A CA 1
ATOM 3521 C C . SER A 1 443 ? -4.441 -10.383 -5.762 1.00 88.69 443 SER A C 1
ATOM 3523 O O . SER A 1 443 ? -3.820 -11.435 -5.651 1.00 88.69 443 SER A O 1
ATOM 3525 N N . SER A 1 444 ? -5.760 -10.356 -5.963 1.00 92.12 444 SER A N 1
ATOM 3526 C CA . SER A 1 444 ? -6.602 -11.536 -6.119 1.00 92.12 444 SER A CA 1
ATOM 3527 C C . SER A 1 444 ? -7.768 -11.205 -7.052 1.00 92.12 444 SER A C 1
ATOM 3529 O O . SER A 1 444 ? -8.932 -11.223 -6.654 1.00 92.12 444 SER A O 1
ATOM 3531 N N . ALA A 1 445 ? -7.472 -10.810 -8.289 1.00 92.81 445 ALA A N 1
ATOM 3532 C CA . ALA A 1 445 ? -8.483 -10.484 -9.292 1.00 92.81 445 ALA A CA 1
ATOM 3533 C C . ALA A 1 445 ? -9.133 -11.755 -9.846 1.00 92.81 445 ALA A C 1
ATOM 3535 O O . ALA A 1 445 ? -8.438 -12.720 -10.142 1.00 92.81 445 ALA A O 1
ATOM 3536 N N . MET A 1 446 ? -10.459 -11.758 -9.994 1.00 93.88 446 MET A N 1
ATOM 3537 C CA . MET A 1 446 ? -11.199 -12.892 -10.554 1.00 93.88 446 MET A CA 1
ATOM 3538 C C . MET A 1 446 ? -11.307 -12.761 -12.075 1.00 93.88 446 MET A C 1
ATOM 3540 O O . MET A 1 446 ? -12.003 -11.860 -12.564 1.00 93.88 446 MET A O 1
ATOM 3544 N N . LEU A 1 447 ? -10.679 -13.691 -12.793 1.00 94.06 447 LEU A N 1
ATOM 3545 C CA . LEU A 1 447 ? -10.745 -13.800 -14.248 1.00 94.06 447 LEU A CA 1
ATOM 3546 C C . LEU A 1 447 ? -11.653 -14.955 -14.670 1.00 94.06 447 LEU A C 1
ATOM 3548 O O . LEU A 1 447 ? -11.711 -15.991 -14.008 1.00 94.06 447 LEU A O 1
ATOM 3552 N N . ILE A 1 448 ? -12.344 -14.776 -15.795 1.00 94.50 448 ILE A N 1
ATOM 3553 C CA . ILE A 1 448 ? -13.108 -15.825 -16.470 1.00 94.50 448 ILE A CA 1
ATOM 3554 C C . ILE A 1 448 ? -12.581 -15.997 -17.887 1.00 94.50 448 ILE A C 1
ATOM 3556 O O . ILE A 1 448 ? -12.581 -15.043 -18.663 1.00 94.50 448 ILE A O 1
ATOM 3560 N N . ASN A 1 449 ? -12.205 -17.227 -18.226 1.00 93.75 449 ASN A N 1
ATOM 3561 C CA . ASN A 1 449 ? -11.927 -17.643 -19.590 1.00 93.75 449 ASN A CA 1
ATOM 3562 C C . ASN A 1 449 ? -13.270 -17.958 -20.269 1.00 93.75 449 ASN A C 1
ATOM 3564 O O . ASN A 1 449 ? -13.958 -18.923 -19.920 1.00 93.75 449 ASN A O 1
ATOM 3568 N N . LEU A 1 450 ? -13.675 -17.103 -21.205 1.00 93.31 450 LEU A N 1
ATOM 3569 C CA . LEU A 1 450 ? -14.959 -17.191 -21.893 1.00 93.31 450 LEU A CA 1
ATOM 3570 C C . LEU A 1 450 ? -15.010 -18.317 -22.926 1.00 93.31 450 LEU A C 1
ATOM 3572 O O . LEU A 1 450 ? -16.110 -18.790 -23.200 1.00 93.31 450 LEU A O 1
ATOM 3576 N N . ASP A 1 451 ? -13.868 -18.803 -23.413 1.00 92.31 451 ASP A N 1
ATOM 3577 C CA . ASP A 1 451 ? -13.813 -19.964 -24.310 1.00 92.31 451 ASP A CA 1
ATOM 3578 C C . ASP A 1 451 ? -14.167 -21.261 -23.566 1.00 92.31 451 ASP A C 1
ATOM 3580 O O . ASP A 1 451 ? -14.697 -22.210 -24.144 1.00 92.31 451 ASP A O 1
ATOM 3584 N N . ARG A 1 452 ? -13.938 -21.283 -22.247 1.00 93.50 452 ARG A N 1
ATOM 3585 C CA . ARG A 1 452 ? -14.272 -22.408 -21.358 1.00 93.50 452 ARG A CA 1
ATOM 3586 C C . ARG A 1 452 ? -15.596 -22.211 -20.613 1.00 93.50 452 ARG A C 1
ATOM 3588 O O . ARG A 1 452 ? -16.195 -23.174 -20.128 1.00 93.50 452 ARG A O 1
ATOM 3595 N N . CYS A 1 453 ? -16.066 -20.973 -20.472 1.00 94.56 453 CYS A N 1
ATOM 3596 C CA . CYS A 1 453 ? -17.244 -20.653 -19.671 1.00 94.56 453 CYS A CA 1
ATOM 3597 C C . CYS A 1 453 ? -18.557 -20.955 -20.411 1.00 94.56 453 CYS A C 1
ATOM 3599 O O . CYS A 1 453 ? -18.960 -20.244 -21.325 1.00 94.56 453 CYS A O 1
ATOM 3601 N N . THR A 1 454 ? -19.324 -21.925 -19.914 1.00 95.00 454 THR A N 1
ATOM 3602 C CA . THR A 1 454 ? -20.662 -22.272 -20.443 1.00 95.00 454 THR A CA 1
ATOM 3603 C C . THR A 1 454 ? -21.803 -21.431 -19.872 1.00 95.00 454 THR A C 1
ATOM 3605 O O . THR A 1 454 ? -22.971 -21.652 -20.183 1.00 95.00 454 THR A O 1
ATOM 3608 N N . ARG A 1 455 ? -21.484 -20.463 -19.008 1.00 93.19 455 ARG A N 1
ATOM 3609 C CA . ARG A 1 455 ? -22.448 -19.585 -18.336 1.00 93.19 455 ARG A CA 1
ATOM 3610 C C . ARG A 1 455 ? -23.519 -20.294 -17.472 1.00 93.19 455 ARG A C 1
ATOM 3612 O O . ARG A 1 455 ? -24.603 -19.757 -17.280 1.00 93.19 455 ARG A O 1
ATOM 3619 N N . CYS A 1 456 ? -23.208 -21.447 -16.872 1.00 93.62 456 CYS A N 1
ATOM 3620 C CA . CYS A 1 456 ? -24.155 -22.253 -16.074 1.00 93.62 456 CYS A CA 1
ATOM 3621 C C . CYS A 1 456 ? -24.622 -21.651 -14.721 1.00 93.62 456 CYS A C 1
ATOM 3623 O O . CYS A 1 456 ? -25.571 -22.160 -14.120 1.00 93.62 456 CYS A O 1
ATOM 3625 N N . ASP A 1 457 ? -23.965 -20.584 -14.245 1.00 91.19 457 ASP A N 1
ATOM 3626 C CA . ASP A 1 457 ? -24.200 -19.865 -12.970 1.00 91.19 457 ASP A CA 1
ATOM 3627 C C . ASP A 1 457 ? -23.861 -20.615 -11.673 1.00 91.19 457 ASP A C 1
ATOM 3629 O O . ASP A 1 457 ? -24.112 -20.101 -10.580 1.00 91.19 457 ASP A O 1
ATOM 3633 N N . ASP A 1 458 ? -23.214 -21.776 -11.749 1.00 92.12 458 ASP A N 1
ATOM 3634 C CA . ASP A 1 458 ? -22.854 -22.542 -10.547 1.00 92.12 458 ASP A CA 1
ATOM 3635 C C . ASP A 1 458 ? -21.903 -21.777 -9.619 1.00 92.12 458 ASP A C 1
ATOM 3637 O O . ASP A 1 458 ? -22.052 -21.826 -8.399 1.00 92.12 458 ASP A O 1
ATOM 3641 N N . CYS A 1 459 ? -20.999 -20.970 -10.180 1.00 92.44 459 CYS A N 1
ATOM 3642 C CA . CYS A 1 459 ? -20.108 -20.097 -9.418 1.00 92.44 459 CYS A CA 1
ATOM 3643 C C . CYS A 1 459 ? -20.858 -19.024 -8.604 1.00 92.44 459 CYS A C 1
ATOM 3645 O O . CYS A 1 459 ? -20.522 -18.788 -7.441 1.00 92.44 459 CYS A O 1
ATOM 3647 N N . VAL A 1 460 ? -21.897 -18.404 -9.178 1.00 91.31 460 VAL A N 1
ATOM 3648 C CA . VAL A 1 460 ? -22.722 -17.390 -8.497 1.00 91.31 460 VAL A CA 1
ATOM 3649 C C . VAL A 1 460 ? -23.583 -18.051 -7.422 1.00 91.31 460 VAL A C 1
ATOM 3651 O O . VAL A 1 460 ? -23.605 -17.586 -6.282 1.00 91.31 460 VAL A O 1
ATOM 3654 N N . ARG A 1 461 ? -24.231 -19.181 -7.747 1.00 88.62 461 ARG A N 1
ATOM 3655 C CA . ARG A 1 461 ? -25.051 -19.943 -6.790 1.00 88.62 461 ARG A CA 1
ATOM 3656 C C . ARG A 1 461 ? -24.229 -20.419 -5.597 1.00 88.62 461 ARG A C 1
ATOM 3658 O O . ARG A 1 461 ? -24.672 -20.259 -4.464 1.00 88.62 461 ARG A O 1
ATOM 3665 N N . ALA A 1 462 ? -23.030 -20.950 -5.838 1.00 89.88 462 ALA A N 1
ATOM 3666 C CA . ALA A 1 462 ? -22.132 -21.408 -4.783 1.00 89.88 462 ALA A CA 1
ATOM 3667 C C . ALA A 1 462 ? -21.632 -20.258 -3.896 1.00 89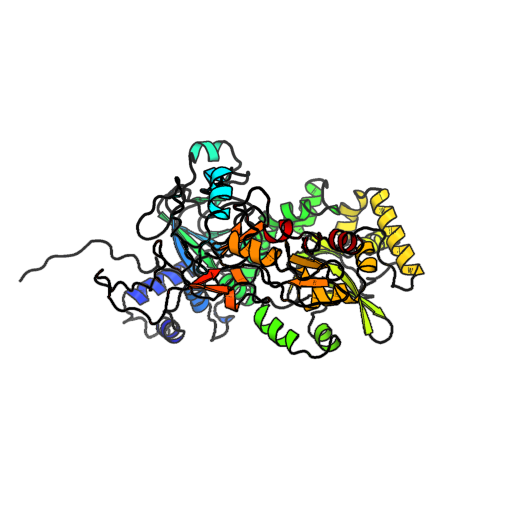.88 462 ALA A C 1
ATOM 3669 O O . ALA A 1 462 ? -21.496 -20.424 -2.680 1.00 89.88 462 ALA A O 1
ATOM 3670 N N . CYS A 1 463 ? -21.377 -19.082 -4.480 1.00 90.06 463 CYS A N 1
ATOM 3671 C CA . CYS A 1 463 ? -21.045 -17.885 -3.713 1.00 90.06 463 CYS A CA 1
ATOM 3672 C C . CYS A 1 463 ? -22.212 -17.488 -2.800 1.00 90.06 463 CYS A C 1
ATOM 3674 O O . CYS A 1 463 ? -22.034 -17.404 -1.585 1.00 90.06 463 CYS A O 1
ATOM 3676 N N . ALA A 1 464 ? -23.414 -17.346 -3.363 1.00 85.88 464 ALA A N 1
ATOM 3677 C CA . ALA A 1 464 ? -24.610 -16.996 -2.605 1.00 85.88 464 ALA A CA 1
ATOM 3678 C C . ALA A 1 464 ? -24.898 -18.004 -1.483 1.00 85.88 464 ALA A C 1
ATOM 3680 O O . ALA A 1 464 ? -25.103 -17.603 -0.341 1.00 85.88 464 ALA A O 1
ATOM 3681 N N . SER A 1 465 ? -24.845 -19.313 -1.755 1.00 83.00 465 SER A N 1
ATOM 3682 C CA . SER A 1 465 ? -25.098 -20.342 -0.736 1.00 83.00 465 SER A CA 1
ATOM 3683 C C . SER A 1 465 ? -24.074 -20.324 0.401 1.00 83.00 465 SER A C 1
ATOM 3685 O O . SER A 1 465 ? -24.409 -20.648 1.536 1.00 83.00 465 SER A O 1
ATOM 3687 N N . THR A 1 466 ? -22.828 -19.948 0.107 1.00 83.00 466 THR A N 1
ATOM 3688 C CA . THR A 1 466 ? -21.761 -19.835 1.115 1.00 83.00 466 THR A CA 1
ATOM 3689 C C . THR A 1 466 ? -21.961 -18.616 2.019 1.00 83.00 466 THR A C 1
ATOM 3691 O O . THR A 1 466 ? -21.581 -18.649 3.190 1.00 83.00 466 THR A O 1
ATOM 3694 N N . HIS A 1 467 ? -22.597 -17.568 1.494 1.00 81.19 467 HIS A N 1
ATOM 3695 C CA . HIS A 1 467 ? -22.784 -16.276 2.150 1.00 81.19 467 HIS A CA 1
ATOM 3696 C C . HIS A 1 467 ? -24.266 -15.948 2.386 1.00 81.19 467 HIS A C 1
ATOM 3698 O O . HIS A 1 467 ? -24.713 -14.838 2.115 1.00 81.19 467 HIS A O 1
ATOM 3704 N N . ASP A 1 468 ? -25.033 -16.916 2.900 1.00 75.19 468 ASP A N 1
ATOM 3705 C CA . ASP A 1 468 ? -26.410 -16.711 3.379 1.00 75.19 468 ASP A CA 1
ATOM 3706 C C . ASP A 1 468 ? -27.362 -16.065 2.350 1.00 75.19 468 ASP A C 1
ATOM 3708 O O . ASP A 1 468 ? -28.241 -15.278 2.695 1.00 75.19 468 ASP A O 1
ATOM 3712 N N . GLY A 1 469 ? -27.188 -16.404 1.073 1.00 73.31 469 GLY A N 1
ATOM 3713 C CA . GLY A 1 469 ? -27.981 -15.880 -0.038 1.00 73.31 469 GLY A CA 1
ATOM 3714 C C . GLY A 1 469 ? -27.429 -14.599 -0.672 1.00 73.31 469 GLY A C 1
ATOM 3715 O O . GLY A 1 469 ? -28.047 -14.110 -1.611 1.00 73.31 469 GLY A O 1
ATOM 3716 N N . ASN A 1 470 ? -26.276 -14.083 -0.223 1.00 76.12 470 ASN A N 1
ATOM 3717 C CA . ASN A 1 470 ? -25.612 -12.920 -0.819 1.00 76.12 470 ASN A CA 1
ATOM 3718 C C . ASN A 1 470 ? -24.473 -13.316 -1.766 1.00 76.12 470 ASN A C 1
ATOM 3720 O O . ASN A 1 470 ? -23.374 -13.642 -1.302 1.00 76.12 470 ASN A O 1
ATOM 3724 N N . PRO A 1 471 ? -24.663 -13.273 -3.090 1.00 81.19 471 PRO A N 1
ATOM 3725 C CA . PRO A 1 471 ? -23.538 -13.403 -3.998 1.00 81.19 471 PRO A CA 1
ATOM 3726 C C . PRO A 1 471 ? -22.609 -12.183 -3.868 1.00 81.19 471 PRO A C 1
ATOM 3728 O O . PRO A 1 471 ? -22.876 -11.107 -4.386 1.00 81.19 471 PRO A O 1
ATOM 3731 N N . ARG A 1 472 ? -21.443 -12.380 -3.243 1.00 88.56 472 ARG A N 1
ATOM 3732 C CA . ARG A 1 472 ? -20.327 -11.406 -3.204 1.00 88.56 472 ARG A CA 1
ATOM 3733 C C . ARG A 1 472 ? -19.488 -11.391 -4.493 1.00 88.56 472 ARG A C 1
ATOM 3735 O O . ARG A 1 472 ? -18.396 -10.822 -4.532 1.00 88.56 472 ARG A O 1
ATOM 3742 N N . PHE A 1 473 ? -19.978 -12.092 -5.507 1.00 87.50 473 PHE A N 1
ATOM 3743 C CA . PHE A 1 473 ? -19.431 -12.238 -6.844 1.00 87.50 473 PHE A CA 1
ATOM 3744 C C . PHE A 1 473 ? -20.610 -12.298 -7.811 1.00 87.50 473 PHE A C 1
ATOM 3746 O O . PHE A 1 473 ? -21.516 -13.116 -7.633 1.00 87.50 473 PHE A O 1
ATOM 3753 N N . ILE A 1 474 ? -20.558 -11.475 -8.851 1.00 85.62 474 ILE A N 1
ATOM 3754 C CA . ILE A 1 474 ? -21.488 -11.527 -9.975 1.00 85.62 474 ILE A CA 1
ATOM 3755 C C . ILE A 1 474 ? -20.698 -11.700 -11.270 1.00 85.62 474 ILE A C 1
ATOM 3757 O O . ILE A 1 474 ? -19.604 -11.161 -11.432 1.00 85.62 474 ILE A O 1
ATOM 3761 N N . ARG A 1 475 ? -21.250 -12.475 -12.210 1.00 88.12 475 ARG A N 1
ATOM 3762 C CA . ARG A 1 475 ? -20.620 -12.745 -13.512 1.00 88.12 475 ARG A CA 1
ATOM 3763 C C . ARG A 1 475 ? -20.876 -11.606 -14.505 1.00 88.12 475 ARG A C 1
ATOM 3765 O O . ARG A 1 475 ? -21.433 -11.806 -15.583 1.00 88.12 475 ARG A O 1
ATOM 3772 N N . TYR A 1 476 ? -20.516 -10.405 -14.087 1.00 88.19 476 TYR A N 1
ATOM 3773 C CA . TYR A 1 476 ? -20.553 -9.183 -14.873 1.00 88.19 476 TYR A CA 1
ATOM 3774 C C . TYR A 1 476 ? -19.193 -8.510 -14.760 1.00 88.19 476 TYR A C 1
ATOM 3776 O O . TYR A 1 476 ? -18.532 -8.643 -13.736 1.00 88.19 476 TYR A O 1
ATOM 3784 N N . GLY A 1 477 ? -18.763 -7.812 -15.799 1.00 88.62 477 GLY A N 1
ATOM 3785 C CA . GLY A 1 477 ? -17.493 -7.105 -15.805 1.00 88.62 477 GLY A CA 1
ATOM 3786 C C . GLY A 1 477 ? -16.947 -6.954 -17.212 1.00 88.62 477 GLY A C 1
ATOM 3787 O O . GLY A 1 477 ? -17.493 -7.511 -18.175 1.00 88.62 477 GLY A O 1
ATOM 3788 N N . ASP A 1 478 ? -15.878 -6.180 -17.323 1.00 89.62 478 ASP A N 1
ATOM 3789 C CA . ASP A 1 478 ? -15.302 -5.860 -18.614 1.00 89.62 478 ASP A CA 1
ATOM 3790 C C . ASP A 1 478 ? -14.659 -7.087 -19.268 1.00 89.62 478 ASP A C 1
ATOM 3792 O O . ASP A 1 478 ? -14.135 -7.981 -18.601 1.00 89.62 478 ASP A O 1
ATOM 3796 N N . THR A 1 479 ? -14.725 -7.134 -20.597 1.00 90.31 479 THR A N 1
ATOM 3797 C CA . THR A 1 479 ? -14.281 -8.275 -21.399 1.00 90.31 479 THR A CA 1
ATOM 3798 C C . THR A 1 479 ? -13.349 -7.821 -22.512 1.00 90.31 479 THR A C 1
ATOM 3800 O O . THR A 1 479 ? -13.653 -6.859 -23.219 1.00 90.31 479 THR A O 1
ATOM 3803 N N . ARG A 1 480 ? -12.256 -8.555 -22.714 1.00 89.44 480 ARG A N 1
ATOM 3804 C CA . ARG A 1 480 ? -11.327 -8.378 -23.829 1.00 89.44 480 ARG A CA 1
ATOM 3805 C C . ARG A 1 480 ? -10.778 -9.733 -24.256 1.00 89.44 480 ARG A C 1
ATOM 3807 O O . ARG A 1 480 ? -10.375 -10.507 -23.402 1.00 89.44 480 ARG A O 1
ATOM 3814 N N . GLU A 1 481 ? -10.775 -10.004 -25.563 1.00 86.12 481 GLU A N 1
ATOM 3815 C CA . GLU A 1 481 ? -10.071 -11.158 -26.161 1.00 86.12 481 GLU A CA 1
ATOM 3816 C C . GLU A 1 481 ? -10.353 -12.496 -25.446 1.00 86.12 481 GLU A C 1
ATOM 3818 O O . GLU A 1 481 ? -9.447 -13.232 -25.083 1.00 86.12 481 GLU A O 1
ATOM 3823 N N . GLY A 1 482 ? -11.634 -12.792 -25.191 1.00 87.75 482 GLY A N 1
ATOM 3824 C CA . GLY A 1 482 ? -12.045 -14.042 -24.534 1.00 87.75 482 GLY A CA 1
ATOM 3825 C C . GLY A 1 482 ? -11.843 -14.071 -23.013 1.00 87.75 482 GLY A C 1
ATOM 3826 O O . GLY A 1 482 ? -12.219 -15.044 -22.367 1.00 87.75 482 GLY A O 1
ATOM 3827 N N . VAL A 1 483 ? -11.334 -12.998 -22.404 1.00 90.25 483 VAL A N 1
ATOM 3828 C CA . VAL A 1 483 ? -11.123 -12.882 -20.955 1.00 90.25 483 VAL A CA 1
ATOM 3829 C C . VAL A 1 483 ? -12.074 -11.856 -20.360 1.00 90.25 483 VAL A C 1
ATOM 3831 O O . VAL A 1 483 ? -12.183 -10.736 -20.857 1.00 90.25 483 VAL A O 1
ATOM 3834 N N . GLN A 1 484 ? -12.744 -12.208 -19.264 1.00 92.62 484 GLN A N 1
ATOM 3835 C CA . GLN A 1 484 ? -13.554 -11.275 -18.481 1.00 92.62 484 GLN A CA 1
ATOM 3836 C C . GLN A 1 484 ? -12.949 -11.061 -17.092 1.00 92.62 484 GLN A C 1
ATOM 3838 O O . GLN A 1 484 ? -12.750 -12.021 -16.348 1.00 92.62 484 GLN A O 1
ATOM 3843 N N . VAL A 1 485 ? -12.728 -9.799 -16.713 1.00 92.06 485 VAL A N 1
ATOM 3844 C CA . VAL A 1 485 ? -12.434 -9.424 -15.322 1.00 92.06 485 VAL A CA 1
ATOM 3845 C C . VAL A 1 485 ? -13.757 -9.119 -14.640 1.00 92.06 485 VAL A C 1
ATOM 3847 O O . VAL A 1 485 ? -14.479 -8.213 -15.049 1.00 92.06 485 VAL A O 1
ATOM 3850 N N . THR A 1 486 ? -14.105 -9.894 -13.621 1.00 89.25 486 THR A N 1
ATOM 3851 C CA . THR A 1 486 ? -15.446 -9.816 -13.021 1.00 89.25 486 THR A CA 1
ATOM 3852 C C . THR A 1 486 ? -15.557 -8.807 -11.890 1.00 89.25 486 THR A C 1
ATOM 3854 O O . THR A 1 486 ? -14.585 -8.499 -11.198 1.00 89.25 486 THR A O 1
ATOM 3857 N N . GLN A 1 487 ? -16.789 -8.359 -11.656 1.00 85.25 487 GLN A N 1
ATOM 3858 C CA . GLN A 1 487 ? -17.217 -7.612 -10.485 1.00 85.25 487 GLN A CA 1
ATOM 3859 C C . GLN A 1 487 ? -17.239 -8.526 -9.254 1.00 85.25 487 GLN A C 1
ATOM 3861 O O . GLN A 1 487 ? -18.269 -8.987 -8.753 1.00 85.25 487 GLN A O 1
ATOM 3866 N N . ALA A 1 488 ? -16.039 -8.817 -8.773 1.00 90.62 488 ALA A N 1
ATOM 3867 C CA . ALA A 1 488 ? -15.784 -9.242 -7.417 1.00 90.62 488 ALA A CA 1
ATOM 3868 C C . ALA A 1 488 ? -14.574 -8.485 -6.888 1.00 90.62 488 ALA A C 1
ATOM 3870 O O . ALA A 1 488 ? -13.663 -8.144 -7.641 1.00 90.62 488 ALA A O 1
ATOM 3871 N N . CYS A 1 489 ? -14.542 -8.263 -5.570 1.00 93.06 489 CYS A N 1
ATOM 3872 C CA . CYS A 1 489 ? -13.421 -7.577 -4.930 1.00 93.06 489 CYS A CA 1
ATOM 3873 C C . CYS A 1 489 ? -12.080 -8.170 -5.394 1.00 93.06 489 CYS A C 1
ATOM 3875 O O . CYS A 1 489 ? -11.873 -9.386 -5.328 1.00 93.06 489 CYS A O 1
ATOM 3877 N N . LEU A 1 490 ? -11.196 -7.285 -5.861 1.00 93.50 490 LEU A N 1
ATOM 3878 C CA . LEU A 1 490 ? -9.871 -7.619 -6.389 1.00 93.50 490 LEU A CA 1
ATOM 3879 C C . LEU A 1 490 ? -8.806 -7.730 -5.285 1.00 93.50 490 LEU A C 1
ATOM 3881 O O . LEU A 1 490 ? -7.658 -8.061 -5.569 1.00 93.50 490 LEU A O 1
ATOM 3885 N N . HIS A 1 491 ? -9.164 -7.383 -4.040 1.00 91.88 491 HIS A N 1
ATOM 3886 C CA . HIS A 1 491 ? -8.246 -7.280 -2.898 1.00 91.88 491 HIS A CA 1
ATOM 3887 C C . HIS A 1 491 ? -6.996 -6.439 -3.220 1.00 91.88 491 HIS A C 1
ATOM 3889 O O . HIS A 1 491 ? -5.890 -6.783 -2.813 1.00 91.88 491 HIS A O 1
ATOM 3895 N N . CYS A 1 492 ? -7.191 -5.352 -3.978 1.00 85.94 492 CYS A N 1
ATOM 3896 C CA . CYS A 1 492 ? -6.158 -4.493 -4.563 1.00 85.94 492 CYS A CA 1
ATOM 3897 C C . CYS A 1 492 ? -4.952 -4.274 -3.657 1.00 85.94 492 CYS A C 1
ATOM 3899 O O . CYS A 1 492 ? -5.177 -4.063 -2.475 1.00 85.94 492 CYS A O 1
ATOM 3901 N N . HIS A 1 493 ? -3.727 -4.259 -4.184 1.00 78.00 493 HIS A N 1
ATOM 3902 C CA . HIS A 1 493 ? -2.500 -3.927 -3.447 1.00 78.00 493 HIS A CA 1
ATOM 3903 C C . HIS A 1 493 ? -2.587 -2.540 -2.807 1.00 78.00 493 HIS A C 1
ATOM 3905 O O . HIS A 1 493 ? -2.286 -2.413 -1.625 1.00 78.00 493 HIS A O 1
ATOM 3911 N N . ASP A 1 494 ? -3.133 -1.561 -3.534 1.00 74.81 494 ASP A N 1
ATOM 3912 C CA . ASP A 1 494 ? -3.514 -0.245 -3.002 1.00 74.81 494 ASP A CA 1
ATOM 3913 C C . ASP A 1 494 ? -5.054 -0.088 -2.927 1.00 74.81 494 ASP A C 1
ATOM 3915 O O . ASP A 1 494 ? -5.707 0.192 -3.939 1.00 74.81 494 ASP A O 1
ATOM 3919 N N . PRO A 1 495 ? -5.685 -0.340 -1.763 1.00 79.44 495 PRO A N 1
ATOM 3920 C CA . PRO A 1 495 ? -7.132 -0.401 -1.610 1.00 79.44 495 PRO A CA 1
ATOM 3921 C C . PRO A 1 495 ? -7.705 0.961 -1.206 1.00 79.44 495 PRO A C 1
ATOM 3923 O O . PRO A 1 495 ? -7.918 1.251 -0.031 1.00 79.44 495 PRO A O 1
ATOM 3926 N N . ILE A 1 496 ? -8.067 1.776 -2.192 1.00 77.94 496 ILE A N 1
ATOM 3927 C CA . ILE A 1 496 ? -8.623 3.129 -1.976 1.00 77.94 496 ILE A CA 1
ATOM 3928 C C . ILE A 1 496 ? -9.889 3.111 -1.113 1.00 77.94 496 ILE A C 1
ATOM 3930 O O . ILE A 1 496 ? -10.113 4.007 -0.306 1.00 77.94 496 ILE A O 1
ATOM 3934 N N . CYS A 1 497 ? -10.678 2.039 -1.199 1.00 82.44 497 CYS A N 1
ATOM 3935 C CA . CYS A 1 497 ? -11.865 1.839 -0.370 1.00 82.44 497 CYS A CA 1
ATOM 3936 C C . CYS A 1 497 ? -11.592 1.816 1.149 1.00 82.44 497 CYS A C 1
ATOM 3938 O O . CYS A 1 497 ? -12.535 1.990 1.918 1.00 82.44 497 CYS A O 1
ATOM 3940 N N . MET A 1 498 ? -10.340 1.622 1.590 1.00 79.38 498 MET A N 1
ATOM 3941 C CA . MET A 1 498 ? -9.951 1.698 3.005 1.00 79.38 498 MET A CA 1
ATOM 3942 C C . MET A 1 498 ? -9.778 3.136 3.505 1.00 79.38 498 MET A C 1
ATOM 3944 O O . MET A 1 498 ? -10.016 3.406 4.679 1.00 79.38 498 MET A O 1
ATOM 3948 N N . ILE A 1 499 ? -9.402 4.056 2.616 1.00 72.06 499 ILE A N 1
ATOM 3949 C CA . ILE A 1 499 ? -9.036 5.441 2.938 1.00 72.06 499 ILE A CA 1
ATOM 3950 C C . ILE A 1 499 ? -10.162 6.225 3.634 1.00 72.06 499 ILE A C 1
ATOM 3952 O O . ILE A 1 499 ? -9.880 6.896 4.626 1.00 72.06 499 ILE A O 1
ATOM 3956 N N . PRO A 1 500 ? -11.425 6.181 3.170 1.00 69.44 500 PRO A N 1
ATOM 3957 C CA . PRO A 1 500 ? -12.470 7.048 3.704 1.00 69.44 500 PRO A CA 1
ATOM 3958 C C . PRO A 1 500 ? -13.216 6.431 4.897 1.00 69.44 500 PRO A C 1
ATOM 3960 O O . PRO A 1 500 ? -14.249 6.959 5.295 1.00 69.44 500 PRO A O 1
ATOM 3963 N N . CYS A 1 501 ? -12.792 5.274 5.424 1.00 69.19 501 CYS A N 1
ATOM 3964 C CA . CYS A 1 501 ? -13.546 4.592 6.472 1.00 69.19 501 CYS A CA 1
ATOM 3965 C C . CYS A 1 501 ? -13.344 5.273 7.838 1.00 69.19 501 CYS A C 1
ATOM 3967 O O . CYS A 1 501 ? -12.256 5.165 8.406 1.00 69.19 501 CYS A O 1
ATOM 3969 N N . PRO A 1 502 ? -14.383 5.899 8.427 1.00 59.56 502 PRO A N 1
ATOM 3970 C CA . PRO A 1 502 ? -14.224 6.668 9.659 1.00 59.56 502 PRO A CA 1
ATOM 3971 C C . PRO A 1 502 ? -13.999 5.787 10.893 1.00 59.56 502 PRO A C 1
ATOM 3973 O O . PRO A 1 502 ? -13.460 6.260 11.888 1.00 59.56 502 PRO A O 1
ATOM 3976 N N . THR A 1 503 ? -14.377 4.510 10.841 1.00 60.12 503 THR A N 1
ATOM 3977 C CA . THR A 1 503 ? -14.229 3.573 11.965 1.00 60.12 503 THR A CA 1
ATOM 3978 C C . THR A 1 503 ? -13.101 2.562 11.776 1.00 60.12 503 THR A C 1
ATOM 3980 O O . THR A 1 503 ? -12.873 1.736 12.655 1.00 60.12 503 THR A O 1
ATOM 3983 N N . GLY A 1 504 ? -12.417 2.573 10.624 1.00 62.94 504 GLY A N 1
ATOM 3984 C CA . GLY A 1 504 ? -11.444 1.533 10.270 1.00 62.94 504 GLY A CA 1
ATOM 3985 C C . GLY A 1 504 ? -12.062 0.139 10.080 1.00 62.94 504 GLY A C 1
ATOM 3986 O O . GLY A 1 504 ? -11.352 -0.862 10.123 1.00 62.94 504 GLY A O 1
ATOM 3987 N N . ALA A 1 505 ? -13.383 0.042 9.879 1.00 69.56 505 ALA A N 1
ATOM 3988 C CA . ALA A 1 505 ? -14.073 -1.236 9.698 1.00 69.56 505 ALA A CA 1
ATOM 3989 C C . ALA A 1 505 ? -13.546 -2.034 8.502 1.00 69.56 505 ALA A C 1
ATOM 3991 O O . ALA A 1 505 ? -13.405 -3.254 8.587 1.00 69.56 505 ALA A O 1
ATOM 3992 N N . ILE A 1 506 ? -13.229 -1.359 7.398 1.00 77.38 506 ILE A N 1
ATOM 3993 C CA . ILE A 1 506 ? -12.535 -1.974 6.268 1.00 77.38 506 ILE A CA 1
ATOM 3994 C C . ILE A 1 506 ? -11.022 -1.859 6.473 1.00 77.38 506 ILE A C 1
ATOM 3996 O O . ILE A 1 506 ? -10.485 -0.766 6.633 1.00 77.38 506 ILE A O 1
ATOM 4000 N N . HIS A 1 507 ? -10.335 -2.995 6.479 1.00 71.38 507 HIS A N 1
ATOM 4001 C CA . HIS A 1 507 ? -8.901 -3.076 6.752 1.00 71.38 507 HIS A CA 1
ATOM 4002 C C . HIS A 1 507 ? -8.281 -4.253 5.998 1.00 71.38 507 HIS A C 1
ATOM 4004 O O . HIS A 1 507 ? -8.998 -5.100 5.462 1.00 71.38 507 HIS A O 1
ATOM 4010 N N . ARG A 1 508 ? -6.948 -4.301 5.931 1.00 76.69 508 ARG A N 1
ATOM 4011 C CA . ARG A 1 508 ? -6.217 -5.453 5.398 1.00 76.69 508 ARG A CA 1
ATOM 4012 C C . ARG A 1 508 ? -5.723 -6.324 6.547 1.00 76.69 508 ARG A C 1
ATOM 4014 O O . ARG A 1 508 ? -5.156 -5.802 7.502 1.00 76.69 508 ARG A O 1
ATOM 4021 N N . GLU A 1 509 ? -5.953 -7.623 6.425 1.00 72.94 509 GLU A N 1
ATOM 4022 C CA . GLU A 1 509 ? -5.427 -8.655 7.318 1.00 72.94 509 GLU A CA 1
ATOM 4023 C C . GLU A 1 509 ? -3.964 -8.982 6.976 1.00 72.94 509 GLU A C 1
ATOM 4025 O O . GLU A 1 509 ? -3.503 -8.730 5.860 1.00 72.94 509 GLU A O 1
ATOM 4030 N N . ASP A 1 510 ? -3.256 -9.644 7.893 1.00 64.50 510 ASP A N 1
ATOM 4031 C CA . ASP A 1 510 ? -1.877 -10.116 7.675 1.00 64.50 510 ASP A CA 1
ATOM 4032 C C . ASP A 1 510 ? -1.725 -11.027 6.452 1.00 64.50 510 ASP A C 1
ATOM 4034 O O . ASP A 1 510 ? -0.660 -11.087 5.839 1.00 64.50 510 ASP A O 1
ATOM 4038 N N . SER A 1 511 ? -2.784 -11.769 6.111 1.00 70.38 511 SER A N 1
ATOM 4039 C CA . SER A 1 511 ? -2.845 -12.640 4.932 1.00 70.38 511 SER A CA 1
ATOM 4040 C C . SER A 1 511 ? -2.830 -11.858 3.614 1.00 70.38 511 SER A C 1
ATOM 4042 O O . SER A 1 511 ? -2.732 -12.460 2.548 1.00 70.38 511 SER A O 1
ATOM 4044 N N . GLY A 1 512 ? -2.948 -10.529 3.669 1.00 75.00 512 GLY A N 1
ATOM 4045 C CA . GLY A 1 512 ? -3.053 -9.651 2.511 1.00 75.00 512 GLY A CA 1
ATOM 4046 C C . GLY A 1 512 ? -4.497 -9.378 2.086 1.00 75.00 512 GLY A C 1
ATOM 4047 O O . GLY A 1 512 ? -4.736 -8.533 1.225 1.00 75.00 512 GLY A O 1
ATOM 4048 N N . GLU A 1 513 ? -5.486 -10.031 2.690 1.00 83.25 513 GLU A N 1
ATOM 4049 C CA . GLU A 1 513 ? -6.890 -9.878 2.318 1.00 83.25 513 GLU A CA 1
ATOM 4050 C C . GLU A 1 513 ? -7.465 -8.574 2.875 1.00 83.25 513 GLU A C 1
ATOM 4052 O O . GLU A 1 513 ? -7.469 -8.341 4.079 1.00 83.25 513 GLU A O 1
ATOM 4057 N N . VAL A 1 514 ? -8.026 -7.724 2.012 1.00 86.19 514 VAL A N 1
ATOM 4058 C CA . VAL A 1 514 ? -8.904 -6.640 2.481 1.00 86.19 514 VAL A CA 1
ATOM 4059 C C . VAL A 1 514 ? -10.208 -7.264 2.980 1.00 86.19 514 VAL A C 1
ATOM 4061 O O . VAL A 1 514 ? -10.809 -8.051 2.250 1.00 86.19 514 VAL A O 1
ATOM 4064 N N . VAL A 1 515 ? -10.689 -6.911 4.165 1.00 84.88 515 VAL A N 1
ATOM 4065 C CA . VAL A 1 515 ? -11.922 -7.436 4.775 1.00 84.88 515 VAL A CA 1
ATOM 4066 C C . VAL A 1 515 ? -12.718 -6.311 5.430 1.00 84.88 515 VAL A C 1
ATOM 4068 O O . VAL A 1 515 ? -12.196 -5.225 5.664 1.00 84.88 515 VAL A O 1
ATOM 4071 N N . ILE A 1 516 ? -14.000 -6.560 5.695 1.00 82.12 516 ILE A N 1
ATOM 4072 C CA . ILE A 1 516 ? -14.870 -5.640 6.433 1.00 82.12 516 ILE A CA 1
ATOM 4073 C C . ILE A 1 516 ? -15.208 -6.296 7.766 1.00 82.12 516 ILE A C 1
ATOM 4075 O O . ILE A 1 516 ? -15.722 -7.414 7.793 1.00 82.12 516 ILE A O 1
ATOM 4079 N N . ASN A 1 517 ? -14.916 -5.601 8.861 1.00 73.88 517 ASN A N 1
ATOM 4080 C CA . ASN A 1 517 ? -15.392 -5.975 10.178 1.00 73.88 517 ASN A CA 1
ATOM 4081 C C . ASN A 1 517 ? -16.830 -5.481 10.358 1.00 73.88 517 ASN A C 1
ATOM 4083 O O . ASN A 1 517 ? -17.087 -4.284 10.496 1.00 73.88 517 ASN A O 1
ATOM 4087 N N . ASP A 1 518 ? -17.769 -6.421 10.378 1.00 72.75 518 ASP A N 1
ATOM 4088 C CA . ASP A 1 518 ? -19.185 -6.119 10.555 1.00 72.75 518 ASP A CA 1
ATOM 4089 C C . ASP A 1 518 ? -19.488 -5.462 11.913 1.00 72.75 518 ASP A C 1
ATOM 4091 O O . ASP A 1 518 ? -20.460 -4.716 11.991 1.00 72.75 518 ASP A O 1
ATOM 4095 N N . SER A 1 519 ? -18.701 -5.701 12.973 1.00 66.88 519 SER A N 1
ATOM 4096 C CA . SER A 1 519 ? -18.986 -5.143 14.306 1.00 66.88 519 SER A CA 1
ATOM 4097 C C . SER A 1 519 ? -18.679 -3.650 14.415 1.00 66.88 519 SER A C 1
ATOM 4099 O O . SER A 1 519 ? -19.360 -2.949 15.157 1.00 66.88 519 SER A O 1
ATOM 4101 N N . THR A 1 520 ? -17.704 -3.154 13.651 1.00 62.75 520 THR A N 1
ATOM 4102 C CA . THR A 1 520 ? -17.301 -1.738 13.637 1.00 62.75 520 THR A CA 1
ATOM 4103 C C . THR A 1 520 ? -17.837 -0.979 12.420 1.00 62.75 520 THR A C 1
ATOM 4105 O O . THR A 1 520 ? -17.663 0.237 12.310 1.00 62.75 520 THR A O 1
ATOM 4108 N N . CYS A 1 521 ? -18.498 -1.668 11.482 1.00 72.25 521 CYS A N 1
ATOM 4109 C CA . CYS A 1 521 ? -19.118 -1.044 10.319 1.00 72.25 521 CYS A CA 1
ATOM 4110 C C . CYS A 1 521 ? -20.414 -0.313 10.709 1.00 72.25 521 CYS A C 1
ATOM 4112 O O . CYS A 1 521 ? -21.432 -0.935 11.022 1.00 72.25 521 CYS A O 1
ATOM 4114 N N . ILE A 1 522 ? -20.386 1.017 10.605 1.00 73.75 522 ILE A N 1
ATOM 4115 C CA . ILE A 1 522 ? -21.536 1.897 10.880 1.00 73.75 522 ILE A CA 1
ATOM 4116 C C . ILE A 1 522 ? -22.463 2.104 9.675 1.00 73.75 522 ILE A C 1
ATOM 4118 O O . ILE A 1 522 ? -23.469 2.789 9.786 1.00 73.75 522 ILE A O 1
ATOM 4122 N N . GLY A 1 523 ? -22.136 1.535 8.510 1.00 80.38 523 GLY A N 1
ATOM 4123 C CA . GLY A 1 523 ? -23.004 1.634 7.332 1.00 80.38 523 GLY A CA 1
ATOM 4124 C C . GLY A 1 523 ? -22.922 2.946 6.543 1.00 80.38 523 GLY A C 1
ATOM 4125 O O . GLY A 1 523 ? -23.740 3.156 5.656 1.00 80.38 523 GLY A O 1
ATOM 4126 N N . CYS A 1 524 ? -21.911 3.786 6.785 1.00 78.88 524 CYS A N 1
ATOM 4127 C CA . CYS A 1 524 ? -21.727 5.109 6.161 1.00 78.88 524 CYS A CA 1
ATOM 4128 C C . CYS A 1 524 ? -21.500 5.126 4.636 1.00 78.88 524 CYS A C 1
ATOM 4130 O O . CYS A 1 524 ? -21.325 6.197 4.076 1.00 78.88 524 CYS A O 1
ATOM 4132 N N . SER A 1 525 ? -21.444 3.961 3.978 1.00 84.75 525 SER A N 1
ATOM 4133 C CA . SER A 1 525 ? -21.236 3.760 2.531 1.00 84.75 525 SER A CA 1
ATOM 4134 C C . SER A 1 525 ? -19.971 4.361 1.897 1.00 84.75 525 SER A C 1
ATOM 4136 O O . SER A 1 525 ? -19.686 4.042 0.744 1.00 84.75 525 SER A O 1
ATOM 4138 N N . SER A 1 526 ? -19.125 5.088 2.636 1.00 81.19 526 SER A N 1
ATOM 4139 C CA . SER A 1 526 ? -17.924 5.739 2.089 1.00 81.19 526 SER A CA 1
ATOM 4140 C C . SER A 1 526 ? -16.996 4.776 1.343 1.00 81.19 526 SER A C 1
ATOM 4142 O O . SER A 1 526 ? -16.498 5.104 0.270 1.00 81.19 526 SER A O 1
ATOM 4144 N N . CYS A 1 527 ? -16.787 3.562 1.864 1.00 82.19 527 CYS A N 1
ATOM 4145 C CA . CYS A 1 527 ? -15.968 2.550 1.190 1.00 82.19 527 CYS A CA 1
ATOM 4146 C C . CYS A 1 527 ? -16.577 2.065 -0.137 1.00 82.19 527 CYS A C 1
ATOM 4148 O O . CYS A 1 527 ? -15.826 1.793 -1.071 1.00 82.19 527 CYS A O 1
ATOM 4150 N N . ALA A 1 528 ? -17.910 1.988 -0.229 1.00 88.62 528 ALA A N 1
ATOM 4151 C CA . ALA A 1 528 ? -18.616 1.588 -1.439 1.00 88.62 528 ALA A CA 1
ATOM 4152 C C . ALA A 1 528 ? -18.489 2.659 -2.522 1.00 88.62 528 ALA A C 1
ATOM 4154 O O . ALA A 1 528 ? -18.016 2.354 -3.611 1.00 88.62 528 ALA A O 1
ATOM 4155 N N . SER A 1 529 ? -18.767 3.918 -2.176 1.00 83.62 529 SER A N 1
ATOM 4156 C CA . SER A 1 529 ? -18.639 5.058 -3.093 1.00 83.62 529 SER A CA 1
ATOM 4157 C C . SER A 1 529 ? -17.204 5.291 -3.582 1.00 83.62 529 SER A C 1
ATOM 4159 O O . SER A 1 529 ? -16.998 5.854 -4.648 1.00 83.62 529 SER A O 1
ATOM 4161 N N . ASN A 1 530 ? -16.201 4.862 -2.809 1.00 80.94 530 ASN A N 1
ATOM 4162 C CA . ASN A 1 530 ? -14.786 5.007 -3.162 1.00 80.94 530 ASN A CA 1
ATOM 4163 C C . ASN A 1 530 ? -14.188 3.766 -3.843 1.00 80.94 530 ASN A C 1
ATOM 4165 O O . ASN A 1 530 ? -12.997 3.758 -4.154 1.00 80.94 530 ASN A O 1
ATOM 4169 N N . CYS A 1 531 ? -14.955 2.691 -4.048 1.00 86.69 531 CYS A N 1
ATOM 4170 C CA . CYS A 1 531 ? -14.459 1.536 -4.785 1.00 86.69 531 CYS A CA 1
ATOM 4171 C C . CYS A 1 531 ? -14.513 1.837 -6.291 1.00 86.69 531 CYS A C 1
ATOM 4173 O O . CYS A 1 531 ? -15.608 1.889 -6.836 1.00 86.69 531 CYS A O 1
ATOM 4175 N N . PRO A 1 532 ? -13.378 1.942 -7.008 1.00 82.25 532 PRO A N 1
ATOM 4176 C CA . PRO A 1 532 ? -13.391 2.295 -8.434 1.00 82.25 532 PRO A CA 1
ATOM 4177 C C . PRO A 1 532 ? -13.916 1.167 -9.341 1.00 82.25 532 PRO A C 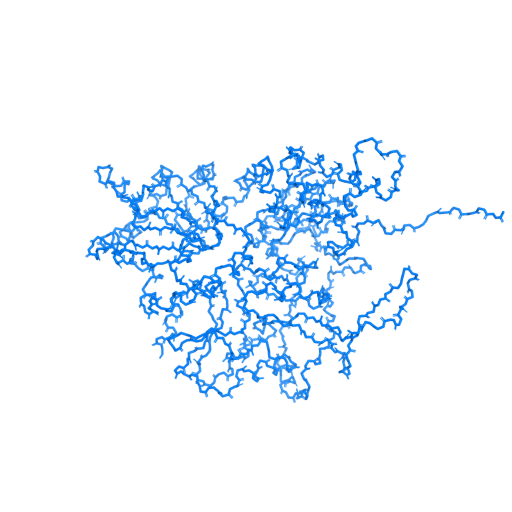1
ATOM 4179 O O . PRO A 1 532 ? -13.953 1.313 -10.554 1.00 82.25 532 PRO A O 1
ATOM 4182 N N . TYR A 1 533 ? -14.279 0.025 -8.758 1.00 87.62 533 TYR A N 1
ATOM 4183 C CA . TYR A 1 533 ? -14.745 -1.167 -9.465 1.00 87.62 533 TYR A CA 1
ATOM 4184 C C . TYR A 1 533 ? -16.180 -1.552 -9.080 1.00 87.62 533 TYR A C 1
ATOM 4186 O O . TYR A 1 533 ? -16.630 -2.632 -9.457 1.00 87.62 533 TYR A O 1
ATOM 4194 N N . ASP A 1 534 ? -16.842 -0.753 -8.232 1.00 87.62 534 ASP A N 1
ATOM 4195 C CA . ASP A 1 534 ? -18.187 -1.024 -7.699 1.00 87.62 534 ASP A CA 1
ATOM 4196 C C . ASP A 1 534 ? -18.337 -2.403 -7.021 1.00 87.62 534 ASP A C 1
ATOM 4198 O O . ASP A 1 534 ? -19.411 -3.000 -6.929 1.00 87.62 534 ASP A O 1
ATOM 4202 N N . ASN A 1 535 ? -17.227 -2.921 -6.491 1.00 91.81 535 ASN A N 1
ATOM 4203 C CA . ASN A 1 535 ? -17.128 -4.266 -5.919 1.00 91.81 535 ASN A CA 1
ATOM 4204 C C . ASN A 1 535 ? -17.578 -4.362 -4.451 1.00 91.81 535 ASN A C 1
ATOM 4206 O O . ASN A 1 535 ? -17.434 -5.419 -3.826 1.00 91.81 535 ASN A O 1
ATOM 4210 N N . ILE A 1 536 ? -18.064 -3.260 -3.881 1.00 91.38 536 ILE A N 1
ATOM 4211 C CA . ILE A 1 536 ? -18.569 -3.180 -2.511 1.00 91.38 536 ILE A CA 1
ATOM 4212 C C . ILE A 1 536 ? -20.029 -2.753 -2.585 1.00 91.38 536 ILE A C 1
ATOM 4214 O O . ILE A 1 536 ? -20.350 -1.717 -3.155 1.00 91.38 536 ILE A O 1
ATOM 4218 N N . GLN A 1 537 ? -20.903 -3.555 -1.993 1.00 88.38 537 GLN A N 1
ATOM 4219 C CA . GLN A 1 537 ? -22.346 -3.343 -2.018 1.00 88.38 537 GLN A CA 1
ATOM 4220 C C . GLN A 1 537 ? -22.843 -2.981 -0.618 1.00 88.38 537 GLN A C 1
ATOM 4222 O O . GLN A 1 537 ? -22.278 -3.426 0.381 1.00 88.38 537 GLN A O 1
ATOM 4227 N N . MET A 1 538 ? -23.898 -2.175 -0.530 1.00 87.50 538 MET A N 1
ATOM 4228 C CA . MET A 1 538 ? -24.555 -1.860 0.740 1.00 87.50 538 MET A CA 1
ATOM 4229 C C . MET A 1 538 ? -25.780 -2.743 0.896 1.00 87.50 538 MET A C 1
ATOM 4231 O O . MET A 1 538 ? -26.686 -2.698 0.066 1.00 87.50 538 MET A O 1
ATOM 4235 N N . VAL A 1 539 ? -25.813 -3.530 1.963 1.00 82.25 539 VAL A N 1
ATOM 4236 C CA . VAL A 1 539 ? -26.831 -4.560 2.150 1.00 82.25 539 VAL A CA 1
ATOM 4237 C C . VAL A 1 539 ? -27.495 -4.486 3.508 1.00 82.25 539 VAL A C 1
ATOM 4239 O O . VAL A 1 539 ? -26.863 -4.126 4.500 1.00 82.25 539 VAL A O 1
ATOM 4242 N N . GLU A 1 540 ? -28.781 -4.814 3.536 1.00 80.31 540 GLU A N 1
ATOM 4243 C CA . GLU A 1 540 ? -29.611 -4.743 4.733 1.00 80.31 540 GLU A CA 1
ATOM 4244 C C . GLU A 1 540 ? -29.196 -5.789 5.768 1.00 80.31 540 GLU A C 1
ATOM 4246 O O . GLU A 1 540 ? -28.960 -6.957 5.454 1.00 80.31 540 GLU A O 1
ATOM 4251 N N . ILE A 1 541 ? -29.133 -5.367 7.028 1.00 73.31 541 ILE A N 1
ATOM 4252 C CA . ILE A 1 541 ? -28.852 -6.241 8.158 1.00 73.31 541 ILE A CA 1
ATOM 4253 C C . ILE A 1 541 ? -30.168 -6.680 8.780 1.00 73.31 541 ILE A C 1
ATOM 4255 O O . ILE A 1 541 ? -30.963 -5.869 9.257 1.00 73.31 541 ILE A O 1
ATOM 4259 N N . ARG A 1 542 ? -30.374 -7.996 8.795 1.00 69.31 542 ARG A N 1
ATOM 4260 C CA . ARG A 1 542 ? -31.521 -8.648 9.429 1.00 69.31 542 ARG A CA 1
ATOM 4261 C C . ARG A 1 542 ? -31.110 -9.339 10.721 1.00 69.31 542 ARG A C 1
ATOM 4263 O O . ARG A 1 542 ? -29.927 -9.564 10.959 1.00 69.31 542 ARG A O 1
ATOM 4270 N N . ASP A 1 543 ? -32.060 -9.607 11.605 1.00 63.84 543 ASP A N 1
ATOM 4271 C CA . ASP A 1 543 ? -31.824 -10.356 12.837 1.00 63.84 543 ASP A CA 1
ATOM 4272 C C . ASP A 1 543 ? -31.960 -11.882 12.627 1.00 63.84 543 ASP A C 1
ATOM 4274 O O . ASP A 1 543 ? -32.148 -12.391 11.521 1.00 63.84 543 ASP A O 1
ATOM 4278 N N . LYS A 1 544 ? -31.866 -12.653 13.717 1.00 60.22 544 LYS A N 1
ATOM 4279 C CA . LYS A 1 544 ? -31.995 -14.122 13.685 1.00 60.22 544 LYS A CA 1
ATOM 4280 C C . LYS A 1 544 ? -33.392 -14.628 13.280 1.00 60.22 544 LYS A C 1
ATOM 4282 O O . LYS A 1 544 ? -33.513 -15.824 13.019 1.00 60.22 544 LYS A O 1
ATOM 4287 N N . HIS A 1 545 ? -34.402 -13.760 13.273 1.00 62.22 545 HIS A N 1
ATOM 4288 C CA . HIS A 1 545 ? -35.777 -14.034 12.850 1.00 62.22 545 HIS A CA 1
ATOM 4289 C C . HIS A 1 545 ? -36.099 -13.402 11.489 1.00 62.22 545 HIS A C 1
ATOM 4291 O O . HIS A 1 545 ? -37.261 -13.391 11.094 1.00 62.22 545 HIS A O 1
ATOM 4297 N N . ASP A 1 546 ? -35.076 -12.918 10.777 1.00 63.91 546 ASP A N 1
ATOM 4298 C CA . ASP A 1 546 ? -35.181 -12.317 9.449 1.00 63.91 546 ASP A CA 1
ATOM 4299 C C . ASP A 1 546 ? -35.888 -10.948 9.413 1.00 63.91 546 ASP A C 1
ATOM 4301 O O . ASP A 1 546 ? -36.349 -10.489 8.363 1.00 63.91 546 ASP A O 1
ATOM 4305 N N . LEU A 1 547 ? -35.945 -10.260 10.559 1.00 63.69 547 LEU A N 1
ATOM 4306 C CA . LEU A 1 547 ? -36.502 -8.913 10.670 1.00 63.69 547 LEU A CA 1
ATOM 4307 C C . LEU A 1 547 ? -35.433 -7.855 10.352 1.00 63.69 547 LEU A C 1
ATOM 4309 O O . LEU A 1 547 ? -34.309 -7.980 10.850 1.00 63.69 547 LEU A O 1
ATOM 4313 N N . PRO A 1 548 ? -35.749 -6.808 9.562 1.00 65.81 548 PRO A N 1
ATOM 4314 C CA . PRO A 1 548 ? -34.839 -5.689 9.339 1.00 65.81 548 PRO A CA 1
ATOM 4315 C C . PRO A 1 548 ? -34.476 -5.008 10.659 1.00 65.81 548 PRO A C 1
ATOM 4317 O O . PRO A 1 548 ? -35.346 -4.763 11.496 1.00 65.81 548 PRO A O 1
ATOM 4320 N N . GLN A 1 549 ? -33.196 -4.698 10.846 1.00 65.50 549 GLN A N 1
ATOM 4321 C CA . GLN A 1 549 ? -32.754 -3.879 11.971 1.00 65.50 549 GLN A CA 1
ATOM 4322 C C . GLN A 1 549 ? -32.856 -2.403 11.596 1.00 65.50 549 GLN A C 1
ATOM 4324 O O . GLN A 1 549 ? -32.583 -2.045 10.455 1.00 65.50 549 GLN A O 1
ATOM 4329 N N . PHE A 1 550 ? -33.209 -1.549 12.551 1.00 65.44 550 PHE A N 1
ATOM 4330 C CA . PHE A 1 550 ? -33.265 -0.100 12.364 1.00 65.44 550 PHE A CA 1
ATOM 4331 C C . PHE A 1 550 ? -32.205 0.569 13.248 1.00 65.44 550 PHE A C 1
ATOM 4333 O O . PHE A 1 550 ? -31.926 0.057 14.339 1.00 65.44 550 PHE A O 1
ATOM 4340 N N . PRO A 1 551 ? -31.587 1.675 12.802 1.00 59.19 551 PRO A N 1
ATOM 4341 C CA . PRO A 1 551 ? -30.693 2.462 13.645 1.00 59.19 551 PRO A CA 1
ATOM 4342 C C . PRO A 1 551 ? -31.417 2.921 14.917 1.00 59.19 551 PRO A C 1
ATOM 4344 O O . PRO A 1 551 ? -32.525 3.447 14.842 1.00 59.19 551 PRO A O 1
ATOM 4347 N N . VAL A 1 552 ? -30.795 2.715 16.081 1.00 55.09 552 VAL A N 1
ATOM 4348 C CA . VAL A 1 552 ? -31.305 3.205 17.369 1.00 55.09 552 VAL A CA 1
ATOM 4349 C C . VAL A 1 552 ? -30.614 4.532 17.671 1.00 55.09 552 VAL A C 1
ATOM 4351 O O . VAL A 1 552 ? -29.390 4.566 17.782 1.00 55.09 552 VAL A O 1
ATOM 4354 N N . HIS A 1 553 ? -31.378 5.614 17.808 1.00 51.72 553 HIS A N 1
ATOM 4355 C CA . HIS A 1 553 ? -30.873 6.877 18.345 1.00 51.72 553 HIS A CA 1
ATOM 4356 C C . HIS A 1 553 ? -31.098 6.891 19.861 1.00 51.72 553 HIS A C 1
ATOM 4358 O O . HIS A 1 553 ? -32.233 6.801 20.328 1.00 51.72 553 HIS A O 1
ATOM 4364 N N . THR A 1 554 ? -30.024 6.967 20.640 1.00 44.75 554 THR A N 1
ATOM 4365 C CA . THR A 1 554 ? -30.075 7.298 22.071 1.00 44.75 554 THR A CA 1
ATOM 4366 C C . THR A 1 554 ? -30.070 8.814 22.220 1.00 44.75 554 THR A C 1
ATOM 4368 O O . THR A 1 554 ? -29.214 9.467 21.625 1.00 44.75 554 THR A O 1
ATOM 4371 N N . THR A 1 555 ? -31.025 9.374 22.964 1.00 42.00 555 THR A N 1
ATOM 4372 C CA . THR A 1 555 ? -30.976 10.793 23.352 1.00 42.00 555 THR A CA 1
ATOM 4373 C C . THR A 1 555 ? -29.893 11.015 24.409 1.00 42.00 555 THR A C 1
ATOM 4375 O O . THR A 1 555 ? -29.432 10.059 25.038 1.00 42.00 555 THR A O 1
ATOM 4378 N N . ASP A 1 556 ? -29.504 12.276 24.620 1.00 43.25 556 ASP A N 1
ATOM 4379 C CA . ASP A 1 556 ? -28.501 12.689 25.619 1.00 43.25 556 ASP A CA 1
ATOM 4380 C C . ASP A 1 556 ? -28.831 12.223 27.056 1.00 43.25 556 ASP A C 1
ATOM 4382 O O . ASP A 1 556 ? -27.941 12.119 27.897 1.00 43.25 556 ASP A O 1
ATOM 4386 N N . ASP A 1 557 ? -30.089 11.856 27.319 1.00 44.22 557 ASP A N 1
ATOM 4387 C CA . ASP A 1 557 ? -30.583 11.375 28.615 1.00 44.22 557 ASP A CA 1
ATOM 4388 C C . ASP A 1 557 ? -30.466 9.845 28.797 1.00 44.22 557 ASP A C 1
ATOM 4390 O O . ASP A 1 557 ? -30.900 9.293 29.809 1.00 44.22 557 ASP A O 1
ATOM 4394 N N . GLY A 1 558 ? -29.909 9.124 27.815 1.00 41.09 558 GLY A N 1
ATOM 4395 C CA . GLY A 1 558 ? -29.766 7.663 27.853 1.00 41.09 558 GLY A CA 1
ATOM 4396 C C . GLY A 1 558 ? -31.066 6.885 27.602 1.00 41.09 558 GLY A C 1
ATOM 4397 O O . GLY A 1 558 ? -31.059 5.650 27.630 1.00 41.09 558 GLY A O 1
ATOM 4398 N N . GLU A 1 559 ? -32.175 7.569 27.310 1.00 39.00 559 GLU A N 1
ATOM 4399 C CA . GLU A 1 559 ? -33.404 6.928 26.846 1.00 39.00 559 GLU A CA 1
ATOM 4400 C C . GLU A 1 559 ? -33.281 6.556 25.356 1.00 39.00 559 GLU A C 1
ATOM 4402 O O . GLU A 1 559 ? -32.786 7.314 24.515 1.00 39.00 559 GLU A O 1
ATOM 4407 N N . ARG A 1 560 ? -33.710 5.336 25.004 1.00 39.81 560 ARG A N 1
ATOM 4408 C CA . ARG A 1 560 ? -33.841 4.930 23.600 1.00 39.81 560 ARG A CA 1
ATOM 4409 C C . ARG A 1 560 ? -34.928 5.793 22.975 1.00 39.81 560 ARG A C 1
ATOM 4411 O O . ARG A 1 560 ? -36.084 5.671 23.366 1.00 39.81 560 ARG A O 1
ATOM 4418 N N . SER A 1 561 ? -34.585 6.621 21.993 1.00 42.19 561 SER A N 1
ATOM 4419 C CA . SER A 1 561 ? -35.622 7.241 21.181 1.00 42.19 561 SER A CA 1
ATOM 4420 C C . SER A 1 561 ? -36.200 6.179 20.246 1.00 42.19 561 SER A C 1
ATOM 4422 O O . SER A 1 561 ? -35.471 5.522 19.500 1.00 42.19 561 SER A O 1
ATOM 4424 N N . ASP A 1 562 ? -37.522 6.024 20.264 1.00 42.38 562 ASP A N 1
ATOM 4425 C CA . ASP A 1 562 ? -38.274 5.209 19.299 1.00 42.38 562 ASP A CA 1
ATOM 4426 C C . ASP A 1 562 ? -38.360 5.892 17.915 1.00 42.38 562 ASP A C 1
ATOM 4428 O O . ASP A 1 562 ? -39.257 5.619 17.115 1.00 42.38 562 ASP A O 1
ATOM 4432 N N . VAL A 1 563 ? -37.444 6.822 17.617 1.00 42.56 563 VAL A N 1
ATOM 4433 C CA . VAL A 1 563 ? -37.364 7.494 16.322 1.00 42.56 563 VAL A CA 1
ATOM 4434 C C . VAL A 1 563 ? -36.665 6.545 15.356 1.00 42.56 563 VAL A C 1
ATOM 4436 O O . VAL A 1 563 ? -35.445 6.545 15.200 1.00 42.56 563 VAL A O 1
ATOM 4439 N N . PHE A 1 564 ? -37.463 5.692 14.721 1.00 47.75 564 PHE A N 1
ATOM 4440 C CA . PHE A 1 564 ? -37.023 4.870 13.605 1.00 47.75 564 PHE A CA 1
ATOM 4441 C C . PHE A 1 564 ? -36.608 5.792 12.453 1.00 47.75 564 PHE A C 1
ATOM 4443 O O . PHE A 1 564 ? -37.438 6.499 11.883 1.00 47.75 564 PHE A O 1
ATOM 4450 N N . SER A 1 565 ? -35.324 5.790 12.100 1.00 49.31 565 SER A N 1
ATOM 4451 C CA . SER A 1 565 ? -34.878 6.352 10.823 1.00 49.31 565 SER A CA 1
ATOM 4452 C C . SER A 1 565 ? -35.544 5.592 9.672 1.00 49.31 565 SER A C 1
ATOM 4454 O O . SER A 1 565 ? -35.769 4.380 9.753 1.00 49.31 565 SER A O 1
ATOM 4456 N N . GLU A 1 566 ? -35.899 6.301 8.598 1.00 47.91 566 GLU A N 1
ATOM 4457 C CA . GLU A 1 566 ? -36.506 5.691 7.414 1.00 47.91 566 GLU A CA 1
ATOM 4458 C C . GLU A 1 566 ? -35.502 4.753 6.724 1.00 47.91 566 GLU A C 1
ATOM 4460 O O . GLU A 1 566 ? -34.643 5.176 5.953 1.00 47.91 566 GLU A O 1
ATOM 4465 N N . GLY A 1 567 ? -35.615 3.453 7.001 1.00 60.81 567 GLY A N 1
ATOM 4466 C CA . GLY A 1 567 ? -34.912 2.397 6.274 1.00 60.81 567 GLY A CA 1
ATOM 4467 C C . GLY A 1 567 ? -34.177 1.398 7.165 1.00 60.81 567 GLY A C 1
ATOM 4468 O O . GLY A 1 567 ? -33.716 1.708 8.260 1.00 60.81 567 GLY A O 1
ATOM 4469 N N . ALA A 1 568 ? -34.059 0.165 6.671 1.00 69.06 568 ALA A N 1
ATOM 4470 C CA . ALA A 1 568 ? -33.271 -0.868 7.328 1.00 69.06 568 ALA A CA 1
ATOM 4471 C C . ALA A 1 568 ? -31.787 -0.469 7.388 1.00 69.06 568 ALA A C 1
ATOM 4473 O O . ALA A 1 568 ? -31.238 0.069 6.424 1.00 69.06 568 ALA A O 1
ATOM 4474 N N . LEU A 1 569 ? -31.122 -0.787 8.498 1.00 74.19 569 LEU A N 1
ATOM 4475 C CA . LEU A 1 569 ? -29.688 -0.620 8.688 1.00 74.19 569 LEU A CA 1
ATOM 4476 C C . LEU A 1 569 ? -28.945 -1.373 7.582 1.00 74.19 569 LEU A C 1
ATOM 4478 O O . LEU A 1 569 ? -29.072 -2.593 7.461 1.00 74.19 569 LEU A O 1
ATOM 4482 N N . LYS A 1 570 ? -28.138 -0.656 6.797 1.00 82.62 570 LYS A N 1
ATOM 4483 C CA . LYS A 1 570 ? -27.297 -1.247 5.752 1.00 82.62 570 LYS A CA 1
ATOM 4484 C C . LYS A 1 570 ? -25.839 -1.275 6.186 1.00 82.62 570 LYS A C 1
ATOM 4486 O O . LYS A 1 570 ? -25.345 -0.309 6.755 1.00 82.62 570 LYS A O 1
ATOM 4491 N N . ARG A 1 571 ? -25.116 -2.350 5.873 1.00 85.31 571 ARG A N 1
ATOM 4492 C CA . ARG A 1 571 ? -23.652 -2.416 6.012 1.00 85.31 571 ARG A CA 1
ATOM 4493 C C . ARG A 1 571 ? -23.001 -2.813 4.702 1.00 85.31 571 ARG A C 1
ATOM 4495 O O . ARG A 1 571 ? -23.625 -3.417 3.834 1.00 85.31 571 ARG A O 1
ATOM 4502 N N . ALA A 1 572 ? -21.732 -2.457 4.570 1.00 88.94 572 ALA A N 1
ATOM 4503 C CA . ALA A 1 572 ? -20.954 -2.790 3.393 1.00 88.94 572 ALA A CA 1
ATOM 4504 C C . ALA A 1 572 ? -20.657 -4.300 3.337 1.00 88.94 572 ALA A C 1
ATOM 4506 O O . ALA A 1 572 ? -20.380 -4.941 4.350 1.00 88.94 572 ALA A O 1
ATOM 4507 N N . THR A 1 573 ? -20.705 -4.875 2.140 1.00 88.19 573 THR A N 1
ATOM 4508 C CA . THR A 1 573 ? -20.358 -6.268 1.846 1.00 88.19 573 THR A CA 1
ATOM 4509 C C . THR A 1 573 ? -19.473 -6.319 0.614 1.00 88.19 573 THR A C 1
ATOM 4511 O O . THR A 1 573 ? -19.612 -5.519 -0.308 1.00 88.19 573 THR A O 1
ATOM 4514 N N . LYS A 1 574 ? -18.549 -7.272 0.597 1.00 91.69 574 LYS A N 1
ATOM 4515 C CA . LYS A 1 574 ? -17.649 -7.530 -0.527 1.00 91.69 574 LYS A CA 1
ATOM 4516 C C . LYS A 1 574 ? -17.099 -8.944 -0.420 1.00 91.69 574 LYS A C 1
ATOM 4518 O O . LYS A 1 574 ? -17.207 -9.563 0.638 1.00 91.69 574 LYS A O 1
ATOM 4523 N N . CYS A 1 575 ? -16.466 -9.441 -1.480 1.00 92.12 575 CYS A N 1
ATOM 4524 C CA . CYS A 1 575 ? -15.762 -10.721 -1.409 1.00 92.12 575 CYS A CA 1
ATOM 4525 C C . CYS A 1 575 ? -14.676 -10.695 -0.314 1.00 92.12 575 CYS A C 1
ATOM 4527 O O . CYS A 1 575 ? -13.961 -9.702 -0.138 1.00 92.12 575 CYS A O 1
ATOM 4529 N N . ASP A 1 576 ? -14.598 -11.794 0.428 1.00 88.38 576 ASP A N 1
ATOM 4530 C CA . ASP A 1 576 ? -13.685 -12.073 1.539 1.00 88.38 576 ASP A CA 1
ATOM 4531 C C . ASP A 1 576 ? -12.900 -13.373 1.292 1.00 88.38 576 ASP A C 1
ATOM 4533 O O . ASP A 1 576 ? -12.547 -14.074 2.237 1.00 88.38 576 ASP A O 1
ATOM 4537 N N . LEU A 1 577 ? -12.743 -13.737 0.012 1.00 90.88 577 LEU A N 1
ATOM 4538 C CA . LEU A 1 577 ? -12.111 -14.966 -0.485 1.00 90.88 577 LEU A CA 1
ATOM 4539 C C . LEU A 1 577 ? -12.636 -16.272 0.133 1.00 90.88 577 LEU A C 1
ATOM 4541 O O . LEU A 1 577 ? -11.979 -17.308 0.041 1.00 90.88 577 LEU A O 1
ATOM 4545 N N . CYS A 1 578 ? -13.838 -16.249 0.722 1.00 87.94 578 CYS A N 1
ATOM 4546 C CA . CYS A 1 578 ? -14.352 -17.357 1.522 1.00 87.94 578 CYS A CA 1
ATOM 4547 C C . CYS A 1 578 ? -13.318 -17.825 2.568 1.00 87.94 578 CYS A C 1
ATOM 4549 O O . CYS A 1 578 ? -13.133 -19.027 2.756 1.00 87.94 578 CYS A O 1
ATOM 4551 N N . HIS A 1 579 ? -12.616 -16.891 3.219 1.00 80.38 579 HIS A N 1
ATOM 4552 C CA . HIS A 1 579 ? -11.546 -17.175 4.186 1.00 80.38 579 HIS A CA 1
ATOM 4553 C C . HIS A 1 579 ? -11.979 -18.109 5.340 1.00 80.38 579 HIS A C 1
ATOM 4555 O O . HIS A 1 579 ? -11.154 -18.807 5.933 1.00 80.38 579 HIS A O 1
ATOM 4561 N N . ASP A 1 580 ? -13.282 -18.167 5.644 1.00 75.88 580 ASP A N 1
ATOM 4562 C CA . ASP A 1 580 ? -13.881 -19.066 6.636 1.00 75.88 580 ASP A CA 1
ATOM 4563 C C . ASP A 1 580 ? -14.006 -20.530 6.154 1.00 75.88 580 ASP A C 1
ATOM 4565 O O . ASP A 1 580 ? -14.264 -21.442 6.952 1.00 75.88 580 ASP A O 1
ATOM 4569 N N . GLN A 1 581 ? -13.803 -20.778 4.857 1.00 79.00 581 GLN A N 1
ATOM 4570 C CA . GLN A 1 581 ? -13.850 -22.091 4.222 1.00 79.00 581 GLN A CA 1
ATOM 4571 C C . GLN A 1 581 ? -12.458 -22.719 4.139 1.00 79.00 581 GLN A C 1
ATOM 4573 O O . GLN A 1 581 ? -11.502 -22.141 3.628 1.00 79.00 581 GLN A O 1
ATOM 4578 N N . LYS A 1 582 ? -12.345 -23.991 4.538 1.00 78.62 582 LYS A N 1
ATOM 4579 C CA . LYS A 1 582 ? -11.085 -24.747 4.404 1.00 78.62 582 LYS A CA 1
ATOM 4580 C C . LYS A 1 582 ? -10.640 -24.941 2.956 1.00 78.62 582 LYS A C 1
ATOM 4582 O O . LYS A 1 582 ? -9.445 -25.011 2.707 1.00 78.62 582 LYS A O 1
ATOM 4587 N N . ALA A 1 583 ? -11.592 -25.035 2.034 1.00 82.25 583 ALA A N 1
ATOM 4588 C CA . ALA A 1 583 ? -11.335 -25.339 0.632 1.00 82.25 583 ALA A CA 1
ATOM 4589 C C . ALA A 1 583 ? -11.158 -24.080 -0.249 1.00 82.25 583 ALA A C 1
ATOM 4591 O O . ALA A 1 583 ? -11.123 -24.203 -1.471 1.00 82.25 583 ALA A O 1
ATOM 4592 N N . GLY A 1 584 ? -11.105 -22.875 0.338 1.00 86.56 584 GLY A N 1
ATOM 4593 C CA . GLY A 1 584 ? -10.931 -21.607 -0.386 1.00 86.56 584 GLY A CA 1
ATOM 4594 C C . GLY A 1 584 ? -12.226 -21.026 -0.987 1.00 86.56 584 GLY A C 1
ATOM 4595 O O . GLY A 1 584 ? -13.319 -21.299 -0.470 1.00 86.56 584 GLY A O 1
ATOM 4596 N N . PRO A 1 585 ? -12.150 -20.268 -2.097 1.00 91.69 585 PRO A N 1
ATOM 4597 C CA . PRO A 1 585 ? -13.310 -19.646 -2.740 1.00 91.69 585 PRO A CA 1
ATOM 4598 C C . PRO A 1 585 ? -14.318 -20.657 -3.304 1.00 91.69 585 PRO A C 1
ATOM 4600 O O . PRO A 1 585 ? -13.996 -21.477 -4.165 1.00 91.69 585 PRO A O 1
ATOM 4603 N N . ALA A 1 586 ? -15.571 -20.585 -2.849 1.00 92.06 586 ALA A N 1
ATOM 4604 C CA . ALA A 1 586 ? -16.633 -21.487 -3.306 1.00 92.06 586 ALA A CA 1
ATOM 4605 C C . ALA A 1 586 ? -16.978 -21.310 -4.793 1.00 92.06 586 ALA A C 1
ATOM 4607 O O . ALA A 1 586 ? -17.283 -22.287 -5.471 1.00 92.06 586 ALA A O 1
ATOM 4608 N N . CYS A 1 587 ? -16.898 -20.080 -5.306 1.00 92.69 587 CYS A N 1
ATOM 4609 C CA . CYS A 1 587 ? -17.191 -19.767 -6.703 1.00 92.69 587 CYS A CA 1
ATOM 4610 C C . CYS A 1 587 ? -16.226 -20.437 -7.694 1.00 92.69 587 CYS A C 1
ATOM 4612 O O . CYS A 1 587 ? -16.682 -20.889 -8.740 1.00 92.69 587 CYS A O 1
ATOM 4614 N N . ILE A 1 588 ? -14.935 -20.539 -7.353 1.00 94.06 588 ILE A N 1
ATOM 4615 C CA . ILE A 1 588 ? -13.916 -21.207 -8.184 1.00 94.06 588 ILE A CA 1
ATOM 4616 C C . ILE A 1 588 ? -14.181 -22.713 -8.201 1.00 94.06 588 ILE A C 1
ATOM 4618 O O . ILE A 1 588 ? -14.386 -23.301 -9.258 1.00 94.06 588 ILE A O 1
ATOM 4622 N N . ARG A 1 589 ? -14.302 -23.328 -7.016 1.00 92.69 589 ARG A N 1
ATOM 4623 C CA . ARG A 1 589 ? -14.534 -24.779 -6.888 1.00 92.69 589 ARG A CA 1
ATOM 4624 C C . ARG A 1 589 ? -15.815 -25.270 -7.550 1.00 92.69 589 ARG A C 1
ATOM 4626 O O . ARG A 1 589 ? -15.911 -26.440 -7.896 1.00 92.69 589 ARG A O 1
ATOM 4633 N N . ALA A 1 590 ? -16.820 -24.406 -7.644 1.00 93.62 590 ALA A N 1
ATOM 4634 C CA . ALA A 1 590 ? -18.094 -24.751 -8.248 1.00 93.62 590 ALA A CA 1
ATOM 4635 C C . ALA A 1 590 ? -18.057 -24.747 -9.780 1.00 93.62 590 ALA A C 1
ATOM 4637 O O . ALA A 1 590 ? -19.035 -25.170 -10.384 1.00 93.62 590 ALA A O 1
ATOM 4638 N N . CYS A 1 591 ? -16.983 -24.269 -10.420 1.00 94.25 591 CYS A N 1
ATOM 4639 C CA . CYS A 1 591 ? -16.888 -24.279 -11.872 1.00 94.25 591 CYS A CA 1
ATOM 4640 C C . CYS A 1 591 ? -16.582 -25.695 -12.395 1.00 94.25 591 CYS A C 1
ATOM 4642 O O . CYS A 1 591 ? -15.474 -26.185 -12.185 1.00 94.25 591 CYS A O 1
ATOM 4644 N N . PRO A 1 592 ? -17.492 -26.337 -13.151 1.00 94.06 592 PRO A N 1
ATOM 4645 C CA . PRO A 1 592 ? -17.233 -27.666 -13.706 1.00 94.06 592 PRO A CA 1
ATOM 4646 C C . PRO A 1 592 ? -16.305 -27.640 -14.932 1.00 94.06 592 PRO A C 1
ATOM 4648 O O . PRO A 1 592 ? -15.885 -28.691 -15.404 1.00 94.06 592 PRO A O 1
ATOM 4651 N N . HIS A 1 593 ? -16.000 -26.452 -15.460 1.00 93.75 593 HIS A N 1
ATOM 4652 C CA . HIS A 1 593 ? -15.203 -26.261 -16.674 1.00 93.75 593 HIS A CA 1
ATOM 4653 C C . HIS A 1 593 ? -13.820 -25.664 -16.403 1.00 93.75 593 HIS A C 1
ATOM 4655 O O . HIS A 1 593 ? -13.084 -25.420 -17.358 1.00 93.75 593 HIS A O 1
ATOM 4661 N N . ASP A 1 594 ? -13.477 -25.415 -15.129 1.00 91.75 594 ASP A N 1
ATOM 4662 C CA . ASP A 1 594 ? -12.221 -24.765 -14.719 1.00 91.75 594 ASP A CA 1
ATOM 4663 C C . ASP A 1 594 ? -11.981 -23.449 -15.504 1.00 91.75 594 ASP A C 1
ATOM 4665 O O . ASP A 1 594 ? -10.910 -23.134 -16.005 1.00 91.75 594 ASP A O 1
ATOM 4669 N N . ALA A 1 595 ? -13.069 -22.688 -15.667 1.00 94.56 595 ALA A N 1
ATOM 4670 C CA . ALA A 1 595 ? -13.122 -21.459 -16.455 1.00 94.56 595 ALA A CA 1
ATOM 4671 C C . ALA A 1 595 ? -12.918 -20.186 -15.617 1.00 94.56 595 ALA A C 1
ATOM 4673 O O . ALA A 1 595 ? -12.930 -19.096 -16.181 1.00 94.56 595 ALA A O 1
ATOM 4674 N N . LEU A 1 596 ? -12.802 -20.294 -14.289 1.00 93.50 596 LEU A N 1
ATOM 4675 C CA . LEU A 1 596 ? -12.655 -19.161 -13.374 1.00 93.50 596 LEU A CA 1
ATOM 4676 C C . LEU A 1 596 ? -11.476 -19.403 -12.442 1.00 93.50 596 LEU A C 1
ATOM 4678 O O . LEU A 1 596 ? -11.428 -20.457 -11.819 1.00 93.50 596 LEU A O 1
ATOM 4682 N N . GLU A 1 597 ? -10.610 -18.409 -12.284 1.00 94.06 597 GLU A N 1
ATOM 4683 C CA . GLU A 1 597 ? -9.457 -18.472 -11.383 1.00 94.06 597 GLU A CA 1
ATOM 4684 C C . GLU A 1 597 ? -9.160 -17.068 -10.826 1.00 94.06 597 GLU A C 1
ATOM 4686 O O . GLU A 1 597 ? -9.543 -16.048 -11.415 1.00 94.06 597 GLU A O 1
ATOM 4691 N N . ARG A 1 598 ? -8.513 -17.000 -9.655 1.00 93.00 598 ARG A N 1
ATOM 4692 C CA . ARG A 1 598 ? -8.050 -15.735 -9.068 1.00 93.00 598 ARG A CA 1
ATOM 4693 C C . ARG A 1 598 ? -6.543 -15.590 -9.210 1.00 93.00 598 ARG A C 1
ATOM 4695 O O . ARG A 1 598 ? -5.811 -16.493 -8.829 1.00 93.00 598 ARG A O 1
ATOM 4702 N N . PHE A 1 599 ? -6.096 -14.415 -9.643 1.00 91.31 599 PHE A N 1
ATOM 4703 C CA . PHE A 1 599 ? -4.680 -14.126 -9.861 1.00 91.31 599 PHE A CA 1
ATOM 4704 C C . PHE A 1 599 ? -4.204 -12.905 -9.082 1.00 91.31 599 PHE A C 1
ATOM 4706 O O . PHE A 1 599 ? -4.935 -11.922 -8.927 1.00 91.31 599 PHE A O 1
ATOM 4713 N N . ASN A 1 600 ? -2.943 -12.952 -8.649 1.00 88.81 600 ASN A N 1
ATOM 4714 C CA . ASN A 1 600 ? -2.193 -11.731 -8.402 1.00 88.81 600 ASN A CA 1
ATOM 4715 C C . ASN A 1 600 ? -1.827 -11.140 -9.760 1.00 88.81 600 ASN A C 1
ATOM 4717 O O . ASN A 1 600 ? -1.031 -11.716 -10.490 1.00 88.81 600 ASN A O 1
ATOM 4721 N N . MET A 1 601 ? -2.397 -9.988 -10.091 1.00 85.00 601 MET A N 1
ATOM 4722 C CA . MET A 1 601 ? -2.231 -9.383 -11.409 1.00 85.00 601 MET A CA 1
ATOM 4723 C C . MET A 1 601 ? -0.837 -8.786 -11.627 1.00 85.00 601 MET A C 1
ATOM 4725 O O . MET A 1 601 ? -0.510 -8.414 -12.746 1.00 85.00 601 MET A O 1
ATOM 4729 N N . GLN A 1 602 ? 0.011 -8.729 -10.596 1.00 75.62 602 GLN A N 1
ATOM 4730 C CA . GLN A 1 602 ? 1.439 -8.454 -10.780 1.00 75.62 602 GLN A CA 1
ATOM 4731 C C . GLN A 1 602 ? 2.193 -9.663 -11.359 1.00 75.62 602 GLN A C 1
ATOM 4733 O O . GLN A 1 602 ? 3.205 -9.478 -12.029 1.00 75.62 602 GLN A O 1
ATOM 4738 N N . ASP A 1 603 ? 1.681 -10.881 -11.156 1.00 78.75 603 ASP A N 1
ATOM 4739 C CA . ASP A 1 603 ? 2.201 -12.112 -11.752 1.00 78.75 603 ASP A CA 1
ATOM 4740 C C . ASP A 1 603 ? 1.467 -12.418 -13.063 1.00 78.75 603 ASP A C 1
ATOM 4742 O O . ASP A 1 603 ? 0.597 -13.287 -13.171 1.00 78.75 603 ASP A O 1
ATOM 4746 N N . ILE A 1 604 ? 1.816 -11.634 -14.078 1.00 76.44 604 ILE A N 1
ATOM 4747 C CA . ILE A 1 604 ? 1.249 -11.747 -15.421 1.00 76.44 604 ILE A CA 1
ATOM 4748 C C . ILE A 1 604 ? 1.604 -13.089 -16.087 1.00 76.44 604 ILE A C 1
ATOM 4750 O O . ILE A 1 604 ? 0.846 -13.569 -16.932 1.00 76.44 604 ILE A O 1
ATOM 4754 N N . ASP A 1 605 ? 2.694 -13.734 -15.665 1.00 74.00 605 ASP A N 1
ATOM 4755 C CA . ASP A 1 605 ? 3.135 -15.014 -16.219 1.00 74.00 605 ASP A CA 1
ATOM 4756 C C . ASP A 1 605 ? 2.150 -16.137 -15.912 1.00 74.00 605 ASP A C 1
ATOM 4758 O O . ASP A 1 605 ? 1.725 -16.869 -16.813 1.00 74.00 605 ASP A O 1
ATOM 4762 N N . SER A 1 606 ? 1.695 -16.203 -14.662 1.00 82.94 606 SER A N 1
ATOM 4763 C CA . SER A 1 606 ? 0.649 -17.139 -14.252 1.00 82.94 606 SER A CA 1
ATOM 4764 C C . SER A 1 606 ? -0.665 -16.922 -15.009 1.00 82.94 606 SER A C 1
ATOM 4766 O O . SER A 1 606 ? -1.341 -17.894 -15.363 1.00 82.94 606 SER A O 1
ATOM 4768 N N . VAL A 1 607 ? -1.021 -15.666 -15.305 1.00 84.25 607 VAL A N 1
ATOM 4769 C CA . VAL A 1 607 ? -2.236 -15.334 -16.069 1.00 84.25 607 VAL A CA 1
ATOM 4770 C C . VAL A 1 607 ? -2.128 -15.840 -17.510 1.00 84.25 607 VAL A C 1
ATOM 4772 O O . VAL A 1 607 ? -3.033 -16.528 -17.986 1.00 84.25 607 VAL A O 1
ATOM 4775 N N . ALA A 1 608 ? -1.021 -15.552 -18.200 1.00 81.81 608 ALA A N 1
ATOM 4776 C CA . ALA A 1 608 ? -0.807 -15.994 -19.580 1.00 81.81 608 ALA A CA 1
ATOM 4777 C C . ALA A 1 608 ? -0.760 -17.522 -19.699 1.00 81.81 608 ALA A C 1
ATOM 4779 O O . ALA A 1 608 ? -1.368 -18.112 -20.597 1.00 81.81 608 ALA A O 1
ATOM 4780 N N . GLN A 1 609 ? -0.082 -18.182 -18.755 1.00 84.12 609 GLN A N 1
ATOM 4781 C CA . GLN A 1 609 ? -0.003 -19.636 -18.733 1.00 84.12 609 GLN A CA 1
ATOM 4782 C C . GLN A 1 609 ? -1.381 -20.269 -18.530 1.00 84.12 609 GLN A C 1
ATOM 4784 O O . GLN A 1 609 ? -1.651 -21.318 -19.099 1.00 84.12 609 GLN A O 1
ATOM 4789 N N . TRP A 1 610 ? -2.258 -19.671 -17.722 1.00 88.06 610 TRP A N 1
ATOM 4790 C CA . TRP A 1 610 ? -3.611 -20.191 -17.524 1.00 88.06 610 TRP A CA 1
ATOM 4791 C C . TRP A 1 610 ? -4.509 -19.992 -18.746 1.00 88.06 610 TRP A C 1
ATOM 4793 O O . TRP A 1 610 ? -5.270 -20.894 -19.084 1.00 88.06 610 TRP A O 1
ATOM 4803 N N . LEU A 1 611 ? -4.403 -18.848 -19.425 1.00 83.94 611 LEU A N 1
ATOM 4804 C CA . LEU A 1 611 ? -5.194 -18.565 -20.626 1.00 83.94 611 LEU A CA 1
ATOM 4805 C C . LEU A 1 611 ? -4.803 -19.419 -21.833 1.00 83.94 611 LEU A C 1
ATOM 4807 O O . LEU A 1 611 ? -5.628 -19.622 -22.716 1.00 83.94 611 LEU A O 1
ATOM 4811 N N . SER A 1 612 ? -3.572 -19.928 -21.859 1.00 80.56 612 SER A N 1
ATOM 4812 C CA . SER A 1 612 ? -3.070 -20.815 -22.914 1.00 80.56 612 SER A CA 1
ATOM 4813 C C . SER A 1 612 ? -3.323 -22.310 -22.664 1.00 80.56 612 SER A C 1
ATOM 4815 O O . SER A 1 612 ? -2.931 -23.128 -23.498 1.00 80.56 612 SER A O 1
ATOM 4817 N N . ARG A 1 613 ? -3.960 -22.678 -21.541 1.00 79.31 613 ARG A N 1
ATOM 4818 C CA . ARG A 1 613 ? -4.425 -24.051 -21.261 1.00 79.31 613 ARG A CA 1
ATOM 4819 C C . ARG A 1 613 ? -5.715 -24.352 -22.005 1.00 79.31 613 ARG A C 1
ATOM 4821 O O . ARG A 1 613 ? -5.805 -25.480 -22.536 1.00 79.31 613 ARG A O 1
#

Secondary structure (DSSP, 8-state):
-------S-PPPTT-S-S-S---HHHHHHHS--GGGGGG--HHHHHHHHHHHHHHHSTTTTT--GGGS-TTS-HHHHHHHHEEEEEE-TTBEEE-TTSBP-EEEEEEES-EEEE-SPPPGGGGT----PPPPHHHHHHHHH---SSTT---------TTEEEETTEEEEB-TTHHHHHHHS-EEEE-TT-EESHHHHHTT-B-SSEEEESSTTEEEEEEEHHHHHHHHHH-HHHHHHHHHHIIIIIHHHHHHHSGGGTT--HHHHHHHHHHPEEEEEE-S-HHHHHHHHHH--SHHHHHHHSPEEE-TT----EEEEEEEEEEEEEEEETTEEEEEEEE-TT-EESHHHHHHHHH-TTS----SSEEEEEEEEEEEEEEHHHIIIIIGGGS-HHHHHHHHHHHHHHHHTTT----SSSTTHHHHHHHHHHHHHHHHTTGGG-SSEEEEETTT-----HHHHHHHHHTTT--SEES---EETTEEE-EE----SS-GGGTT-TT--EEE-TTS-EEE-TTT-----HHHHT-TT---EEEE-B-TTSPBP-PPEEPTTSPEE----SS--EEEE---TTTTSTT--HHHHT-TT--EEEE-TT-HHHHHHHHT-

Sequence (613 aa):
MSDSSVPHSAPRRWDAPFDQGLTSELVSSLLPAPESRDNLPEEATEVLRVLKRIREAPALKAIDPSRFPDHLPLDGILLNDARVLTKHKNEIIVREGDYGNSAFVILRGSATLIADRLPGNMLGRGQREKKGILAAVKGALSRKGIPEARKHHTQRHEATSVDDQSPRIFLQDAPRVLERNRTHEIHTGELFGEIAALGRCPRNATIISAEDDTEILEIRWQGLRDLMSFAPEFKEYVEERYRTYGLRPLLEAVEVIRGLDSSSVDRLVEKTRFERHGRFDWYGTYQQILSASNPSDRLENEPMILQESDYINGLMIVRGGFVRVSHDYHDGERTIAYLGMGQTYGLTELLHNSAHPDDIIPSHHSLRAIGYVDLLVIPSHLVEEHIIPHLSQEEIERHRESLTAWRHSGGLASSPRGHLQAREQLGPGIMEFLMDKRTINGSSAMLINLDRCTRCDDCVRACASTHDGNPRFIRYGDTREGVQVTQACLHCHDPICMIPCPTGAIHREDSGEVVINDSTCIGCSSCASNCPYDNIQMVEIRDKHDLPQFPVHTTDDGERSDVFSEGALKRATKCDLCHDQKAGPACIRACPHDALERFNMQDIDSVAQWLSR